Protein AF-0000000085162971 (afdb_homodimer)

Structure (mmCIF, N/CA/C/O backbone):
data_AF-0000000085162971-model_v1
#
loop_
_entity.id
_entity.type
_entity.pdbx_description
1 polymer 'HTH lysR-type domain-containing protein'
#
loop_
_atom_site.group_PDB
_atom_site.id
_atom_site.type_symbol
_atom_site.label_atom_id
_atom_site.label_alt_id
_atom_site.label_comp_id
_atom_site.label_asym_id
_atom_site.label_entity_id
_atom_site.label_seq_id
_atom_site.pdbx_PDB_ins_code
_atom_site.Cartn_x
_atom_site.Cartn_y
_atom_site.Cartn_z
_atom_site.occupancy
_atom_site.B_iso_or_equiv
_atom_site.auth_seq_id
_atom_site.auth_comp_id
_atom_site.auth_asym_id
_atom_site.auth_atom_id
_atom_site.pdbx_PDB_model_num
ATOM 1 N N . MET A 1 1 ? 3.633 -31 19.438 1 52.97 1 MET A N 1
ATOM 2 C CA . MET A 1 1 ? 2.896 -29.906 18.797 1 52.97 1 MET A CA 1
ATOM 3 C C . MET A 1 1 ? 2.756 -30.156 17.312 1 52.97 1 MET A C 1
ATOM 5 O O . MET A 1 1 ? 3.738 -30.453 16.625 1 52.97 1 MET A O 1
ATOM 9 N N . GLU A 1 2 ? 1.54 -30.391 16.922 1 66.12 2 GLU A N 1
ATOM 10 C CA . GLU A 1 2 ? 1.208 -30.734 15.539 1 66.12 2 GLU A CA 1
ATOM 11 C C . GLU A 1 2 ? 0.963 -29.484 14.703 1 66.12 2 GLU A C 1
ATOM 13 O O . GLU A 1 2 ? 0.45 -28.484 15.203 1 66.12 2 GLU A O 1
ATOM 18 N N . LEU A 1 3 ? 1.465 -29.531 13.469 1 70.12 3 LEU A N 1
ATOM 19 C CA . LEU A 1 3 ? 1.311 -28.422 12.539 1 70.12 3 LEU A CA 1
ATOM 20 C C . LEU A 1 3 ? -0.151 -28 12.438 1 70.12 3 LEU A C 1
ATOM 22 O O . LEU A 1 3 ? -0.446 -26.812 12.25 1 70.12 3 LEU A O 1
ATOM 26 N N . LEU A 1 4 ? -0.957 -29 12.648 1 72.81 4 LEU A N 1
ATOM 27 C CA . LEU A 1 4 ? -2.389 -28.734 12.57 1 72.81 4 LEU A CA 1
ATOM 28 C C . LEU A 1 4 ? -2.826 -27.781 13.68 1 72.81 4 LEU A C 1
ATOM 30 O O . LEU A 1 4 ? -3.633 -26.891 13.453 1 72.81 4 LEU A O 1
ATOM 34 N N . TYR A 1 5 ? -2.279 -28.016 14.875 1 78.44 5 TYR A N 1
ATOM 35 C CA . TYR A 1 5 ? -2.607 -27.156 16 1 78.44 5 TYR A CA 1
ATOM 36 C C . TYR A 1 5 ? -2.178 -25.719 15.742 1 78.44 5 TYR A C 1
ATOM 38 O O . TYR A 1 5 ? -2.91 -24.781 16.047 1 78.44 5 TYR A O 1
ATOM 46 N N . LEU A 1 6 ? -1.058 -25.625 15.148 1 80 6 LEU A N 1
ATOM 47 C CA . LEU A 1 6 ? -0.517 -24.312 14.867 1 80 6 LEU A CA 1
ATOM 48 C C . LEU A 1 6 ? -1.345 -23.609 13.797 1 80 6 LEU A C 1
ATOM 50 O O . LEU A 1 6 ? -1.551 -22.391 13.867 1 80 6 LEU A O 1
ATOM 54 N N . LYS A 1 7 ? -1.768 -24.375 12.867 1 80.5 7 LYS A N 1
ATOM 55 C CA . LYS A 1 7 ? -2.645 -23.844 11.828 1 80.5 7 LYS A CA 1
ATOM 56 C C . LYS A 1 7 ? -3.951 -23.328 12.43 1 80.5 7 LYS A C 1
ATOM 58 O O . LYS A 1 7 ? -4.402 -22.234 12.094 1 80.5 7 LYS A O 1
ATOM 63 N N . TYR A 1 8 ? -4.535 -24.141 13.281 1 81.25 8 TYR A N 1
ATOM 64 C CA . TYR A 1 8 ? -5.777 -23.75 13.938 1 81.25 8 TYR A CA 1
ATOM 65 C C . TYR A 1 8 ? -5.578 -22.5 14.789 1 81.25 8 TYR A C 1
ATOM 67 O O . TYR A 1 8 ? -6.395 -21.578 14.742 1 81.25 8 TYR A O 1
ATOM 75 N N . PHE A 1 9 ? -4.496 -22.5 15.531 1 86.75 9 PHE A N 1
ATOM 76 C CA . PHE A 1 9 ? -4.141 -21.344 16.359 1 86.75 9 PHE A CA 1
ATOM 77 C C . PHE A 1 9 ? -4.023 -20.078 15.516 1 86.75 9 PHE A C 1
ATOM 79 O O . PHE A 1 9 ? -4.578 -19.047 15.867 1 86.75 9 PHE A O 1
ATOM 86 N N . LYS A 1 10 ? -3.326 -20.219 14.477 1 84 10 LYS A N 1
ATOM 87 C CA . LYS A 1 10 ? -3.115 -19.062 13.594 1 84 10 LYS A CA 1
ATOM 88 C C . LYS A 1 10 ? -4.445 -18.5 13.117 1 84 10 LYS A C 1
ATOM 90 O O . LYS A 1 10 ? -4.648 -17.281 13.141 1 84 10 LYS A O 1
ATOM 95 N N . HIS A 1 11 ? -5.359 -19.297 12.719 1 80.94 11 HIS A N 1
ATOM 96 C CA . HIS A 1 11 ? -6.652 -18.859 12.195 1 80.94 11 HIS A CA 1
ATOM 97 C C . HIS A 1 11 ? -7.473 -18.172 13.281 1 80.94 11 HIS A C 1
ATOM 99 O O . HIS A 1 11 ? -8.125 -17.156 13.023 1 80.94 11 HIS A O 1
ATOM 105 N N . VAL A 1 12 ? -7.41 -18.766 14.453 1 84.81 12 VAL A N 1
ATOM 106 C CA . VAL A 1 12 ? -8.133 -18.156 15.562 1 84.81 12 VAL A CA 1
ATOM 107 C C . VAL A 1 12 ? -7.508 -16.812 15.914 1 84.81 12 VAL A C 1
ATOM 109 O O . VAL A 1 12 ? -8.219 -15.844 16.203 1 84.81 12 VAL A O 1
ATOM 112 N N . ALA A 1 13 ? -6.258 -16.844 15.898 1 82.94 13 ALA A N 1
ATOM 113 C CA . ALA A 1 13 ? -5.527 -15.625 16.25 1 82.94 13 ALA A CA 1
ATOM 114 C C . ALA A 1 13 ? -5.824 -14.5 15.25 1 82.94 13 ALA A C 1
ATOM 116 O O . ALA A 1 13 ? -5.871 -13.328 15.625 1 82.94 13 ALA A O 1
ATOM 117 N N . GLU A 1 14 ? -6.023 -14.867 14.094 1 76.62 14 GLU A N 1
ATOM 118 C CA . GLU A 1 14 ? -6.258 -13.898 13.023 1 76.62 14 GLU A CA 1
ATOM 119 C C . GLU A 1 14 ? -7.707 -13.422 13.016 1 76.62 14 GLU A C 1
ATOM 121 O O . GLU A 1 14 ? -7.988 -12.266 12.719 1 76.62 14 GLU A O 1
ATOM 126 N N . THR A 1 15 ? -8.633 -14.297 13.398 1 74.44 15 THR A N 1
ATOM 127 C CA . THR A 1 15 ? -10.062 -14 13.344 1 74.44 15 THR A CA 1
ATOM 128 C C . THR A 1 15 ? -10.562 -13.5 14.695 1 74.44 15 THR A C 1
ATOM 130 O O . THR A 1 15 ? -11.578 -12.812 14.766 1 74.44 15 THR A O 1
ATOM 133 N N . LEU A 1 16 ? -9.953 -13.891 15.703 1 78.38 16 LEU A N 1
ATOM 134 C CA . LEU A 1 16 ? -10.273 -13.617 17.094 1 78.38 16 LEU A CA 1
ATOM 135 C C . LEU A 1 16 ? -11.711 -14.031 17.406 1 78.38 16 LEU A C 1
ATOM 137 O O . LEU A 1 16 ? -12.398 -13.359 18.188 1 78.38 16 LEU A O 1
ATOM 141 N N . ASN A 1 17 ? -12.102 -15.016 16.719 1 79.94 17 ASN A N 1
ATOM 142 C CA . ASN A 1 17 ? -13.422 -15.617 16.859 1 79.94 17 ASN A CA 1
ATOM 143 C C . ASN A 1 17 ? -13.391 -17.109 16.562 1 79.94 17 ASN A C 1
ATOM 145 O O . ASN A 1 17 ? -13.133 -17.516 15.422 1 79.94 17 ASN A O 1
ATOM 149 N N . TYR A 1 18 ? -13.734 -17.875 17.578 1 84.44 18 TYR A N 1
ATOM 150 C CA . TYR A 1 18 ? -13.633 -19.328 17.438 1 84.44 18 TYR A CA 1
ATOM 151 C C . TYR A 1 18 ?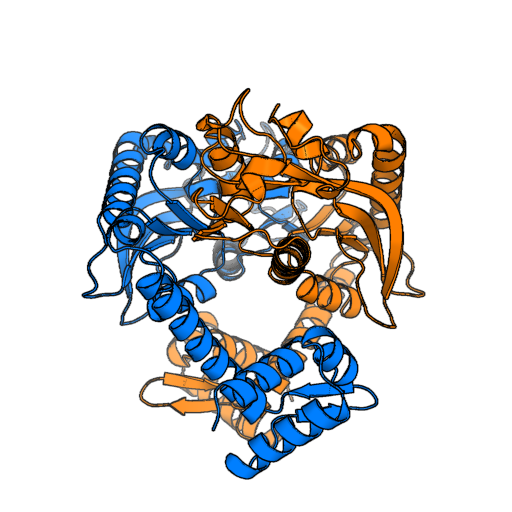 -14.617 -19.844 16.406 1 84.44 18 TYR A C 1
ATOM 153 O O . TYR A 1 18 ? -14.289 -20.719 15.594 1 84.44 18 TYR A O 1
ATOM 161 N N . THR A 1 19 ? -15.82 -19.203 16.469 1 80.56 19 THR A N 1
ATOM 162 C CA . THR A 1 19 ? -16.859 -19.688 15.555 1 80.56 19 THR A CA 1
ATOM 163 C C . THR A 1 19 ? -16.484 -19.391 14.109 1 80.56 19 THR A C 1
ATOM 165 O O . THR A 1 19 ? -16.547 -20.266 13.242 1 80.56 19 THR A O 1
ATOM 168 N N . GLN A 1 20 ? -16.078 -18.188 13.969 1 79.12 20 GLN A N 1
ATOM 169 C CA . GLN A 1 20 ? -15.711 -17.781 12.617 1 79.12 20 GLN A CA 1
ATOM 170 C C . GLN A 1 20 ? -14.484 -18.547 12.133 1 79.12 20 GLN A C 1
ATOM 172 O O . GLN A 1 20 ? -14.43 -18.953 10.969 1 79.12 20 GLN A O 1
ATOM 177 N N . ALA A 1 21 ? -13.562 -18.703 12.953 1 80.06 21 ALA A N 1
ATOM 178 C CA . ALA A 1 21 ? -12.352 -19.453 12.602 1 80.06 21 ALA A CA 1
ATOM 179 C C . ALA A 1 21 ? -12.695 -20.891 12.227 1 80.06 21 ALA A C 1
ATOM 181 O O . ALA A 1 21 ? -12.156 -21.422 11.25 1 80.06 21 ALA A O 1
ATOM 182 N N . ALA A 1 22 ? -13.539 -21.5 12.922 1 79.94 22 ALA A N 1
ATOM 183 C CA . ALA A 1 22 ? -13.961 -22.875 12.656 1 79.94 22 ALA A CA 1
ATOM 184 C C . ALA A 1 22 ? -14.641 -22.984 11.297 1 79.94 22 ALA A C 1
ATOM 186 O O . ALA A 1 22 ? -14.383 -23.922 10.539 1 79.94 22 ALA A O 1
ATOM 187 N N . GLU A 1 23 ? -15.461 -21.984 11.078 1 74.38 23 GLU A N 1
ATOM 188 C CA . GLU A 1 23 ? -16.141 -21.938 9.781 1 74.38 23 GLU A CA 1
ATOM 189 C C . GLU A 1 23 ? -15.141 -21.844 8.633 1 74.38 23 GLU A C 1
ATOM 191 O O . GLU A 1 23 ? -15.242 -22.562 7.645 1 74.38 23 GLU A O 1
ATOM 196 N N . ASN A 1 24 ? -14.203 -21.047 8.906 1 69.31 24 ASN A N 1
ATOM 197 C CA . ASN A 1 24 ? -13.172 -20.844 7.898 1 69.31 24 ASN A CA 1
ATOM 198 C C . ASN A 1 24 ? -12.359 -22.109 7.656 1 69.31 24 ASN A C 1
ATOM 200 O O . ASN A 1 24 ? -11.898 -22.359 6.539 1 69.31 24 ASN A O 1
ATOM 204 N N . LEU A 1 25 ? -12.203 -22.859 8.648 1 68.5 25 LEU A N 1
ATOM 205 C CA . LEU A 1 25 ? -11.375 -24.062 8.617 1 68.5 25 LEU A CA 1
ATOM 206 C C . LEU A 1 25 ? -12.219 -25.297 8.305 1 68.5 25 LEU A C 1
ATOM 208 O O . LEU A 1 25 ? -11.688 -26.391 8.18 1 68.5 25 LEU A O 1
ATOM 212 N N . TYR A 1 26 ? -13.578 -25.047 8.188 1 69.69 26 TYR A N 1
ATOM 213 C CA . TYR A 1 26 ? -14.523 -26.109 7.879 1 69.69 26 TYR A CA 1
ATOM 214 C C . TYR A 1 26 ? -14.469 -27.219 8.922 1 69.69 26 TYR A C 1
ATOM 216 O O . TYR A 1 26 ? -14.422 -28.406 8.586 1 69.69 26 TYR A O 1
ATOM 224 N N . ILE A 1 27 ? -14.359 -26.812 10.172 1 73.62 27 ILE A N 1
ATOM 225 C CA . ILE A 1 27 ? -14.438 -27.734 11.305 1 73.62 27 ILE A CA 1
ATOM 226 C C . ILE A 1 27 ? -15.422 -27.203 12.336 1 73.62 27 ILE A C 1
ATOM 228 O O . ILE A 1 27 ? -15.898 -26.078 12.219 1 73.62 27 ILE A O 1
ATOM 232 N N . SER A 1 28 ? -15.859 -28.062 13.242 1 79.75 28 SER A N 1
ATOM 233 C CA . SER A 1 28 ? -16.766 -27.625 14.289 1 79.75 28 SER A CA 1
ATOM 234 C C . SER A 1 28 ? -16.062 -26.75 15.312 1 79.75 28 SER A C 1
ATOM 236 O O . SER A 1 28 ? -14.867 -26.938 15.57 1 79.75 28 SER A O 1
ATOM 238 N N . GLN A 1 29 ? -16.797 -25.812 15.758 1 85.88 29 GLN A N 1
ATOM 239 C CA . GLN A 1 29 ? -16.25 -24.891 16.734 1 85.88 29 GLN A CA 1
ATOM 240 C C . GLN A 1 29 ? -15.758 -25.641 17.984 1 85.88 29 GLN A C 1
ATOM 242 O O . GLN A 1 29 ? -14.672 -25.359 18.484 1 85.88 29 GLN A O 1
ATOM 247 N N . PRO A 1 30 ? -16.484 -26.641 18.516 1 85.75 30 PRO A N 1
ATOM 248 C CA . PRO A 1 30 ? -15.961 -27.375 19.672 1 85.75 30 PRO A CA 1
ATOM 249 C C . PRO A 1 30 ? -14.641 -28.078 19.375 1 85.75 30 PRO A C 1
ATOM 251 O O . PRO A 1 30 ? -13.75 -28.125 20.219 1 85.75 30 PRO A O 1
ATOM 254 N N . ALA A 1 31 ? -14.555 -28.609 18.203 1 80.94 31 ALA A N 1
ATOM 255 C CA . ALA A 1 31 ? -13.312 -29.281 17.797 1 80.94 31 ALA A CA 1
ATOM 256 C C . ALA A 1 31 ? -12.148 -28.297 17.781 1 80.94 31 ALA A C 1
ATOM 258 O O . ALA A 1 31 ? -11.055 -28.625 18.25 1 80.94 31 ALA A O 1
ATOM 259 N N . LEU A 1 32 ? -12.391 -27.156 17.203 1 87.62 32 LEU A N 1
ATOM 260 C CA . LEU A 1 32 ? -11.367 -26.109 17.156 1 87.62 32 LEU A CA 1
ATOM 261 C C . LEU A 1 32 ? -10.969 -25.672 18.562 1 87.62 32 LEU A C 1
ATOM 263 O O . LEU A 1 32 ? -9.781 -25.562 18.875 1 87.62 32 LEU A O 1
ATOM 267 N N . SER A 1 33 ? -11.977 -25.438 19.438 1 90 33 SER A N 1
ATOM 268 C CA . SER A 1 33 ? -11.742 -24.984 20.797 1 90 33 SER A CA 1
ATOM 269 C C . SER A 1 33 ? -10.93 -26.016 21.594 1 90 33 SER A C 1
ATOM 271 O O . SER A 1 33 ? -10.008 -25.656 22.328 1 90 33 SER A O 1
ATOM 273 N N . MET A 1 34 ? -11.242 -27.25 21.391 1 85.62 34 MET A N 1
ATOM 274 C CA . MET A 1 34 ? -10.539 -28.344 22.062 1 85.62 34 MET A CA 1
ATOM 275 C C . MET A 1 34 ? -9.078 -28.406 21.625 1 85.62 34 MET A C 1
ATOM 277 O O . MET A 1 34 ? -8.195 -28.641 22.438 1 85.62 34 MET A O 1
ATOM 281 N N . THR A 1 35 ? -8.93 -28.266 20.312 1 84.5 35 THR A N 1
ATOM 282 C CA . THR A 1 35 ? -7.578 -28.297 19.781 1 84.5 35 THR A CA 1
ATOM 283 C C . THR A 1 35 ? -6.734 -27.172 20.359 1 84.5 35 THR A C 1
ATOM 285 O O . THR A 1 35 ? -5.566 -27.375 20.703 1 84.5 35 THR A O 1
ATOM 288 N N . ILE A 1 36 ? -7.289 -26 20.469 1 89.75 36 ILE A N 1
ATOM 289 C CA . ILE A 1 36 ? -6.582 -24.844 21.016 1 89.75 36 ILE A CA 1
ATOM 290 C C . ILE A 1 36 ? -6.254 -25.109 22.5 1 89.75 36 ILE A C 1
ATOM 292 O O . ILE A 1 36 ? -5.152 -24.797 22.953 1 89.75 36 ILE A O 1
ATOM 296 N N . LYS A 1 37 ? -7.199 -25.641 23.219 1 89.38 37 LYS A N 1
ATOM 297 C CA . LYS A 1 37 ? -6.973 -25.969 24.625 1 89.38 37 LYS A CA 1
ATOM 298 C C . LYS A 1 37 ? -5.852 -27 24.766 1 89.38 37 LYS A C 1
ATOM 300 O O . LYS A 1 37 ? -5.039 -26.906 25.688 1 89.38 37 LYS A O 1
ATOM 305 N N . LYS A 1 38 ? -5.891 -27.984 23.922 1 83 38 LYS A N 1
ATOM 306 C CA . LYS A 1 38 ? -4.82 -28.969 23.922 1 83 38 LYS A CA 1
ATOM 307 C C . LYS A 1 38 ? -3.465 -28.312 23.672 1 83 38 LYS A C 1
ATOM 309 O O . LYS A 1 38 ? -2.477 -28.656 24.328 1 83 38 LYS A O 1
ATOM 314 N N . LEU A 1 39 ? -3.412 -27.453 22.688 1 84.38 39 LEU A N 1
ATOM 315 C CA . LEU A 1 39 ? -2.189 -26.734 22.375 1 84.38 39 LEU A CA 1
ATOM 316 C C . LEU A 1 39 ? -1.713 -25.922 23.578 1 84.38 39 LEU A C 1
ATOM 318 O O . LEU A 1 39 ? -0.521 -25.906 23.891 1 84.38 39 LEU A O 1
ATOM 322 N N . GLU A 1 40 ? -2.631 -25.281 24.266 1 88.25 40 GLU A N 1
ATOM 323 C CA . GLU A 1 40 ? -2.314 -24.5 25.453 1 88.25 40 GLU A CA 1
ATOM 324 C C . GLU A 1 40 ? -1.782 -25.391 26.578 1 88.25 40 GLU A C 1
ATOM 326 O O . GLU A 1 40 ? -0.84 -25.016 27.281 1 88.25 40 GLU A O 1
ATOM 331 N N . LYS A 1 41 ? -2.352 -26.516 26.703 1 84.12 41 LYS A N 1
ATOM 332 C CA . LYS A 1 41 ? -1.901 -27.484 27.703 1 84.12 41 LYS A CA 1
ATOM 333 C C . LYS A 1 41 ? -0.495 -27.984 27.391 1 84.12 41 LYS A C 1
ATOM 335 O O . LYS A 1 41 ? 0.351 -28.078 28.281 1 84.12 41 LYS A O 1
ATOM 340 N N . GLU A 1 42 ? -0.309 -28.297 26.172 1 79.5 42 GLU A N 1
ATOM 341 C CA . GLU A 1 42 ? 1.006 -28.766 25.75 1 79.5 42 GLU A CA 1
ATOM 342 C C . GLU A 1 42 ? 2.08 -27.719 26 1 79.5 42 GLU A C 1
ATOM 344 O O . GLU A 1 42 ? 3.207 -28.047 26.375 1 79.5 42 GLU A O 1
ATOM 349 N N . LEU A 1 43 ? 1.683 -26.5 25.766 1 80.31 43 LEU A N 1
ATOM 350 C CA . LEU A 1 43 ? 2.623 -25.391 25.906 1 80.31 43 LEU A CA 1
ATOM 351 C C . LEU A 1 43 ? 2.602 -24.828 27.328 1 80.31 43 LEU A C 1
ATOM 353 O O . LEU A 1 43 ? 3.406 -23.953 27.672 1 80.31 43 LEU A O 1
ATOM 357 N N . ASN A 1 44 ? 1.726 -25.344 28.062 1 81.31 44 ASN A N 1
ATOM 358 C CA . ASN A 1 44 ? 1.544 -24.938 29.453 1 81.31 44 ASN A CA 1
ATOM 359 C C . ASN A 1 44 ? 1.351 -23.422 29.562 1 81.31 44 ASN A C 1
ATOM 361 O O . ASN A 1 44 ? 1.996 -22.781 30.391 1 81.31 44 ASN A O 1
ATOM 365 N N . THR A 1 45 ? 0.568 -22.953 28.688 1 82.75 45 THR A N 1
ATOM 366 C CA . THR A 1 45 ? 0.25 -21.531 28.703 1 82.75 45 THR A CA 1
ATOM 367 C C . THR A 1 45 ? -1.092 -21.266 28.031 1 82.75 45 THR A C 1
ATOM 369 O O . THR A 1 45 ? -1.593 -22.109 27.281 1 82.75 45 THR A O 1
ATOM 372 N N . GLU A 1 46 ? -1.663 -20.156 28.375 1 87.94 46 GLU A N 1
ATOM 373 C CA . GLU A 1 46 ? -2.854 -19.688 27.672 1 87.94 46 GLU A CA 1
ATOM 374 C C . GLU A 1 46 ? -2.482 -18.812 26.484 1 87.94 46 GLU A C 1
ATOM 376 O O . GLU A 1 46 ? -1.572 -17.984 26.578 1 87.94 46 GLU A O 1
ATOM 381 N N . LEU A 1 47 ? -3.156 -19.172 25.375 1 88.06 47 LEU A N 1
ATOM 382 C CA . LEU A 1 47 ? -2.857 -18.438 24.141 1 88.06 47 LEU A CA 1
ATOM 383 C C . LEU A 1 47 ? -3.908 -17.375 23.875 1 88.06 47 LEU A C 1
ATOM 385 O O . LEU A 1 47 ? -3.641 -16.391 23.172 1 88.06 47 LEU A O 1
ATOM 389 N N . PHE A 1 48 ? -5.129 -17.641 24.422 1 90.12 48 PHE A N 1
ATOM 390 C CA . PHE A 1 48 ? -6.246 -16.719 24.266 1 90.12 48 PHE A CA 1
ATOM 391 C C . PHE A 1 48 ? -6.883 -16.406 25.609 1 90.12 48 PHE A C 1
ATOM 393 O O . P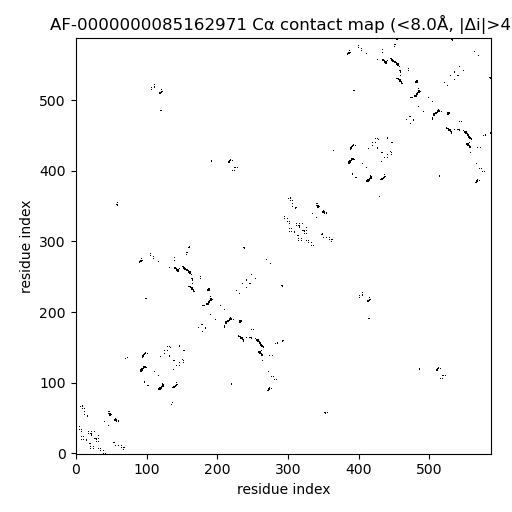HE A 1 48 ? -6.855 -17.234 26.531 1 90.12 48 PHE A O 1
ATOM 400 N N . ILE A 1 49 ? -7.34 -15.133 25.734 1 86.44 49 ILE A N 1
ATOM 401 C CA . ILE A 1 49 ? -8.133 -14.773 26.906 1 86.44 49 ILE A CA 1
ATOM 402 C C . ILE A 1 49 ? -9.43 -14.102 26.469 1 86.44 49 ILE A C 1
ATOM 404 O O . ILE A 1 49 ? -9.477 -13.453 25.422 1 86.44 49 ILE A O 1
ATOM 408 N N . LYS A 1 50 ? -10.477 -14.414 27.25 1 80.38 50 LYS A N 1
ATOM 409 C CA . LYS A 1 50 ? -11.773 -13.812 26.953 1 80.38 50 LYS A CA 1
ATOM 410 C C . LYS A 1 50 ? -11.812 -12.344 27.375 1 80.38 50 LYS A C 1
ATOM 412 O O . LYS A 1 50 ? -11.328 -11.984 28.453 1 80.38 50 LYS A O 1
ATOM 417 N N . LYS A 1 51 ? -12.109 -11.57 26.562 1 71.31 51 LYS A N 1
ATOM 418 C CA . LYS A 1 51 ? -12.391 -10.156 26.844 1 71.31 51 LYS A CA 1
ATOM 419 C C . LYS A 1 51 ? -13.828 -9.805 26.453 1 71.31 51 LYS A C 1
ATOM 421 O O . LYS A 1 51 ? -14.102 -9.453 25.312 1 71.31 51 LYS A O 1
ATOM 426 N N . GLY A 1 52 ? -14.789 -9.914 27.406 1 73.62 52 GLY A N 1
ATOM 427 C CA . GLY A 1 52 ? -16.203 -9.789 27.078 1 73.62 52 GLY A CA 1
ATOM 428 C C . GLY A 1 52 ? -16.719 -10.922 26.219 1 73.62 52 GLY A C 1
ATOM 429 O O . GLY A 1 52 ? -16.578 -12.094 26.578 1 73.62 52 GLY A O 1
ATOM 430 N N . ARG A 1 53 ? -17.281 -10.57 25.109 1 65.5 53 ARG A N 1
ATOM 431 C CA . ARG A 1 53 ? -17.797 -11.57 24.172 1 65.5 53 ARG A CA 1
ATOM 432 C C . ARG A 1 53 ? -16.75 -11.945 23.141 1 65.5 53 ARG A C 1
ATOM 434 O O . ARG A 1 53 ? -16.969 -12.867 22.344 1 65.5 53 ARG A O 1
ATOM 441 N N . ASN A 1 54 ? -15.641 -11.289 23.188 1 72.12 54 ASN A N 1
ATOM 442 C CA . ASN A 1 54 ? -14.602 -11.539 22.203 1 72.12 54 ASN A CA 1
ATOM 443 C C . ASN A 1 54 ? -13.375 -12.203 22.828 1 72.12 54 ASN A C 1
ATOM 445 O O . ASN A 1 54 ? -13.273 -12.297 24.047 1 72.12 54 ASN A O 1
ATOM 449 N N . ILE A 1 55 ? -12.578 -12.93 21.938 1 82.75 55 ILE A N 1
ATOM 450 C CA . ILE A 1 55 ? -11.312 -13.484 22.406 1 82.75 55 ILE A CA 1
ATOM 451 C C . ILE A 1 55 ? -10.148 -12.656 21.859 1 82.75 55 ILE A C 1
ATOM 453 O O . ILE A 1 55 ? -10.25 -12.062 20.781 1 82.75 55 ILE A O 1
ATOM 457 N N . VAL A 1 56 ? -9.195 -12.531 22.75 1 80.94 56 VAL A N 1
ATOM 458 C CA . VAL A 1 56 ? -7.988 -11.828 22.312 1 80.94 56 VAL A CA 1
ATOM 459 C C . VAL A 1 56 ? -6.758 -12.68 22.625 1 80.94 56 VAL A C 1
ATOM 461 O O . VAL A 1 56 ? -6.789 -13.531 23.516 1 80.94 56 VAL A O 1
ATOM 464 N N . LEU A 1 57 ? -5.672 -12.5 21.844 1 82.5 57 LEU A N 1
ATOM 465 C CA . LEU A 1 57 ? -4.426 -13.227 22.047 1 82.5 57 LEU A CA 1
ATOM 466 C C . LEU A 1 57 ? -3.744 -12.789 23.344 1 82.5 57 LEU A C 1
ATOM 468 O O . LEU A 1 57 ? -3.729 -11.602 23.672 1 82.5 57 LEU A O 1
ATOM 472 N N . THR A 1 58 ? -3.244 -13.852 24.109 1 79.62 58 THR A N 1
ATOM 473 C CA . THR A 1 58 ? -2.324 -13.562 25.203 1 79.62 58 THR A CA 1
ATOM 474 C C . THR A 1 58 ? -0.951 -13.164 24.656 1 79.62 58 THR A C 1
ATOM 476 O O . THR A 1 58 ? -0.717 -13.211 23.453 1 79.62 58 THR A O 1
ATOM 479 N N . GLU A 1 59 ? -0.074 -12.828 25.531 1 71.94 59 GLU A N 1
ATOM 480 C CA . GLU A 1 59 ? 1.3 -12.547 25.141 1 71.94 59 GLU A CA 1
ATOM 481 C C . GLU A 1 59 ? 1.959 -13.781 24.516 1 71.94 59 GLU A C 1
ATOM 483 O O . GLU A 1 59 ? 2.65 -13.68 23.5 1 71.94 59 GLU A O 1
ATOM 488 N N . ASN A 1 60 ? 1.72 -14.758 25.234 1 77.25 60 ASN A N 1
ATOM 489 C CA . ASN A 1 60 ? 2.229 -16.016 24.703 1 77.25 60 ASN A CA 1
ATOM 490 C C . ASN A 1 60 ? 1.571 -16.375 23.375 1 77.25 60 ASN A C 1
ATOM 492 O O . ASN A 1 60 ? 2.215 -16.953 22.5 1 77.25 60 ASN A O 1
ATOM 496 N N . GLY A 1 61 ? 0.349 -15.945 23.266 1 82.06 61 GLY A N 1
ATOM 497 C CA . GLY A 1 61 ? -0.337 -16.156 22 1 82.06 61 GLY A CA 1
ATOM 498 C C . GLY A 1 61 ? 0.261 -15.344 20.859 1 82.06 61 GLY A C 1
ATOM 499 O O . GLY A 1 61 ? 0.434 -15.867 19.766 1 82.06 61 GLY A O 1
ATOM 500 N N . LYS A 1 62 ? 0.604 -14.195 21.109 1 76.12 62 LYS A N 1
ATOM 501 C CA . LYS A 1 62 ? 1.224 -13.336 20.109 1 76.12 62 LYS A CA 1
ATOM 502 C C . LYS A 1 62 ? 2.59 -13.875 19.688 1 76.12 62 LYS A C 1
ATOM 504 O O . LYS A 1 62 ? 2.926 -13.891 18.5 1 76.12 62 LYS A O 1
ATOM 509 N N . LEU A 1 63 ? 3.342 -14.297 20.688 1 73.12 63 LEU A N 1
ATOM 510 C CA . LEU A 1 63 ? 4.652 -14.875 20.422 1 73.12 63 LEU A CA 1
ATOM 511 C C . LEU A 1 63 ? 4.527 -16.125 19.547 1 73.12 63 LEU A C 1
ATOM 513 O O . LEU A 1 63 ? 5.289 -16.297 18.594 1 73.12 63 LEU A O 1
ATOM 517 N N . LEU A 1 64 ? 3.615 -16.875 19.953 1 79.12 64 LEU A N 1
ATOM 518 C CA . LEU A 1 64 ? 3.414 -18.094 19.172 1 79.12 64 LEU A CA 1
ATOM 519 C C . LEU A 1 64 ? 2.967 -17.75 17.75 1 79.12 64 LEU A C 1
ATOM 521 O O . LEU A 1 64 ? 3.402 -18.391 16.797 1 79.12 64 LEU A O 1
ATOM 525 N N . LEU A 1 65 ? 2.172 -16.688 17.719 1 81 65 LEU A N 1
ATOM 526 C CA . LEU A 1 65 ? 1.672 -16.312 16.406 1 81 65 LEU A CA 1
ATOM 527 C C . LEU A 1 65 ? 2.814 -15.875 15.492 1 81 65 LEU A C 1
ATOM 529 O O . LEU A 1 65 ? 2.859 -16.25 14.32 1 81 65 LEU A O 1
ATOM 533 N N . LYS A 1 66 ? 3.699 -15.195 15.961 1 69.62 66 LYS A N 1
ATOM 534 C CA . LYS A 1 66 ? 4.879 -14.789 15.203 1 69.62 66 LYS A CA 1
ATOM 535 C C . LYS A 1 66 ? 5.66 -16.016 14.719 1 69.62 66 LYS A C 1
ATOM 537 O O . LYS A 1 66 ? 6.07 -16.078 13.555 1 69.62 66 LYS A O 1
ATOM 542 N N . SER A 1 67 ? 5.844 -16.922 15.648 1 68.81 67 SER A N 1
ATOM 543 C CA . SER A 1 67 ? 6.566 -18.141 15.32 1 68.81 67 SER A CA 1
ATOM 544 C C . SER A 1 67 ? 5.809 -18.969 14.289 1 68.81 67 SER A C 1
ATOM 546 O O . SER A 1 67 ? 6.402 -19.5 13.352 1 68.81 67 SER A O 1
ATOM 548 N N . VAL A 1 68 ? 4.547 -19.031 14.594 1 76.69 68 VAL A N 1
ATOM 549 C CA . VAL A 1 68 ? 3.705 -19.844 13.703 1 76.69 68 VAL A CA 1
ATOM 550 C C . VAL A 1 68 ? 3.725 -19.25 12.297 1 76.69 68 VAL A C 1
ATOM 552 O O . VAL A 1 68 ? 3.818 -19.984 11.312 1 76.69 68 VAL A O 1
ATOM 555 N N . ASN A 1 69 ? 3.678 -17.938 12.305 1 68.56 69 ASN A N 1
ATOM 556 C CA . ASN A 1 69 ? 3.766 -17.297 11.008 1 68.56 69 ASN A CA 1
ATOM 557 C C . ASN A 1 69 ? 5.078 -17.625 10.297 1 68.56 69 ASN A C 1
ATOM 559 O O . ASN A 1 69 ? 5.086 -17.906 9.102 1 68.56 69 ASN A O 1
ATOM 563 N N . ARG A 1 70 ? 6.125 -17.656 11 1 63 70 ARG A N 1
ATOM 564 C CA . ARG A 1 70 ? 7.43 -18.016 10.445 1 63 70 ARG A CA 1
ATOM 565 C C . ARG A 1 70 ? 7.441 -19.453 9.961 1 63 70 ARG A C 1
ATOM 567 O O . ARG A 1 70 ? 7.988 -19.75 8.898 1 63 70 ARG A O 1
ATOM 574 N N . ILE A 1 71 ? 6.852 -20.266 10.75 1 64.25 71 ILE A N 1
ATOM 575 C CA . ILE A 1 71 ? 6.812 -21.688 10.422 1 64.25 71 ILE A CA 1
ATOM 576 C C . ILE A 1 71 ? 6.023 -21.906 9.133 1 64.25 71 ILE A C 1
ATOM 578 O O . ILE A 1 71 ? 6.5 -22.562 8.211 1 64.25 71 ILE A O 1
ATOM 582 N N . PHE A 1 72 ? 4.906 -21.297 9.156 1 66.94 72 PHE A N 1
ATOM 583 C CA . PHE A 1 72 ? 4.066 -21.562 7.992 1 66.94 72 PHE A CA 1
ATOM 584 C C . PHE A 1 72 ? 4.629 -20.859 6.754 1 66.94 72 PHE A C 1
ATOM 586 O O . PHE A 1 72 ? 4.512 -21.375 5.641 1 66.94 72 PHE A O 1
ATOM 593 N N . ASN A 1 73 ? 5.273 -19.766 7.023 1 60.28 73 ASN A N 1
ATOM 594 C CA . ASN A 1 73 ? 6 -19.141 5.922 1 60.28 73 ASN A CA 1
ATOM 595 C C . ASN A 1 73 ? 7.094 -20.047 5.383 1 60.28 73 ASN A C 1
ATOM 597 O O . ASN A 1 73 ? 7.285 -20.156 4.168 1 60.28 73 ASN A O 1
ATOM 601 N N . GLU A 1 74 ? 7.73 -20.641 6.324 1 58.59 74 GLU A N 1
ATOM 602 C CA . GLU A 1 74 ? 8.781 -21.578 5.934 1 58.59 74 GLU A CA 1
ATOM 603 C C . GLU A 1 74 ? 8.195 -22.797 5.207 1 58.59 74 GLU A C 1
ATOM 605 O O . GLU A 1 74 ? 8.75 -23.25 4.211 1 58.59 74 GLU A O 1
ATOM 610 N N . ILE A 1 75 ? 7.172 -23.25 5.738 1 58.81 75 ILE A N 1
ATOM 611 C CA . ILE A 1 75 ? 6.516 -24.391 5.113 1 58.81 75 ILE A CA 1
ATOM 612 C C . ILE A 1 75 ? 6.062 -24.016 3.703 1 58.81 75 ILE A C 1
ATOM 614 O O . ILE A 1 75 ? 6.277 -24.781 2.754 1 58.81 75 ILE A O 1
ATOM 618 N N . ASP A 1 76 ? 5.422 -22.891 3.666 1 58.03 76 ASP A N 1
ATOM 619 C CA . ASP A 1 76 ? 4.973 -22.422 2.357 1 58.03 76 ASP A CA 1
ATOM 620 C C . ASP A 1 76 ? 6.148 -22.266 1.395 1 58.03 76 ASP A C 1
ATOM 622 O O . ASP A 1 76 ? 6.059 -22.672 0.231 1 58.03 76 ASP A O 1
ATOM 626 N N . ARG A 1 77 ? 7.156 -21.672 1.943 1 56.06 77 ARG A N 1
ATOM 627 C CA . ARG A 1 77 ? 8.367 -21.484 1.152 1 56.06 77 ARG A CA 1
ATOM 628 C C . ARG A 1 77 ? 8.93 -22.828 0.687 1 56.06 77 ARG A C 1
ATOM 630 O O . ARG A 1 77 ? 9.266 -22.984 -0.489 1 56.06 77 ARG A O 1
ATOM 637 N N . VAL A 1 78 ? 9.031 -23.703 1.644 1 54.09 78 VAL A N 1
ATOM 638 C CA . VAL A 1 78 ? 9.586 -25.016 1.315 1 54.09 78 VAL A CA 1
ATOM 639 C C . VAL A 1 78 ? 8.672 -25.734 0.323 1 54.09 78 VAL A C 1
ATOM 641 O O . VAL A 1 78 ? 9.148 -26.375 -0.619 1 54.09 78 VAL A O 1
ATOM 644 N N . SER A 1 79 ? 7.41 -25.688 0.686 1 54.25 79 SER A N 1
ATOM 645 C CA . SER A 1 79 ? 6.449 -26.297 -0.225 1 54.25 79 SER A CA 1
ATOM 646 C C . SER A 1 79 ? 6.574 -25.719 -1.631 1 54.25 79 SER A C 1
ATOM 648 O O . SER A 1 79 ? 6.531 -26.453 -2.617 1 54.25 79 SER A O 1
ATOM 650 N N . GLU A 1 80 ? 6.652 -24.422 -1.651 1 53.09 80 GLU A N 1
ATOM 651 C CA . GLU A 1 80 ? 6.855 -23.75 -2.938 1 53.09 80 GLU A CA 1
ATOM 652 C C . GLU A 1 80 ? 8.156 -24.219 -3.596 1 53.09 80 GLU A C 1
ATOM 654 O O . GLU A 1 80 ? 8.195 -24.438 -4.809 1 53.09 80 GLU A O 1
ATOM 659 N N . ILE A 1 81 ? 9.109 -24.281 -2.75 1 52.41 81 ILE A N 1
ATOM 660 C CA . ILE A 1 81 ? 10.414 -24.719 -3.229 1 52.41 81 ILE A CA 1
ATOM 661 C C . ILE A 1 81 ? 10.305 -26.156 -3.76 1 52.41 81 ILE A C 1
ATOM 663 O O . ILE A 1 81 ? 10.852 -26.469 -4.816 1 52.41 81 ILE A O 1
ATOM 667 N N . ILE A 1 82 ? 9.602 -26.891 -2.924 1 51.91 82 ILE A N 1
ATOM 668 C CA . ILE A 1 82 ? 9.484 -28.297 -3.311 1 51.91 82 ILE A CA 1
ATOM 669 C C . ILE A 1 82 ? 8.609 -28.406 -4.555 1 51.91 82 ILE A C 1
ATOM 671 O O . ILE A 1 82 ? 8.906 -29.188 -5.461 1 51.91 82 ILE A O 1
ATOM 675 N N . GLN A 1 83 ? 7.551 -27.672 -4.5 1 52.38 83 GLN A N 1
ATOM 676 C CA . GLN A 1 83 ? 6.613 -27.781 -5.613 1 52.38 83 GLN A CA 1
ATOM 677 C C . GLN A 1 83 ? 7.172 -27.109 -6.867 1 52.38 83 GLN A C 1
ATOM 679 O O . GLN A 1 83 ? 6.887 -27.547 -7.984 1 52.38 83 GLN A O 1
ATOM 684 N N . ASN A 1 84 ? 7.746 -25.891 -6.578 1 55.22 84 ASN A N 1
ATOM 685 C CA . ASN A 1 84 ? 8.297 -25.219 -7.758 1 55.22 84 ASN A CA 1
ATOM 686 C C . ASN A 1 84 ? 9.578 -25.891 -8.227 1 55.22 84 ASN A C 1
ATOM 688 O O . ASN A 1 84 ? 10.445 -26.234 -7.418 1 55.22 84 ASN A O 1
ATOM 692 N N . ASN A 1 85 ? 9.516 -26.375 -9.383 1 61.94 85 ASN A N 1
ATOM 693 C CA . ASN A 1 85 ? 10.734 -26.922 -9.992 1 61.94 85 ASN A CA 1
ATOM 694 C C . ASN A 1 85 ? 11.875 -25.906 -9.945 1 61.94 85 ASN A C 1
ATOM 696 O O . ASN A 1 85 ? 11.641 -24.703 -9.844 1 61.94 85 ASN A O 1
ATOM 700 N N . THR A 1 86 ? 13.016 -26.359 -9.695 1 67.81 86 THR A N 1
ATOM 701 C CA . THR A 1 86 ? 14.25 -25.578 -9.625 1 67.81 86 THR A CA 1
ATOM 702 C C . THR A 1 86 ? 14.25 -24.484 -10.68 1 67.81 86 THR A C 1
ATOM 704 O O . THR A 1 86 ? 14.688 -23.359 -10.422 1 67.81 86 THR A O 1
ATOM 707 N N . ALA A 1 87 ? 13.625 -24.719 -11.75 1 74.88 87 ALA A N 1
ATOM 708 C CA . ALA A 1 87 ? 13.625 -23.766 -12.852 1 74.88 87 ALA A CA 1
ATOM 709 C C . ALA A 1 87 ? 12.75 -22.562 -12.531 1 74.88 87 ALA A C 1
ATOM 711 O O . ALA A 1 87 ? 13.141 -21.422 -12.773 1 74.88 87 ALA A O 1
ATOM 712 N N . ILE A 1 88 ? 11.656 -22.781 -11.922 1 78.62 88 ILE A N 1
ATOM 713 C CA . ILE A 1 88 ? 10.727 -21.688 -11.609 1 78.62 88 ILE A CA 1
ATOM 714 C C . ILE A 1 88 ? 11.297 -20.828 -10.484 1 78.62 88 ILE A C 1
ATOM 716 O O . ILE A 1 88 ? 11.211 -19.594 -10.531 1 78.62 88 ILE A O 1
ATOM 720 N N . ARG A 1 89 ? 11.945 -21.438 -9.633 1 78.5 89 ARG A N 1
ATOM 721 C CA . ARG A 1 89 ? 12.539 -20.719 -8.516 1 78.5 89 ARG A CA 1
ATOM 722 C C . ARG A 1 89 ? 13.625 -19.766 -8.992 1 78.5 89 ARG A C 1
ATOM 724 O O . ARG A 1 89 ? 13.711 -18.625 -8.508 1 78.5 89 ARG A O 1
ATOM 731 N N . GLU A 1 90 ? 14.383 -20.234 -9.875 1 82.81 90 GLU A N 1
ATOM 732 C CA . GLU A 1 90 ? 15.477 -19.422 -10.398 1 82.81 90 GLU A CA 1
ATOM 733 C C . GLU A 1 90 ? 14.953 -18.266 -11.242 1 82.81 90 GLU A C 1
ATOM 735 O O . GLU A 1 90 ? 15.656 -17.266 -11.445 1 82.81 90 GLU A O 1
ATOM 740 N N . LYS A 1 91 ? 13.742 -18.359 -11.609 1 91.56 91 LYS A N 1
ATOM 741 C CA . LYS A 1 91 ? 13.172 -17.344 -12.492 1 91.56 91 LYS A CA 1
ATOM 742 C C . LYS A 1 91 ? 12.141 -16.5 -11.75 1 91.56 91 LYS A C 1
ATOM 744 O O . LYS A 1 91 ? 11.359 -15.781 -12.375 1 91.56 91 LYS A O 1
ATOM 749 N N . THR A 1 92 ? 12.156 -16.609 -10.43 1 94.19 92 THR A N 1
ATOM 750 C CA . THR A 1 92 ? 11.195 -15.836 -9.648 1 94.19 92 THR A CA 1
ATOM 751 C C . THR A 1 92 ? 11.891 -14.711 -8.898 1 94.19 92 THR A C 1
ATOM 753 O O . THR A 1 92 ? 12.883 -14.938 -8.203 1 94.19 92 THR A O 1
ATOM 756 N N . VAL A 1 93 ? 11.406 -13.531 -9.07 1 97.19 93 VAL A N 1
ATOM 757 C CA . VAL A 1 93 ? 11.914 -12.359 -8.375 1 97.19 93 VAL A CA 1
ATOM 758 C C . VAL A 1 93 ? 11.211 -12.203 -7.031 1 97.19 93 VAL A C 1
ATOM 760 O O . VAL A 1 93 ? 9.992 -12.336 -6.945 1 97.19 93 VAL A O 1
ATOM 763 N N . HIS A 1 94 ? 11.977 -12 -6 1 96.94 94 HIS A N 1
ATOM 764 C CA . HIS A 1 94 ? 11.477 -11.703 -4.664 1 96.94 94 HIS A CA 1
ATOM 765 C C . HIS A 1 94 ? 11.961 -10.336 -4.188 1 96.94 94 HIS A C 1
ATOM 767 O O . HIS A 1 94 ? 13.094 -10.203 -3.725 1 96.94 94 HIS A O 1
ATOM 773 N N . PHE A 1 95 ? 11.016 -9.336 -4.215 1 98 95 PHE A N 1
ATOM 774 C CA . PHE A 1 95 ? 11.461 -7.949 -4.105 1 98 95 PHE A CA 1
ATOM 775 C C . PHE A 1 95 ? 10.445 -7.113 -3.334 1 98 95 PHE A C 1
ATOM 777 O O . PHE A 1 95 ? 9.242 -7.379 -3.391 1 98 95 PHE A O 1
ATOM 784 N N . ALA A 1 96 ? 10.953 -6.152 -2.586 1 97.75 96 ALA A N 1
ATOM 785 C CA . ALA A 1 96 ? 10.086 -5.133 -2.004 1 97.75 96 ALA A CA 1
ATOM 786 C C . ALA A 1 96 ? 10.68 -3.74 -2.182 1 97.75 96 ALA A C 1
ATOM 788 O O . ALA A 1 96 ? 11.898 -3.588 -2.309 1 97.75 96 ALA A O 1
ATOM 789 N N . SER A 1 97 ? 9.828 -2.793 -2.25 1 96.19 97 SER A N 1
ATOM 790 C CA . SER A 1 97 ? 10.219 -1.386 -2.262 1 96.19 97 SER A CA 1
ATOM 791 C C . SER A 1 97 ? 9.531 -0.613 -1.138 1 96.19 97 SER A C 1
ATOM 793 O O . SER A 1 97 ? 8.383 -0.895 -0.794 1 96.19 97 SER A O 1
ATOM 795 N N . SER A 1 98 ? 10.195 0.384 -0.651 1 91.88 98 SER A N 1
ATOM 796 C CA . SER A 1 98 ? 9.617 1.22 0.394 1 91.88 98 SER A CA 1
ATOM 797 C C . SER A 1 98 ? 8.586 2.188 -0.181 1 91.88 98 SER A C 1
ATOM 799 O O . SER A 1 98 ? 7.723 2.682 0.542 1 91.88 98 SER A O 1
ATOM 801 N N . HIS A 1 99 ? 8.75 2.486 -1.508 1 89.56 99 HIS A N 1
ATOM 802 C CA . HIS A 1 99 ? 7.852 3.418 -2.184 1 89.56 99 HIS A CA 1
ATOM 803 C C . HIS A 1 99 ? 7.613 2.998 -3.631 1 89.56 99 HIS A C 1
ATOM 805 O O . HIS A 1 99 ? 8.516 2.482 -4.289 1 89.56 99 HIS A O 1
ATOM 811 N N . THR A 1 100 ? 6.395 3.316 -4.082 1 88 100 THR A N 1
ATOM 812 C CA . THR A 1 100 ? 6.082 3.006 -5.473 1 88 100 THR A CA 1
ATOM 813 C C . THR A 1 100 ? 6.953 3.824 -6.422 1 88 100 THR A C 1
ATOM 815 O O . THR A 1 100 ? 7.352 3.34 -7.484 1 88 100 THR A O 1
ATOM 818 N N . ARG A 1 101 ? 7.266 5.043 -6.016 1 86.94 101 ARG A N 1
ATOM 819 C CA . ARG A 1 101 ? 7.988 5.953 -6.902 1 86.94 101 ARG A CA 1
ATOM 820 C C . ARG A 1 101 ? 9.367 5.398 -7.254 1 86.94 101 ARG A C 1
ATOM 822 O O . ARG A 1 101 ? 9.922 5.738 -8.297 1 86.94 101 ARG A O 1
ATOM 829 N N . LEU A 1 102 ? 9.914 4.625 -6.461 1 93.12 102 LEU A N 1
ATOM 830 C CA . LEU A 1 102 ? 11.266 4.105 -6.668 1 93.12 102 LEU A CA 1
ATOM 831 C C . LEU A 1 102 ? 11.297 3.131 -7.836 1 93.12 102 LEU A C 1
ATOM 833 O O . LEU A 1 102 ? 12.352 2.902 -8.43 1 93.12 102 LEU A O 1
ATOM 837 N N . MET A 1 103 ? 10.148 2.6 -8.164 1 94.12 103 MET A N 1
ATOM 838 C CA . MET A 1 103 ? 10.109 1.603 -9.234 1 94.12 103 MET A CA 1
ATOM 839 C C . MET A 1 103 ? 9.398 2.156 -10.461 1 94.12 103 MET A C 1
ATOM 841 O O . MET A 1 103 ? 9.211 1.442 -11.453 1 94.12 103 MET A O 1
ATOM 845 N N . SER A 1 104 ? 9.055 3.432 -10.297 1 86.69 104 SER A N 1
ATOM 846 C CA . SER A 1 104 ? 8.352 4.07 -11.406 1 86.69 104 SER A CA 1
ATOM 847 C C . SER A 1 104 ? 9.203 4.094 -12.672 1 86.69 104 SER A C 1
ATOM 849 O O . SER A 1 104 ? 10.352 4.535 -12.641 1 86.69 104 SER A O 1
ATOM 851 N N . GLY A 1 105 ? 8.719 3.68 -13.789 1 86.31 105 GLY A N 1
ATOM 852 C CA . GLY A 1 105 ? 9.43 3.646 -15.055 1 86.31 105 GLY A CA 1
ATOM 853 C C . GLY A 1 105 ? 10.375 2.465 -15.172 1 86.31 105 GLY A C 1
ATOM 854 O O . GLY A 1 105 ? 10.68 2.021 -16.281 1 86.31 105 GLY A O 1
ATOM 855 N N . ILE A 1 106 ? 10.828 2.008 -14.086 1 94.56 106 ILE A N 1
ATOM 856 C CA . ILE A 1 106 ? 11.82 0.944 -14.086 1 94.56 106 ILE A CA 1
ATOM 857 C C . ILE A 1 106 ? 11.141 -0.401 -14.328 1 94.56 106 ILE A C 1
ATOM 859 O O . ILE A 1 106 ? 11.516 -1.137 -15.242 1 94.56 106 ILE A O 1
ATOM 863 N N . PHE A 1 107 ? 10.086 -0.677 -13.625 1 96 107 PHE A N 1
ATOM 864 C CA . PHE A 1 107 ? 9.516 -2.02 -13.625 1 96 107 PHE A CA 1
ATOM 865 C C . PHE A 1 107 ? 8.844 -2.316 -14.961 1 96 107 PHE A C 1
ATOM 867 O O . PHE A 1 107 ? 9.008 -3.406 -15.516 1 96 107 PHE A O 1
ATOM 874 N N . PRO A 1 108 ? 8.078 -1.379 -15.477 1 93.75 108 PRO A N 1
ATOM 875 C CA . PRO A 1 108 ? 7.492 -1.674 -16.781 1 93.75 108 PRO A CA 1
ATOM 876 C C . PRO A 1 108 ? 8.539 -2.012 -17.844 1 93.75 108 PRO A C 1
ATOM 878 O O . PRO A 1 108 ? 8.352 -2.936 -18.641 1 93.75 108 PRO A O 1
ATOM 881 N N . GLU A 1 109 ? 9.625 -1.297 -17.812 1 93.88 109 GLU A N 1
ATOM 882 C CA . GLU A 1 109 ? 10.703 -1.562 -18.766 1 93.88 109 GLU A CA 1
ATOM 883 C C . GLU A 1 109 ? 11.32 -2.938 -18.516 1 93.88 109 GLU A C 1
ATOM 885 O O . GLU A 1 109 ? 11.586 -3.676 -19.469 1 93.88 109 GLU A O 1
ATOM 890 N N . TYR A 1 110 ? 11.5 -3.24 -17.344 1 96.75 110 TYR A N 1
ATOM 891 C CA . TYR A 1 110 ? 12.109 -4.523 -17.016 1 96.75 110 TYR A CA 1
ATOM 892 C C . TYR A 1 110 ? 11.18 -5.676 -17.375 1 96.75 110 TYR A C 1
ATOM 894 O O . TYR A 1 110 ? 11.609 -6.66 -17.969 1 96.75 110 TYR A O 1
ATOM 902 N N . ALA A 1 111 ? 9.945 -5.566 -16.891 1 94.5 111 ALA A N 1
ATOM 903 C CA . ALA A 1 111 ? 8.969 -6.641 -17.078 1 94.5 111 ALA A CA 1
ATOM 904 C C . ALA A 1 111 ? 8.82 -6.988 -18.562 1 94.5 111 ALA A C 1
ATOM 906 O O . ALA A 1 111 ? 8.641 -8.156 -18.906 1 94.5 111 ALA A O 1
ATOM 907 N N . LYS A 1 112 ? 8.883 -6.035 -19.406 1 91.81 112 LYS A N 1
ATOM 908 C CA . LYS A 1 112 ? 8.766 -6.242 -20.844 1 91.81 112 LYS A CA 1
ATOM 909 C C . LYS A 1 112 ? 9.922 -7.086 -21.375 1 91.81 112 LYS A C 1
ATOM 911 O O . LYS A 1 112 ? 9.742 -7.887 -22.297 1 91.81 112 LYS A O 1
ATOM 916 N N . ASN A 1 113 ? 11.055 -6.902 -20.797 1 93 113 ASN A N 1
ATOM 917 C CA . ASN A 1 113 ? 12.266 -7.57 -21.266 1 93 113 ASN A CA 1
ATOM 918 C C . ASN A 1 113 ? 12.375 -8.984 -20.703 1 93 113 ASN A C 1
ATOM 920 O O . ASN A 1 113 ? 13.125 -9.812 -21.234 1 93 113 ASN A O 1
ATOM 924 N N . TYR A 1 114 ? 11.664 -9.266 -19.656 1 93.25 114 TYR A N 1
ATOM 925 C CA . TYR A 1 114 ? 11.766 -10.57 -19.016 1 93.25 114 TYR A CA 1
ATOM 926 C C . TYR A 1 114 ? 10.383 -11.156 -18.75 1 93.25 114 TYR A C 1
ATOM 928 O O . TYR A 1 114 ? 10.047 -11.461 -17.594 1 93.25 114 TYR A O 1
ATOM 936 N N . PRO A 1 115 ? 9.688 -11.438 -19.75 1 88.06 115 PRO A N 1
ATOM 937 C CA . PRO A 1 115 ? 8.305 -11.914 -19.609 1 88.06 115 PRO A CA 1
ATOM 938 C C . PRO A 1 115 ? 8.219 -13.305 -19 1 88.06 115 PRO A C 1
ATOM 940 O O . PRO A 1 115 ? 7.16 -13.711 -18.516 1 88.06 115 PRO A O 1
ATOM 943 N N . GLU A 1 116 ? 9.297 -14.023 -18.953 1 87.81 116 GLU A N 1
ATOM 944 C CA . GLU A 1 116 ? 9.297 -15.391 -18.453 1 87.81 116 GLU A CA 1
ATOM 945 C C . GLU A 1 116 ? 9.453 -15.414 -16.938 1 87.81 116 GLU A C 1
ATOM 947 O O . GLU A 1 116 ? 9.203 -16.438 -16.297 1 87.81 116 GLU A O 1
ATOM 952 N N . ASN A 1 117 ? 9.883 -14.312 -16.406 1 93.75 117 ASN A N 1
ATOM 953 C CA . ASN A 1 117 ? 10.078 -14.258 -14.961 1 93.75 117 ASN A CA 1
ATOM 954 C C . ASN A 1 117 ? 8.742 -14.289 -14.211 1 93.75 117 ASN A C 1
ATOM 956 O O . ASN A 1 117 ? 7.715 -13.883 -14.758 1 93.75 117 ASN A O 1
ATOM 960 N N . LYS A 1 118 ? 8.797 -14.867 -13.07 1 94.44 118 LYS A N 1
ATOM 961 C CA . LYS A 1 118 ? 7.715 -14.75 -12.094 1 94.44 118 LYS A CA 1
ATOM 962 C C . LYS A 1 118 ? 8.07 -13.734 -11.008 1 94.44 118 LYS A C 1
ATOM 964 O O . LYS A 1 118 ? 9.242 -13.43 -10.797 1 94.44 118 LYS A O 1
ATOM 969 N N . TYR A 1 119 ? 7.059 -13.188 -10.406 1 96.38 119 TYR A N 1
ATOM 970 C CA . TYR A 1 119 ? 7.34 -12.062 -9.516 1 96.38 119 TYR A CA 1
ATOM 971 C C . TYR A 1 119 ? 6.566 -12.195 -8.211 1 96.38 119 TYR A C 1
ATOM 973 O O . TYR A 1 119 ? 5.352 -12.398 -8.219 1 96.38 119 TYR A O 1
ATOM 981 N N . ASN A 1 120 ? 7.258 -12.141 -7.148 1 95.94 120 ASN A N 1
ATOM 982 C CA . ASN A 1 120 ? 6.738 -11.812 -5.824 1 95.94 120 ASN A CA 1
ATOM 983 C C . ASN A 1 120 ? 7.246 -10.453 -5.344 1 95.94 120 ASN A C 1
ATOM 985 O O . ASN A 1 120 ? 8.367 -10.352 -4.844 1 95.94 120 ASN A O 1
ATOM 989 N N . MET A 1 121 ? 6.348 -9.453 -5.492 1 96.94 121 MET A N 1
ATOM 990 C CA . MET A 1 121 ? 6.809 -8.086 -5.27 1 96.94 121 MET A CA 1
ATOM 991 C C . MET A 1 121 ? 5.789 -7.297 -4.461 1 96.94 121 MET A C 1
ATOM 993 O O . MET A 1 121 ? 4.582 -7.422 -4.68 1 96.94 121 MET A O 1
ATOM 997 N N . GLU A 1 122 ? 6.332 -6.457 -3.555 1 94.12 122 GLU A N 1
ATOM 998 C CA . GLU A 1 122 ? 5.395 -5.695 -2.732 1 94.12 122 GLU A CA 1
ATOM 999 C C . GLU A 1 122 ? 5.957 -4.316 -2.395 1 94.12 122 GLU A C 1
ATOM 1001 O O . GLU A 1 122 ? 7.152 -4.07 -2.551 1 94.12 122 GLU A O 1
ATOM 1006 N N . ILE A 1 123 ? 5.074 -3.428 -2.129 1 92.06 123 ILE A N 1
ATOM 1007 C CA . ILE A 1 123 ? 5.359 -2.127 -1.534 1 92.06 123 ILE A CA 1
ATOM 1008 C C . ILE A 1 123 ? 5 -2.146 -0.051 1 92.06 123 ILE A C 1
ATOM 1010 O O . ILE A 1 123 ? 3.857 -2.441 0.313 1 92.06 123 ILE A O 1
ATOM 1014 N N . THR A 1 124 ? 5.992 -1.857 0.79 1 89 124 THR A N 1
ATOM 1015 C CA . THR A 1 124 ? 5.699 -1.947 2.217 1 89 124 THR A CA 1
ATOM 1016 C C . THR A 1 124 ? 6.66 -1.077 3.021 1 89 124 THR A C 1
ATOM 1018 O O . THR A 1 124 ? 7.512 -0.394 2.451 1 89 124 THR A O 1
ATOM 1021 N N . VAL A 1 125 ? 6.492 -1.021 4.301 1 84.12 125 VAL A N 1
ATOM 1022 C CA . VAL A 1 125 ? 7.258 -0.141 5.176 1 84.12 125 VAL A CA 1
ATOM 1023 C C . VAL A 1 125 ? 8.594 -0.794 5.531 1 84.12 125 VAL A C 1
ATOM 1025 O O . VAL A 1 125 ? 8.734 -2.016 5.43 1 84.12 125 VAL A O 1
ATOM 1028 N N . ASN A 1 126 ? 9.477 -0.001 5.988 1 87.12 126 ASN A N 1
ATOM 1029 C CA . ASN A 1 126 ? 10.844 -0.454 6.238 1 87.12 126 ASN A CA 1
ATOM 1030 C C . ASN A 1 126 ? 10.875 -1.58 7.266 1 87.12 126 ASN A C 1
ATOM 1032 O O . ASN A 1 126 ? 11.648 -2.533 7.121 1 87.12 126 ASN A O 1
ATOM 1036 N N . ARG A 1 127 ? 10.102 -1.431 8.25 1 82.56 127 ARG A N 1
ATOM 1037 C CA . ARG A 1 127 ? 10.078 -2.457 9.289 1 82.56 127 ARG A CA 1
ATOM 1038 C C . ARG A 1 127 ? 9.711 -3.816 8.703 1 82.56 127 ARG A C 1
ATOM 1040 O O . ARG A 1 127 ? 10.312 -4.832 9.055 1 82.56 127 ARG A O 1
ATOM 1047 N N . GLU A 1 128 ? 8.75 -3.814 7.883 1 85.88 128 GLU A N 1
ATOM 1048 C CA . GLU A 1 128 ? 8.32 -5.055 7.242 1 85.88 128 GLU A CA 1
ATOM 1049 C C . GLU A 1 128 ? 9.375 -5.562 6.266 1 85.88 128 GLU A C 1
ATOM 1051 O O . GLU A 1 128 ? 9.562 -6.773 6.129 1 85.88 128 GLU A O 1
ATOM 1056 N N . ILE A 1 129 ? 10.016 -4.695 5.625 1 93.12 129 ILE A N 1
ATOM 1057 C CA . ILE A 1 129 ? 11.07 -5.07 4.684 1 93.12 129 ILE A CA 1
ATOM 1058 C C . ILE A 1 129 ? 12.195 -5.785 5.43 1 93.12 129 ILE A C 1
ATOM 1060 O O . ILE A 1 129 ? 12.68 -6.828 4.984 1 93.12 129 ILE A O 1
ATOM 1064 N N . ILE A 1 130 ? 12.547 -5.238 6.547 1 89.88 130 ILE A N 1
ATOM 1065 C CA . ILE A 1 130 ? 13.586 -5.855 7.355 1 89.88 130 ILE A CA 1
ATOM 1066 C C . ILE A 1 130 ? 13.18 -7.277 7.73 1 89.88 130 ILE A C 1
ATOM 1068 O O . ILE A 1 130 ? 13.938 -8.227 7.527 1 89.88 130 ILE A O 1
ATOM 1072 N N . GLN A 1 131 ? 11.953 -7.434 8.164 1 83.56 131 GLN A N 1
ATOM 1073 C CA . GLN A 1 131 ? 11.453 -8.742 8.578 1 83.56 131 GLN A CA 1
ATOM 1074 C C . GLN A 1 131 ? 11.422 -9.719 7.41 1 83.56 131 GLN A C 1
ATOM 1076 O O . GLN A 1 131 ? 11.789 -10.883 7.562 1 83.56 131 GLN A O 1
ATOM 1081 N N . LYS A 1 132 ? 11.055 -9.258 6.309 1 89.06 132 LYS A N 1
ATOM 1082 C CA . LYS A 1 132 ? 10.906 -10.117 5.141 1 89.06 132 LYS A CA 1
ATOM 1083 C C . LYS A 1 132 ? 12.266 -10.516 4.57 1 89.06 132 LYS A C 1
ATOM 1085 O O . LYS A 1 132 ? 12.422 -11.617 4.039 1 89.06 132 LYS A O 1
ATOM 1090 N N . LEU A 1 133 ? 13.219 -9.625 4.645 1 91.94 133 LEU A N 1
ATOM 1091 C CA . LEU A 1 133 ? 14.586 -9.992 4.281 1 91.94 133 LEU A CA 1
ATOM 1092 C C . LEU A 1 133 ? 15.117 -11.078 5.211 1 91.94 133 LEU A C 1
ATOM 1094 O O . LEU A 1 133 ? 15.656 -12.086 4.746 1 91.94 133 LEU A O 1
ATOM 1098 N N . LEU A 1 134 ? 14.875 -10.898 6.484 1 82.25 134 LEU A N 1
ATOM 1099 C CA . LEU A 1 134 ? 15.383 -11.82 7.492 1 82.25 134 LEU A CA 1
ATOM 1100 C C . LEU A 1 134 ? 14.734 -13.195 7.355 1 82.25 134 LEU A C 1
ATOM 1102 O O . LEU A 1 134 ? 15.375 -14.219 7.609 1 82.25 134 LEU A O 1
ATOM 1106 N N . SER A 1 135 ? 13.484 -13.156 6.973 1 79.25 135 SER A N 1
ATOM 1107 C CA . SER A 1 135 ? 12.75 -14.406 6.84 1 79.25 135 SER A CA 1
ATOM 1108 C C . SER A 1 135 ? 12.883 -14.977 5.434 1 79.25 135 SER A C 1
ATOM 1110 O O . SER A 1 135 ? 12.273 -16 5.109 1 79.25 135 SER A O 1
ATOM 1112 N N . HIS A 1 136 ? 13.539 -14.305 4.531 1 84.62 136 HIS A N 1
ATOM 1113 C CA . HIS A 1 136 ? 13.852 -14.742 3.176 1 84.62 136 HIS A CA 1
ATOM 1114 C C . HIS A 1 136 ? 12.602 -14.766 2.303 1 84.62 136 HIS A C 1
ATOM 1116 O O . HIS A 1 136 ? 12.562 -15.461 1.281 1 84.62 136 HIS A O 1
ATOM 1122 N N . HIS A 1 137 ? 11.625 -14.008 2.752 1 88 137 HIS A N 1
ATOM 1123 C CA . HIS A 1 137 ? 10.445 -13.859 1.913 1 88 137 HIS A CA 1
ATOM 1124 C C . HIS A 1 137 ? 10.727 -12.969 0.711 1 88 137 HIS A C 1
ATOM 1126 O O . HIS A 1 137 ? 10.055 -13.078 -0.32 1 88 137 HIS A O 1
ATOM 1132 N N . ILE A 1 138 ? 11.625 -12.094 0.961 1 95.62 138 ILE A N 1
ATOM 1133 C CA . ILE A 1 138 ? 12.188 -11.328 -0.144 1 95.62 138 ILE A CA 1
ATOM 1134 C C . ILE A 1 138 ? 13.703 -11.461 -0.143 1 95.62 138 ILE A C 1
ATOM 1136 O O . ILE A 1 138 ? 14.305 -11.781 0.886 1 95.62 138 ILE A O 1
ATOM 1140 N N . SER A 1 139 ? 14.242 -11.25 -1.333 1 96.94 139 SER A N 1
ATOM 1141 C CA . SER A 1 139 ? 15.688 -11.406 -1.491 1 96.94 139 SER A CA 1
ATOM 1142 C C . SER A 1 139 ? 16.406 -10.062 -1.4 1 96.94 139 SER A C 1
ATOM 1144 O O . SER A 1 139 ? 17.547 -9.992 -0.964 1 96.94 139 SER A O 1
ATOM 1146 N N . PHE A 1 140 ? 15.781 -9.016 -1.847 1 98.38 140 PHE A N 1
ATOM 1147 C CA . PHE A 1 140 ? 16.375 -7.684 -1.784 1 98.38 140 PHE A CA 1
ATOM 1148 C C . PHE A 1 140 ? 15.289 -6.609 -1.83 1 98.38 140 PHE A C 1
ATOM 1150 O O . PHE A 1 140 ? 14.109 -6.918 -2.035 1 98.38 140 PHE A O 1
ATOM 1157 N N . ALA A 1 141 ? 15.711 -5.391 -1.544 1 98.5 141 ALA A N 1
ATOM 1158 C CA . ALA A 1 141 ? 14.734 -4.305 -1.455 1 98.5 141 ALA A CA 1
ATOM 1159 C C . ALA A 1 141 ? 15.344 -2.982 -1.907 1 98.5 141 ALA A C 1
ATOM 1161 O O . ALA A 1 141 ? 16.562 -2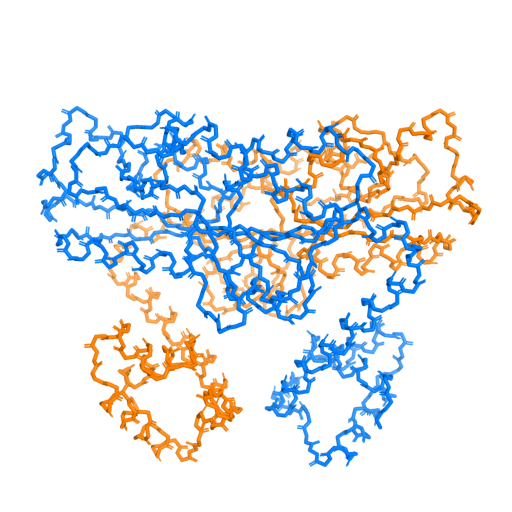.844 -1.968 1 98.5 141 ALA A O 1
ATOM 1162 N N . LEU A 1 142 ? 14.5 -2.156 -2.326 1 97.81 142 LEU A N 1
ATOM 1163 C CA . LEU A 1 142 ? 14.836 -0.777 -2.66 1 97.81 142 LEU A CA 1
ATOM 1164 C C . LEU A 1 142 ? 14.258 0.188 -1.633 1 97.81 142 LEU A C 1
ATOM 1166 O O . LEU A 1 142 ? 13.047 0.18 -1.38 1 97.81 142 LEU A O 1
ATOM 1170 N N . ASN A 1 143 ? 15.148 1.045 -1.06 1 94.5 143 ASN A N 1
ATOM 1171 C CA . ASN A 1 143 ? 14.742 1.894 0.056 1 94.5 143 ASN A CA 1
ATOM 1172 C C . ASN A 1 143 ? 15.219 3.332 -0.133 1 94.5 143 ASN A C 1
ATOM 1174 O O . ASN A 1 143 ? 16.281 3.568 -0.709 1 94.5 143 ASN A O 1
ATOM 1178 N N . SER A 1 144 ? 14.43 4.211 0.491 1 91 144 SER A N 1
ATOM 1179 C CA . SER A 1 144 ? 14.82 5.617 0.478 1 91 144 SER A CA 1
ATOM 1180 C C . SER A 1 144 ? 15.562 6 1.752 1 91 144 SER A C 1
ATOM 1182 O O . SER A 1 144 ? 16.047 7.125 1.884 1 91 144 SER A O 1
ATOM 1184 N N . ILE A 1 145 ? 15.547 5.176 2.674 1 87.5 145 ILE A N 1
ATOM 1185 C CA . ILE A 1 145 ? 16.312 5.332 3.91 1 87.5 145 ILE A CA 1
ATOM 1186 C C . ILE A 1 145 ? 17.109 4.066 4.184 1 87.5 145 ILE A C 1
ATOM 1188 O O . ILE A 1 145 ? 16.656 2.957 3.893 1 87.5 145 ILE A O 1
ATOM 1192 N N . GLU A 1 146 ? 18.25 4.273 4.742 1 91.31 146 GLU A N 1
ATOM 1193 C CA . GLU A 1 146 ? 19.078 3.127 5.07 1 91.31 146 GLU A CA 1
ATOM 1194 C C . GLU A 1 146 ? 18.438 2.264 6.152 1 91.31 146 GLU A C 1
ATOM 1196 O O . GLU A 1 146 ? 17.984 2.777 7.176 1 91.31 146 GLU A O 1
ATOM 1201 N N . LEU A 1 147 ? 18.453 0.963 5.852 1 90.44 147 LEU A N 1
ATOM 1202 C CA . LEU A 1 147 ? 17.938 0.041 6.855 1 90.44 147 LEU A CA 1
ATOM 1203 C C . LEU A 1 147 ? 19 -0.259 7.914 1 90.44 147 LEU A C 1
ATOM 1205 O O . LEU A 1 147 ? 20.156 -0.529 7.582 1 90.44 147 LEU A O 1
ATOM 1209 N N . THR A 1 148 ? 18.562 -0.215 9.102 1 86.75 148 THR A N 1
ATOM 1210 C CA . THR A 1 148 ? 19.5 -0.465 10.188 1 86.75 148 THR A CA 1
ATOM 1211 C C . THR A 1 148 ? 19.266 -1.846 10.797 1 86.75 148 THR A C 1
ATOM 1213 O O . THR A 1 148 ? 18.375 -2.023 11.625 1 86.75 148 THR A O 1
ATOM 1216 N N . HIS A 1 149 ? 20.062 -2.756 10.422 1 87.94 149 HIS A N 1
ATOM 1217 C CA . HIS A 1 149 ? 20.078 -4.109 10.969 1 87.94 149 HIS A CA 1
ATOM 1218 C C . HIS A 1 149 ? 21.422 -4.793 10.711 1 87.94 149 HIS A C 1
ATOM 1220 O O . HIS A 1 149 ? 21.984 -4.68 9.617 1 87.94 149 HIS A O 1
ATOM 1226 N N . PRO A 1 150 ? 21.922 -5.531 11.695 1 85.75 150 PRO A N 1
ATOM 1227 C CA . PRO A 1 150 ? 23.266 -6.105 11.578 1 85.75 150 PRO A CA 1
ATOM 1228 C C . PRO A 1 150 ? 23.375 -7.109 10.43 1 85.75 150 PRO A C 1
ATOM 1230 O O . PRO A 1 150 ? 24.469 -7.297 9.875 1 85.75 150 PRO A O 1
ATOM 1233 N N . LYS A 1 151 ? 22.344 -7.73 10.086 1 90.25 151 LYS A N 1
ATOM 1234 C CA . LYS A 1 151 ? 22.391 -8.789 9.078 1 90.25 151 LYS A CA 1
ATOM 1235 C C . LYS A 1 151 ? 22.031 -8.242 7.695 1 90.25 151 LYS A C 1
ATOM 1237 O O . LYS A 1 151 ? 22.031 -8.984 6.711 1 90.25 151 LYS A O 1
ATOM 1242 N N . ILE A 1 152 ? 21.703 -7.039 7.633 1 95.56 152 ILE A N 1
ATOM 1243 C CA . ILE A 1 152 ? 21.266 -6.441 6.375 1 95.56 152 ILE A CA 1
ATOM 1244 C C . ILE A 1 152 ? 22.344 -5.484 5.859 1 95.56 152 ILE A C 1
ATOM 1246 O O . ILE A 1 152 ? 22.922 -4.711 6.629 1 95.56 152 ILE A O 1
ATOM 1250 N N . GLU A 1 153 ? 22.656 -5.625 4.648 1 96.75 153 GLU A N 1
ATOM 1251 C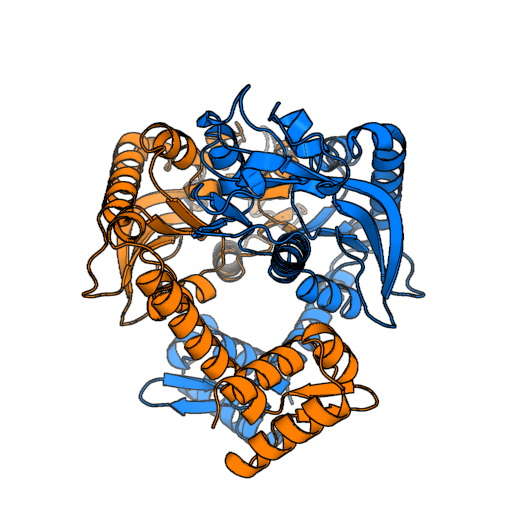 CA . GLU A 1 153 ? 23.578 -4.715 3.965 1 96.75 153 GLU A CA 1
ATOM 1252 C C . GLU A 1 153 ? 22.828 -3.76 3.045 1 96.75 153 GLU A C 1
ATOM 1254 O O . GLU A 1 153 ? 21.984 -4.188 2.254 1 96.75 153 GLU A O 1
ATOM 1259 N N . CYS A 1 154 ? 23.109 -2.531 3.176 1 97.12 154 CYS A N 1
ATOM 1260 C CA . CYS A 1 154 ? 22.516 -1.501 2.328 1 97.12 154 CYS A CA 1
ATOM 1261 C C . CYS A 1 154 ? 23.578 -0.866 1.43 1 97.12 154 CYS A C 1
ATOM 1263 O O . CYS A 1 154 ? 24.547 -0.277 1.919 1 97.12 154 CYS A O 1
ATOM 1265 N N . LYS A 1 155 ? 23.406 -0.979 0.178 1 97.56 155 LYS A N 1
ATOM 1266 C CA . LYS A 1 155 ? 24.281 -0.337 -0.796 1 97.56 155 LYS A CA 1
ATOM 1267 C C . LYS A 1 155 ? 23.656 0.94 -1.345 1 97.56 155 LYS A C 1
ATOM 1269 O O . LYS A 1 155 ? 22.594 0.898 -1.964 1 97.56 155 LYS A O 1
ATOM 1274 N N . LYS A 1 156 ? 24.328 2.004 -1.129 1 97.38 156 LYS A N 1
ATOM 1275 C CA . LYS A 1 156 ? 23.875 3.26 -1.731 1 97.38 156 LYS A CA 1
ATOM 1276 C C . LYS A 1 156 ? 24.047 3.229 -3.248 1 97.38 156 LYS A C 1
ATOM 1278 O O . LYS A 1 156 ? 25.141 2.941 -3.752 1 97.38 156 LYS A O 1
ATOM 1283 N N . ILE A 1 157 ? 23.031 3.629 -3.967 1 96.69 157 ILE A N 1
ATOM 1284 C CA . ILE A 1 157 ? 23.125 3.551 -5.422 1 96.69 157 ILE A CA 1
ATOM 1285 C C . ILE A 1 157 ? 23.219 4.957 -6.008 1 96.69 157 ILE A C 1
ATOM 1287 O O . ILE A 1 157 ? 24 5.207 -6.926 1 96.69 157 ILE A O 1
ATOM 1291 N N . ILE A 1 158 ? 22.406 5.891 -5.512 1 96.69 158 ILE A N 1
ATOM 1292 C CA . ILE A 1 158 ? 22.484 7.266 -5.984 1 96.69 158 ILE A CA 1
ATOM 1293 C C . ILE A 1 158 ? 22.078 8.219 -4.863 1 96.69 158 ILE A C 1
ATOM 1295 O O . ILE A 1 158 ? 21.5 7.805 -3.863 1 96.69 158 ILE A O 1
ATOM 1299 N N . ASP A 1 159 ? 22.438 9.469 -5.102 1 96.19 159 ASP A N 1
ATOM 1300 C CA . ASP A 1 159 ? 21.906 10.562 -4.285 1 96.19 159 ASP A CA 1
ATOM 1301 C C . ASP A 1 159 ? 20.531 11.008 -4.793 1 96.19 159 ASP A C 1
ATOM 1303 O O . ASP A 1 159 ? 20.25 10.93 -5.988 1 96.19 159 ASP A O 1
ATOM 1307 N N . GLU A 1 160 ? 19.75 11.406 -3.912 1 95.12 160 GLU A N 1
ATOM 1308 C CA . GLU A 1 160 ? 18.453 11.984 -4.234 1 95.12 160 GLU A CA 1
ATOM 1309 C C . GLU A 1 160 ? 18.188 13.25 -3.42 1 95.12 160 GLU A C 1
ATOM 1311 O O . GLU A 1 160 ? 18.422 13.273 -2.211 1 95.12 160 GLU A O 1
ATOM 1316 N N . ASP A 1 161 ? 17.734 14.242 -4.094 1 96.44 161 ASP A N 1
ATOM 1317 C CA . ASP A 1 161 ? 17.359 15.469 -3.398 1 96.44 161 ASP A CA 1
ATOM 1318 C C . ASP A 1 161 ? 15.852 15.492 -3.119 1 96.44 161 ASP A C 1
ATOM 1320 O O . ASP A 1 161 ? 15.047 15.156 -3.992 1 96.44 161 ASP A O 1
ATOM 1324 N N . ILE A 1 162 ? 15.562 15.781 -1.904 1 96 162 ILE A N 1
ATOM 1325 C CA . ILE A 1 162 ? 14.18 16.031 -1.512 1 96 162 ILE A CA 1
ATOM 1326 C C . ILE A 1 162 ? 13.938 17.547 -1.442 1 96 162 ILE A C 1
ATOM 1328 O O . ILE A 1 162 ? 14.633 18.266 -0.725 1 96 162 ILE A O 1
ATOM 1332 N N . VAL A 1 163 ? 12.938 17.969 -2.176 1 96 163 VAL A N 1
ATOM 1333 C CA . VAL A 1 163 ? 12.688 19.406 -2.301 1 96 163 VAL A CA 1
ATOM 1334 C C . VAL A 1 163 ? 11.289 19.734 -1.782 1 96 163 VAL A C 1
ATOM 1336 O O . VAL A 1 163 ? 10.461 18.828 -1.599 1 96 163 VAL A O 1
ATOM 1339 N N . LEU A 1 164 ? 11.078 20.984 -1.528 1 95.62 164 LEU A N 1
ATOM 1340 C CA . LEU A 1 164 ? 9.805 21.453 -0.991 1 95.62 164 LEU A CA 1
ATOM 1341 C C . LEU A 1 164 ? 8.984 22.156 -2.068 1 95.62 164 LEU A C 1
ATOM 1343 O O . LEU A 1 164 ? 9.383 23.203 -2.58 1 95.62 164 LEU A O 1
ATOM 1347 N N . THR A 1 165 ? 7.855 21.531 -2.436 1 95.69 165 THR A N 1
ATOM 1348 C CA . THR A 1 165 ? 6.91 22.203 -3.326 1 95.69 165 THR A CA 1
ATOM 1349 C C . THR A 1 165 ? 5.902 23.031 -2.527 1 95.69 165 THR A C 1
ATOM 1351 O O . THR A 1 165 ? 5.793 22.875 -1.309 1 95.69 165 THR A O 1
ATOM 1354 N N . TYR A 1 166 ? 5.285 23.969 -3.197 1 93.62 166 TYR A N 1
ATOM 1355 C CA . TYR A 1 166 ? 4.441 24.922 -2.49 1 93.62 166 TYR A CA 1
ATOM 1356 C C . TYR A 1 166 ? 3.152 25.188 -3.26 1 93.62 166 TYR A C 1
ATOM 1358 O O . TYR A 1 166 ? 3.076 24.922 -4.465 1 93.62 166 TYR A O 1
ATOM 1366 N N . PRO A 1 167 ? 2.104 25.703 -2.592 1 93.5 167 PRO A N 1
ATOM 1367 C CA . PRO A 1 167 ? 0.813 26 -3.223 1 93.5 167 PRO A CA 1
ATOM 1368 C C . PRO A 1 167 ? 0.919 27.062 -4.32 1 93.5 167 PRO A C 1
ATOM 1370 O O . PRO A 1 167 ? 1.798 27.922 -4.273 1 93.5 167 PRO A O 1
ATOM 1373 N N . HIS A 1 168 ? -0.032 27.016 -5.227 1 91.94 168 HIS A N 1
ATOM 1374 C CA . HIS A 1 168 ? -0.048 27.906 -6.383 1 91.94 168 HIS A CA 1
ATOM 1375 C C . HIS A 1 168 ? -0.216 29.359 -5.957 1 91.94 168 HIS A C 1
ATOM 1377 O O . HIS A 1 168 ? 0.242 30.281 -6.652 1 91.94 168 HIS A O 1
ATOM 1383 N N . LYS A 1 169 ? -0.818 29.641 -4.832 1 87.31 169 LYS A N 1
ATOM 1384 C CA . LYS A 1 169 ? -1.039 31 -4.363 1 87.31 169 LYS A CA 1
ATOM 1385 C C . LYS A 1 169 ? 0.285 31.719 -4.117 1 87.31 169 LYS A C 1
ATOM 1387 O O . LYS A 1 169 ? 0.329 32.938 -4.055 1 87.31 169 LYS A O 1
ATOM 1392 N N . PHE A 1 170 ? 1.341 30.938 -4.012 1 88.75 170 PHE A N 1
ATOM 1393 C CA . PHE A 1 170 ? 2.641 31.531 -3.725 1 88.75 170 PHE A CA 1
ATOM 1394 C C . PHE A 1 170 ? 3.463 31.672 -5 1 88.75 170 PHE A C 1
ATOM 1396 O O . PHE A 1 170 ? 4.637 32.062 -4.949 1 88.75 170 PHE A O 1
ATOM 1403 N N . ASP A 1 171 ? 2.918 31.328 -6.066 1 87.81 171 ASP A N 1
ATOM 1404 C CA . ASP A 1 171 ? 3.645 31.469 -7.324 1 87.81 171 ASP A CA 1
ATOM 1405 C C . ASP A 1 171 ? 4.176 32.906 -7.496 1 87.81 171 ASP A C 1
ATOM 1407 O O . ASP A 1 171 ? 3.422 33.875 -7.379 1 87.81 171 ASP A O 1
ATOM 1411 N N . GLY A 1 172 ? 5.441 33 -7.891 1 79 172 GLY A N 1
ATOM 1412 C CA . GLY A 1 172 ? 6.051 34.281 -8.141 1 79 172 GLY A CA 1
ATOM 1413 C C . GLY A 1 172 ? 6.301 35.094 -6.871 1 79 172 GLY A C 1
ATOM 1414 O O . GLY A 1 172 ? 6.852 36.188 -6.918 1 79 172 GLY A O 1
ATOM 1415 N N . LEU A 1 173 ? 5.805 34.688 -5.805 1 67.44 173 LEU A N 1
ATOM 1416 C CA . LEU A 1 173 ? 5.82 35.469 -4.57 1 67.44 173 LEU A CA 1
ATOM 1417 C C . LEU A 1 173 ? 6.719 34.812 -3.525 1 67.44 173 LEU A C 1
ATOM 1419 O O . LEU A 1 173 ? 7.234 35.469 -2.631 1 67.44 173 LEU A O 1
ATOM 1423 N N . LEU A 1 174 ? 6.699 33.531 -3.662 1 63.44 174 LEU A N 1
ATOM 1424 C CA . LEU A 1 174 ? 7.293 32.844 -2.52 1 63.44 174 LEU A CA 1
ATOM 1425 C C . LEU A 1 174 ? 8.805 33.031 -2.502 1 63.44 174 LEU A C 1
ATOM 1427 O O . LEU A 1 174 ? 9.484 32.719 -3.477 1 63.44 174 LEU A O 1
ATOM 1431 N N . THR A 1 175 ? 9.133 33.844 -1.529 1 68.94 175 THR A N 1
ATOM 1432 C CA . THR A 1 175 ? 10.547 33.844 -1.152 1 68.94 175 THR A CA 1
ATOM 1433 C C . THR A 1 175 ? 10.797 32.938 0.05 1 68.94 175 THR A C 1
ATOM 1435 O O . THR A 1 175 ? 9.852 32.531 0.721 1 68.94 175 THR A O 1
ATOM 1438 N N . SER A 1 176 ? 12.008 32.438 0.147 1 68.62 176 SER A N 1
ATOM 1439 C CA . SER A 1 176 ? 12.367 31.641 1.315 1 68.62 176 SER A CA 1
ATOM 1440 C C . SER A 1 176 ? 11.922 32.312 2.605 1 68.62 176 SER A C 1
ATOM 1442 O O . SER A 1 176 ? 11.547 31.641 3.568 1 68.62 176 SER A O 1
ATOM 1444 N N . ASP A 1 177 ? 11.766 33.562 2.498 1 73.56 177 ASP A N 1
ATOM 1445 C CA . ASP A 1 177 ? 11.398 34.312 3.686 1 73.56 177 ASP A CA 1
ATOM 1446 C C . ASP A 1 177 ? 9.938 34.062 4.066 1 73.56 177 ASP A C 1
ATOM 1448 O O . ASP A 1 177 ? 9.594 34.094 5.25 1 73.56 177 ASP A O 1
ATOM 1452 N N . ASP A 1 178 ? 9.227 33.781 3.092 1 78.75 178 ASP A N 1
ATOM 1453 C CA . ASP A 1 178 ? 7.816 33.531 3.35 1 78.75 178 ASP A CA 1
ATOM 1454 C C . ASP A 1 178 ? 7.629 32.25 4.148 1 78.75 178 ASP A C 1
ATOM 1456 O O . ASP A 1 178 ? 6.727 32.156 4.988 1 78.75 178 ASP A O 1
ATOM 1460 N N . LEU A 1 179 ? 8.461 31.391 3.967 1 83.06 179 LEU A N 1
ATOM 1461 C CA . LEU A 1 179 ? 8.375 30.109 4.664 1 83.06 179 LEU A CA 1
ATOM 1462 C C . LEU A 1 179 ? 8.672 30.281 6.152 1 83.06 179 LEU A C 1
ATOM 1464 O O . LEU A 1 179 ? 8.164 29.531 6.984 1 83.06 179 LEU A O 1
ATOM 1468 N N . TYR A 1 180 ? 9.398 31.328 6.422 1 82.44 180 TYR A N 1
ATOM 1469 C CA . TYR A 1 180 ? 9.789 31.562 7.809 1 82.44 180 TYR A CA 1
ATOM 1470 C C . TYR A 1 180 ? 8.789 32.469 8.516 1 82.44 180 TYR A C 1
ATOM 1472 O O . TYR A 1 180 ? 8.844 32.594 9.742 1 82.44 180 TYR A O 1
ATOM 1480 N N . ASN A 1 181 ? 7.988 32.969 7.707 1 84 181 ASN A N 1
ATOM 1481 C CA . ASN A 1 181 ? 6.965 33.844 8.266 1 84 181 ASN A CA 1
ATOM 1482 C C . ASN A 1 181 ? 5.855 33.062 8.945 1 84 181 ASN A C 1
ATOM 1484 O O . ASN A 1 181 ? 5.074 32.375 8.281 1 84 181 ASN A O 1
ATOM 1488 N N . ASN A 1 182 ? 5.695 33.219 10.195 1 84.81 182 ASN A N 1
ATOM 1489 C CA . ASN A 1 182 ? 4.738 32.469 10.984 1 84.81 182 ASN A CA 1
ATOM 1490 C C . ASN A 1 182 ? 3.309 32.938 10.758 1 84.81 182 ASN A C 1
ATOM 1492 O O . ASN A 1 182 ? 2.352 32.281 11.156 1 84.81 182 ASN A O 1
ATOM 1496 N N . SER A 1 183 ? 3.176 34 10.117 1 82.81 183 SER A N 1
ATOM 1497 C CA . SER A 1 183 ? 1.841 34.531 9.852 1 82.81 183 SER A CA 1
ATOM 1498 C C . SER A 1 183 ? 1.184 33.844 8.68 1 82.81 183 SER A C 1
ATOM 1500 O O . SER A 1 183 ? -0.033 33.906 8.5 1 82.81 183 SER A O 1
ATOM 1502 N N . ILE A 1 184 ? 2.008 33.219 7.941 1 85.94 184 ILE A N 1
ATOM 1503 C CA . ILE A 1 184 ? 1.487 32.469 6.793 1 85.94 184 ILE A CA 1
ATOM 1504 C C . ILE A 1 184 ? 1.059 31.078 7.227 1 85.94 184 ILE A C 1
ATOM 1506 O O . ILE A 1 184 ? 1.827 30.359 7.867 1 85.94 184 ILE A O 1
ATOM 1510 N N . TYR A 1 185 ? -0.188 30.812 6.949 1 88 185 TYR A N 1
ATOM 1511 C CA . TYR A 1 185 ? -0.715 29.484 7.27 1 88 185 TYR A CA 1
ATOM 1512 C C . TYR A 1 185 ? -0.127 28.422 6.344 1 88 185 TYR A C 1
ATOM 1514 O O . TYR A 1 185 ? -0.249 28.531 5.121 1 88 185 TYR A O 1
ATOM 1522 N N . LYS A 1 186 ? 0.496 27.438 6.941 1 91.44 186 LYS A N 1
ATOM 1523 C CA . LYS A 1 186 ? 1.18 26.406 6.156 1 91.44 186 LYS A CA 1
ATOM 1524 C C . LYS A 1 186 ? 0.582 25.031 6.41 1 91.44 186 LYS A C 1
ATOM 1526 O O . LYS A 1 186 ? 0.779 24.453 7.477 1 91.44 186 LYS A O 1
ATOM 1531 N N . SER A 1 187 ? -0.139 24.516 5.387 1 93.25 187 SER A N 1
ATOM 1532 C CA . SER A 1 187 ? -0.642 23.141 5.406 1 93.25 187 SER A CA 1
ATOM 1533 C C . SER A 1 187 ? 0.286 22.203 4.645 1 93.25 187 SER A C 1
ATOM 1535 O O . SER A 1 187 ? 0.594 22.438 3.475 1 93.25 187 SER A O 1
ATOM 1537 N N . PHE A 1 188 ? 0.729 21.141 5.34 1 95.25 188 PHE A N 1
ATOM 1538 C CA . PHE A 1 188 ? 1.659 20.188 4.738 1 95.25 188 PHE A CA 1
ATOM 1539 C C . PHE A 1 188 ? 0.965 18.875 4.441 1 95.25 188 PHE A C 1
ATOM 1541 O O . PHE A 1 188 ? 0.13 18.406 5.227 1 95.25 188 PHE A O 1
ATOM 1548 N N . LEU A 1 189 ? 1.302 18.344 3.336 1 95.75 189 LEU A N 1
ATOM 1549 C CA . LEU A 1 189 ? 0.881 17 2.961 1 95.75 189 LEU A CA 1
ATOM 1550 C C . LEU A 1 189 ? 2.02 16 3.15 1 95.75 189 LEU A C 1
ATOM 1552 O O . LEU A 1 189 ? 3.139 16.234 2.686 1 95.75 189 LEU A O 1
ATOM 1556 N N . PHE A 1 190 ? 1.711 14.891 3.887 1 94.06 190 PHE A N 1
ATOM 1557 C CA . PHE A 1 190 ? 2.674 13.828 4.16 1 94.06 190 PHE A CA 1
ATOM 1558 C C . PHE A 1 190 ? 2.15 12.484 3.666 1 94.06 190 PHE A C 1
ATOM 1560 O O . PHE A 1 190 ? 0.964 12.344 3.365 1 94.06 190 PHE A O 1
ATOM 1567 N N . SER A 1 191 ? 3.1 11.531 3.58 1 89.94 191 SER A N 1
ATOM 1568 C CA . SER A 1 191 ? 2.715 10.172 3.232 1 89.94 191 SER A CA 1
ATOM 1569 C C . SER A 1 191 ? 2.115 9.4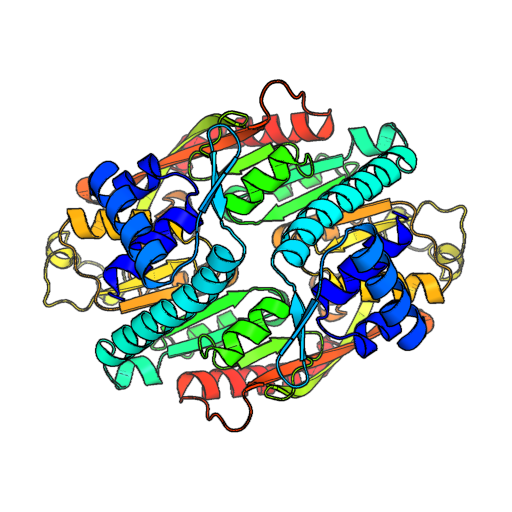38 4.43 1 89.94 191 SER A C 1
ATOM 1571 O O . SER A 1 191 ? 2.594 9.586 5.559 1 89.94 191 SER A O 1
ATOM 1573 N N . SER A 1 192 ? 1.103 8.648 4.133 1 88.44 192 SER A N 1
ATOM 1574 C CA . SER A 1 192 ? 0.419 7.988 5.238 1 88.44 192 SER A CA 1
ATOM 1575 C C . SER A 1 192 ? 1.165 6.73 5.676 1 88.44 192 SER A C 1
ATOM 1577 O O . SER A 1 192 ? 0.964 6.238 6.785 1 88.44 192 SER A O 1
ATOM 1579 N N . HIS A 1 193 ? 1.991 6.156 4.891 1 78.19 193 HIS A N 1
ATOM 1580 C CA . HIS A 1 193 ? 2.521 4.832 5.191 1 78.19 193 HIS A CA 1
ATOM 1581 C C . HIS A 1 193 ? 3.973 4.91 5.648 1 78.19 193 HIS A C 1
ATOM 1583 O O . HIS A 1 193 ? 4.586 3.889 5.969 1 78.19 193 HIS A O 1
ATOM 1589 N N . ASN A 1 194 ? 4.531 6.031 5.68 1 77.81 194 ASN A N 1
ATOM 1590 C CA . ASN A 1 194 ? 5.941 6.117 6.043 1 77.81 194 ASN A CA 1
ATOM 1591 C C . ASN A 1 194 ? 6.16 7.059 7.223 1 77.81 194 ASN A C 1
ATOM 1593 O O . ASN A 1 194 ? 6.613 8.195 7.043 1 77.81 194 ASN A O 1
ATOM 1597 N N . LYS A 1 195 ? 5.977 6.512 8.336 1 76.25 195 LYS A N 1
ATOM 1598 C CA . LYS A 1 195 ? 6.059 7.309 9.555 1 76.25 195 LYS A CA 1
ATOM 1599 C C . LYS A 1 195 ? 7.48 7.809 9.789 1 76.25 195 LYS A C 1
ATOM 1601 O O . LYS A 1 195 ? 7.688 8.969 10.148 1 76.25 195 LYS A O 1
ATOM 1606 N N . GLU A 1 196 ? 8.375 6.93 9.602 1 74.12 196 GLU A N 1
ATOM 1607 C CA . GLU A 1 196 ? 9.773 7.297 9.805 1 74.12 196 GLU A CA 1
ATOM 1608 C C . GLU A 1 196 ? 10.195 8.414 8.852 1 74.12 196 GLU A C 1
ATOM 1610 O O . GLU A 1 196 ? 10.875 9.359 9.258 1 74.12 196 GLU A O 1
ATOM 1615 N N . TYR A 1 197 ? 9.836 8.289 7.688 1 80.31 197 TYR A N 1
ATOM 1616 C CA . TYR A 1 197 ? 10.141 9.312 6.691 1 80.31 197 TYR A CA 1
ATOM 1617 C C . TYR A 1 197 ? 9.5 10.641 7.062 1 80.31 197 TYR A C 1
ATOM 1619 O O . TYR A 1 197 ? 10.141 11.695 6.973 1 80.31 197 TYR A O 1
ATOM 1627 N N . ASN A 1 198 ? 8.328 10.625 7.523 1 86.69 198 ASN A N 1
ATOM 1628 C CA . ASN A 1 198 ? 7.609 11.828 7.938 1 86.69 198 ASN A CA 1
ATOM 1629 C C . ASN A 1 198 ? 8.281 12.5 9.133 1 86.69 198 ASN A C 1
ATOM 1631 O O . ASN A 1 198 ? 8.344 13.727 9.211 1 86.69 198 ASN A O 1
ATOM 1635 N N . GLU A 1 199 ? 8.703 11.641 10.016 1 81.88 199 GLU A N 1
ATOM 1636 C CA . GLU A 1 199 ? 9.383 12.172 11.188 1 81.88 199 GLU A CA 1
ATOM 1637 C C . GLU A 1 199 ? 10.672 12.898 10.797 1 81.88 199 GLU A C 1
ATOM 1639 O O . GLU A 1 199 ? 10.992 13.953 11.352 1 81.88 199 GLU A O 1
ATOM 1644 N N . MET A 1 200 ? 11.32 12.312 9.891 1 78.94 200 MET A N 1
ATOM 1645 C CA . MET A 1 200 ? 12.523 12.953 9.383 1 78.94 200 MET A CA 1
ATOM 1646 C C . MET A 1 200 ? 12.203 14.312 8.766 1 78.94 200 MET A C 1
ATOM 1648 O O . MET A 1 200 ? 12.891 15.297 9.039 1 78.94 200 MET A O 1
ATOM 1652 N N . LEU A 1 201 ? 11.211 14.43 7.992 1 89.31 201 LEU A N 1
ATOM 1653 C CA . LEU A 1 201 ? 10.812 15.672 7.332 1 89.31 201 LEU A CA 1
ATOM 1654 C C . LEU A 1 201 ? 10.398 16.719 8.359 1 89.31 201 LEU A C 1
ATOM 1656 O O . LEU A 1 201 ? 10.781 17.891 8.242 1 89.31 201 LEU A O 1
ATOM 1660 N N . LYS A 1 202 ? 9.656 16.312 9.312 1 88.88 202 LYS A N 1
ATOM 1661 C CA . LYS A 1 202 ? 9.18 17.234 10.344 1 88.88 202 LYS A CA 1
ATOM 1662 C C . LYS A 1 202 ? 10.328 17.75 11.203 1 88.88 202 LYS A C 1
ATOM 1664 O O . LYS A 1 202 ? 10.352 18.922 11.594 1 88.88 202 LYS A O 1
ATOM 1669 N N . ALA A 1 203 ? 11.227 16.828 11.523 1 83.12 203 ALA A N 1
ATOM 1670 C CA . ALA A 1 203 ? 12.414 17.25 12.258 1 83.12 203 ALA A CA 1
ATOM 1671 C C . ALA A 1 203 ? 13.211 18.297 11.484 1 83.12 203 ALA A C 1
ATOM 1673 O O . ALA A 1 203 ? 13.703 19.266 12.055 1 83.12 203 ALA A O 1
ATOM 1674 N N . PHE A 1 204 ? 13.336 18.125 10.242 1 88.44 204 PHE A N 1
ATOM 1675 C CA . PHE A 1 204 ? 14.016 19.062 9.367 1 88.44 204 PHE A CA 1
ATOM 1676 C C . PHE A 1 204 ? 13.344 20.438 9.414 1 88.44 204 PHE A C 1
ATOM 1678 O O . PHE A 1 204 ? 14.008 21.453 9.562 1 88.44 204 PHE A O 1
ATOM 1685 N N . LEU A 1 205 ? 12.078 20.469 9.312 1 90.12 205 LEU A N 1
ATOM 1686 C CA . LEU A 1 205 ? 11.312 21.719 9.375 1 90.12 205 LEU A CA 1
ATOM 1687 C C . LEU A 1 205 ? 11.5 22.406 10.727 1 90.12 205 LEU A C 1
ATOM 1689 O O . LEU A 1 205 ? 11.625 23.625 10.797 1 90.12 205 LEU A O 1
ATOM 1693 N N . GLU A 1 206 ? 11.508 21.594 11.695 1 87.88 206 GLU A N 1
ATOM 1694 C CA . GLU A 1 206 ? 11.711 22.109 13.039 1 87.88 206 GLU A CA 1
ATOM 1695 C C . GLU A 1 206 ? 13.086 22.766 13.172 1 87.88 206 GLU A C 1
ATOM 1697 O O . GLU A 1 206 ? 13.211 23.844 13.75 1 87.88 206 GLU A O 1
ATOM 1702 N N . THR A 1 207 ? 14.078 22.141 12.703 1 86.31 207 THR A N 1
ATOM 1703 C CA . THR A 1 207 ? 15.43 22.672 12.758 1 86.31 207 THR A CA 1
ATOM 1704 C C . THR A 1 207 ? 15.516 24 12.008 1 86.31 207 THR A C 1
ATOM 1706 O O . THR A 1 207 ? 16.328 24.859 12.352 1 86.31 207 THR A O 1
ATOM 1709 N N . LYS A 1 208 ? 14.695 24.156 11 1 86.5 208 LYS A N 1
ATOM 1710 C CA . LYS A 1 208 ? 14.68 25.375 10.203 1 86.5 208 LYS A CA 1
ATOM 1711 C C . LYS A 1 208 ? 13.703 26.391 10.773 1 86.5 208 LYS A C 1
ATOM 1713 O O . LYS A 1 208 ? 13.539 27.484 10.219 1 86.5 208 LYS A O 1
ATOM 1718 N N . ASN A 1 209 ? 13.039 26.031 11.836 1 87.75 209 ASN A N 1
ATOM 1719 C CA . ASN A 1 209 ? 12.055 26.875 12.516 1 87.75 209 ASN A CA 1
ATOM 1720 C C . ASN A 1 209 ? 10.883 27.219 11.602 1 87.75 209 ASN A C 1
ATOM 1722 O O . ASN A 1 209 ? 10.438 28.359 11.562 1 87.75 209 ASN A O 1
ATOM 1726 N N . ILE A 1 210 ? 10.555 26.344 10.773 1 90.38 210 ILE A N 1
ATOM 1727 C CA . ILE A 1 210 ? 9.375 26.5 9.93 1 90.38 210 ILE A CA 1
ATOM 1728 C C . ILE A 1 210 ? 8.164 25.859 10.602 1 90.38 210 ILE A C 1
ATOM 1730 O O . ILE A 1 210 ? 8.18 24.656 10.898 1 90.38 210 ILE A O 1
ATOM 1734 N N . LYS A 1 211 ? 7.176 26.625 10.742 1 89.19 211 LYS A N 1
ATOM 1735 C CA . LYS A 1 211 ? 5.988 26.188 11.461 1 89.19 211 LYS A CA 1
ATOM 1736 C C . LYS A 1 211 ? 5.055 25.391 10.555 1 89.19 211 LYS A C 1
ATOM 1738 O O . LYS A 1 211 ? 4.82 25.781 9.406 1 89.19 211 LYS A O 1
ATOM 1743 N N . ILE A 1 212 ? 4.539 24.312 11.078 1 91.38 212 ILE A N 1
ATOM 1744 C CA . ILE A 1 212 ? 3.482 23.547 10.43 1 91.38 212 ILE A CA 1
ATOM 1745 C C . ILE A 1 212 ? 2.139 23.875 11.078 1 91.38 212 ILE A C 1
ATOM 1747 O O . ILE A 1 212 ? 1.926 23.578 12.258 1 91.38 212 ILE A O 1
ATOM 1751 N N . ASN A 1 213 ? 1.266 24.438 10.359 1 89.44 213 ASN A N 1
ATOM 1752 C CA . ASN A 1 213 ? -0.043 24.781 10.906 1 89.44 213 ASN A CA 1
ATOM 1753 C C . ASN A 1 213 ? -1.021 23.609 10.797 1 89.44 213 ASN A C 1
ATOM 1755 O O . ASN A 1 213 ? -1.933 23.484 11.617 1 89.44 213 ASN A O 1
ATOM 1759 N N . ASN A 1 214 ? -0.886 22.812 9.766 1 91.06 214 ASN A N 1
ATOM 1760 C CA . ASN A 1 214 ? -1.735 21.656 9.508 1 91.06 214 ASN A CA 1
ATOM 1761 C C . ASN A 1 214 ? -0.973 20.547 8.781 1 91.06 214 ASN A C 1
ATOM 1763 O O . ASN A 1 214 ? -0.129 20.828 7.926 1 91.06 214 ASN A O 1
ATOM 1767 N N . SER A 1 215 ? -1.272 19.312 9.219 1 92.81 215 SER A N 1
ATOM 1768 C CA . SER A 1 215 ? -0.682 18.141 8.562 1 92.81 215 SER A CA 1
ATOM 1769 C C . SER A 1 215 ? -1.755 17.156 8.109 1 92.81 215 SER A C 1
ATOM 1771 O O . SER A 1 215 ? -2.65 16.812 8.883 1 92.81 215 SER A O 1
ATOM 1773 N N . ASN A 1 216 ? -1.706 16.812 6.898 1 93.94 216 ASN A N 1
ATOM 1774 C CA . ASN A 1 216 ? -2.531 15.742 6.363 1 93.94 216 ASN A CA 1
ATOM 1775 C C . ASN A 1 216 ? -1.678 14.594 5.824 1 93.94 216 ASN A C 1
ATOM 1777 O O . ASN A 1 216 ? -0.539 14.812 5.406 1 93.94 216 ASN A O 1
ATOM 1781 N N . TYR A 1 217 ? -2.266 13.414 5.875 1 94.38 217 TYR A N 1
ATOM 1782 C CA . TYR A 1 217 ? -1.538 12.203 5.508 1 94.38 217 TYR A CA 1
ATOM 1783 C C . TYR A 1 217 ? -2.295 11.406 4.453 1 94.38 217 TYR A C 1
ATOM 1785 O O . TYR A 1 217 ? -3.457 11.047 4.652 1 94.38 217 TYR A O 1
ATOM 1793 N N . VAL A 1 218 ? -1.569 11.133 3.355 1 94.75 218 VAL A N 1
ATOM 1794 C CA . VAL A 1 218 ? -2.258 10.43 2.281 1 94.75 218 VAL A CA 1
ATOM 1795 C C . VAL A 1 218 ? -1.348 9.344 1.713 1 94.75 218 VAL A C 1
ATOM 1797 O O . VAL A 1 218 ? -0.124 9.492 1.698 1 94.75 218 VAL A O 1
ATOM 1800 N N . ASP A 1 219 ? -1.988 8.273 1.274 1 91.25 219 ASP A N 1
ATOM 1801 C CA . ASP A 1 219 ? -1.289 7.207 0.563 1 91.25 219 ASP A CA 1
ATOM 1802 C C . ASP A 1 219 ? -0.711 7.715 -0.756 1 91.25 219 ASP A C 1
ATOM 1804 O O . ASP A 1 219 ? -1.238 8.656 -1.349 1 91.25 219 ASP A O 1
ATOM 1808 N N . ASP A 1 220 ? 0.396 7.016 -1.217 1 85.25 220 ASP A N 1
ATOM 1809 C CA . ASP A 1 220 ? 1.066 7.395 -2.455 1 85.25 220 ASP A CA 1
ATOM 1810 C C . ASP A 1 220 ? 0.079 7.457 -3.619 1 85.25 220 ASP A C 1
ATOM 1812 O O . ASP A 1 220 ? 0.225 8.281 -4.52 1 85.25 220 ASP A O 1
ATOM 1816 N N . TYR A 1 221 ? -0.875 6.648 -3.568 1 86.75 221 TYR A N 1
ATOM 1817 C CA . TYR A 1 221 ? -1.86 6.586 -4.641 1 86.75 221 TYR A CA 1
ATOM 1818 C C . TYR A 1 221 ? -2.607 7.906 -4.777 1 86.75 221 TYR A C 1
ATOM 1820 O O . TYR A 1 221 ? -2.881 8.359 -5.887 1 86.75 221 TYR A O 1
ATOM 1828 N N . PHE A 1 222 ? -2.934 8.5 -3.68 1 92.94 222 PHE A N 1
ATOM 1829 C CA . PHE A 1 222 ? -3.725 9.727 -3.697 1 92.94 222 PHE A CA 1
ATOM 1830 C C . PHE A 1 222 ? -2.826 10.945 -3.859 1 92.94 222 PHE A C 1
ATOM 1832 O O . PHE A 1 222 ? -3.281 12 -4.297 1 92.94 222 PHE A O 1
ATOM 1839 N N . LEU A 1 223 ? -1.652 10.789 -3.5 1 91.81 223 LEU A N 1
ATOM 1840 C CA . LEU A 1 223 ? -0.714 11.898 -3.379 1 91.81 223 LEU A CA 1
ATOM 1841 C C . LEU A 1 223 ? -0.539 12.609 -4.719 1 91.81 223 LEU A C 1
ATOM 1843 O O . LEU A 1 223 ? -0.564 13.836 -4.777 1 91.81 223 LEU A O 1
ATOM 1847 N N . ARG A 1 224 ? -0.395 11.898 -5.754 1 88.12 224 ARG A N 1
ATOM 1848 C CA . ARG A 1 224 ? -0.147 12.484 -7.07 1 88.12 224 ARG A CA 1
ATOM 1849 C C . ARG A 1 224 ? -1.296 13.391 -7.488 1 88.12 224 ARG A C 1
ATOM 1851 O O . ARG A 1 224 ? -1.07 14.469 -8.039 1 88.12 224 ARG A O 1
ATOM 1858 N N . THR A 1 225 ? -2.49 12.883 -7.309 1 93.06 225 THR A N 1
ATOM 1859 C CA . THR A 1 225 ? -3.666 13.68 -7.648 1 93.06 225 THR A CA 1
ATOM 1860 C C . THR A 1 225 ? -3.693 14.977 -6.844 1 93.06 225 THR A C 1
ATOM 1862 O O . THR A 1 225 ? -3.953 16.047 -7.395 1 93.06 225 THR A O 1
ATOM 1865 N N . LEU A 1 226 ? -3.357 14.852 -5.613 1 95.06 226 LEU A N 1
ATOM 1866 C CA . LEU A 1 226 ? -3.441 16.016 -4.734 1 95.06 226 LEU A CA 1
ATOM 1867 C C . LEU A 1 226 ? -2.322 17 -5.035 1 95.06 226 LEU A C 1
ATOM 1869 O O . LEU A 1 226 ? -2.506 18.219 -4.895 1 95.06 226 LEU A O 1
ATOM 1873 N N . LEU A 1 227 ? -1.184 16.5 -5.43 1 94.25 227 LEU A N 1
ATOM 1874 C CA . LEU A 1 227 ? -0.055 17.359 -5.766 1 94.25 227 LEU A CA 1
ATOM 1875 C C . LEU A 1 227 ? -0.381 18.234 -6.973 1 94.25 227 LEU A C 1
ATOM 1877 O O . LEU A 1 227 ? 0.063 19.375 -7.047 1 94.25 227 LEU A O 1
ATOM 1881 N N . ARG A 1 228 ? -1.124 17.719 -7.879 1 91.69 228 ARG A N 1
ATOM 1882 C CA . ARG A 1 228 ? -1.48 18.469 -9.078 1 91.69 228 ARG A CA 1
ATOM 1883 C C . ARG A 1 228 ? -2.361 19.672 -8.734 1 91.69 228 ARG A C 1
ATOM 1885 O O . ARG A 1 228 ? -2.346 20.688 -9.438 1 91.69 228 ARG A O 1
ATOM 1892 N N . GLU A 1 229 ? -3.096 19.547 -7.691 1 92.12 229 GLU A N 1
ATOM 1893 C CA . GLU A 1 229 ? -3.961 20.641 -7.266 1 92.12 229 GLU A CA 1
ATOM 1894 C C . GLU A 1 229 ? -3.152 21.766 -6.621 1 92.12 229 GLU A C 1
ATOM 1896 O O . GLU A 1 229 ? -3.611 22.906 -6.547 1 92.12 229 GLU A O 1
ATOM 1901 N N . ARG A 1 230 ? -1.99 21.516 -6.117 1 93.38 230 ARG A N 1
ATOM 1902 C CA . ARG A 1 230 ? -1.038 22.469 -5.555 1 93.38 230 ARG A CA 1
ATOM 1903 C C . ARG A 1 230 ? -1.692 23.328 -4.473 1 93.38 230 ARG A C 1
ATOM 1905 O O . ARG A 1 230 ? -1.61 24.547 -4.516 1 93.38 230 ARG A O 1
ATOM 1912 N N . THR A 1 231 ? -2.258 22.672 -3.486 1 92.69 231 THR A N 1
ATOM 1913 C CA . THR A 1 231 ? -2.916 23.406 -2.406 1 92.69 231 THR A CA 1
ATOM 1914 C C . THR A 1 231 ? -2.145 23.25 -1.1 1 92.69 231 THR A C 1
ATOM 1916 O O . THR A 1 231 ? -2.471 23.891 -0.097 1 92.69 231 THR A O 1
ATOM 1919 N N . ASN A 1 232 ? -1.127 22.391 -1.087 1 95 232 ASN A N 1
ATOM 1920 C CA . ASN A 1 232 ? -0.351 22.109 0.115 1 95 232 ASN A CA 1
ATOM 1921 C C . ASN A 1 232 ? 1.147 22.234 -0.14 1 95 232 ASN A C 1
ATOM 1923 O O . ASN A 1 232 ? 1.599 22.141 -1.282 1 95 232 ASN A O 1
ATOM 1927 N N . PHE A 1 233 ? 1.823 22.547 0.938 1 94.88 233 PHE A N 1
ATOM 1928 C CA . PHE A 1 233 ? 3.26 22.297 0.923 1 94.88 233 PHE A CA 1
ATOM 1929 C C . PHE A 1 233 ? 3.543 20.797 1.005 1 94.88 233 PHE A C 1
ATOM 1931 O O . PHE A 1 233 ? 2.803 20.062 1.652 1 94.88 233 PHE A O 1
ATOM 1938 N N . CYS A 1 234 ? 4.578 20.359 0.331 1 96.44 234 CYS A N 1
ATOM 1939 C CA . CYS A 1 234 ? 4.93 18.953 0.374 1 96.44 234 CYS A CA 1
ATOM 1940 C C . CYS A 1 234 ? 6.398 18.734 0.019 1 96.44 234 CYS A C 1
ATOM 1942 O O . CYS A 1 234 ? 6.902 19.344 -0.927 1 96.44 234 CYS A O 1
ATOM 1944 N N . PHE A 1 235 ? 7.066 17.984 0.865 1 95.5 235 PHE A N 1
ATOM 1945 C CA . PHE A 1 235 ? 8.398 17.531 0.489 1 95.5 235 PHE A CA 1
ATOM 1946 C C . PHE A 1 235 ? 8.32 16.359 -0.48 1 95.5 235 PHE A C 1
ATOM 1948 O O . PHE A 1 235 ? 7.633 15.375 -0.211 1 95.5 235 PHE A O 1
ATOM 1955 N N . LEU A 1 236 ? 9.062 16.469 -1.555 1 94.31 236 LEU A N 1
ATOM 1956 C CA . LEU A 1 236 ? 9.055 15.445 -2.588 1 94.31 236 LEU A CA 1
ATOM 1957 C C . LEU A 1 236 ? 10.453 15.227 -3.146 1 94.31 236 LEU A C 1
ATOM 1959 O O . LEU A 1 236 ? 11.273 16.141 -3.164 1 94.31 236 LEU A O 1
ATOM 1963 N N . PRO A 1 237 ? 10.672 14 -3.629 1 93.88 237 PRO A N 1
ATOM 1964 C CA . PRO A 1 237 ? 11.875 13.836 -4.445 1 93.88 237 PRO A CA 1
ATOM 1965 C C . PRO A 1 237 ? 11.898 14.773 -5.652 1 93.88 237 PRO A C 1
ATOM 1967 O O . PRO A 1 237 ? 10.867 15 -6.277 1 93.88 237 PRO A O 1
ATOM 1970 N N . ALA A 1 238 ? 13.102 15.25 -5.984 1 94.94 238 ALA A N 1
ATOM 1971 C CA . ALA A 1 238 ? 13.273 16.125 -7.133 1 94.94 238 ALA A CA 1
ATOM 1972 C C . ALA A 1 238 ? 12.727 15.492 -8.406 1 94.94 238 ALA A C 1
ATOM 1974 O O . ALA A 1 238 ? 12.125 16.172 -9.242 1 94.94 238 ALA A O 1
ATOM 1975 N N . SER A 1 239 ? 12.898 14.25 -8.531 1 92.56 239 SER A N 1
ATOM 1976 C CA . SER A 1 239 ? 12.438 13.523 -9.711 1 92.56 239 SER A CA 1
ATOM 1977 C C . SER A 1 239 ? 10.922 13.609 -9.859 1 92.56 239 SER A C 1
ATOM 1979 O O . SER A 1 239 ? 10.406 13.766 -10.969 1 92.56 239 SER A O 1
ATOM 1981 N N . MET A 1 240 ? 10.242 13.508 -8.773 1 91.81 240 MET A N 1
ATOM 1982 C CA . MET A 1 240 ? 8.781 13.586 -8.805 1 91.81 240 MET A CA 1
ATOM 1983 C C . MET A 1 240 ? 8.328 14.992 -9.18 1 91.81 240 MET A C 1
ATOM 1985 O O . MET A 1 240 ? 7.344 15.156 -9.898 1 91.81 240 MET A O 1
ATOM 1989 N N . CYS A 1 241 ? 8.977 15.961 -8.633 1 94 241 CYS A N 1
ATOM 1990 C CA . CYS A 1 241 ? 8.656 17.344 -8.984 1 94 241 CYS A CA 1
ATOM 1991 C C . CYS A 1 241 ? 8.82 17.578 -10.477 1 94 241 CYS A C 1
ATOM 1993 O O . CYS A 1 241 ? 7.98 18.219 -11.109 1 94 241 CYS A O 1
ATOM 1995 N N . LYS A 1 242 ? 9.914 17.078 -11.016 1 93.38 242 LYS A N 1
ATOM 1996 C CA . LYS A 1 242 ? 10.18 17.219 -12.445 1 93.38 242 LYS A CA 1
ATOM 1997 C C . LYS A 1 242 ? 9.117 16.5 -13.266 1 93.38 242 LYS A C 1
ATOM 1999 O O . LYS A 1 242 ? 8.602 17.047 -14.242 1 93.38 242 LYS A O 1
ATOM 2004 N N . GLU A 1 243 ? 8.805 15.344 -12.836 1 90.75 243 GLU A N 1
ATOM 2005 C CA . GLU A 1 243 ? 7.809 14.547 -13.539 1 90.75 243 GLU A CA 1
ATOM 2006 C C . GLU A 1 243 ? 6.457 15.25 -13.578 1 90.75 243 GLU A C 1
ATOM 2008 O O . GLU A 1 243 ? 5.781 15.258 -14.609 1 90.75 243 GLU A O 1
ATOM 2013 N N . LEU A 1 244 ? 6.129 15.844 -12.508 1 92.81 244 LEU A N 1
ATOM 2014 C CA . LEU A 1 244 ? 4.812 16.469 -12.383 1 92.81 244 LEU A CA 1
ATOM 2015 C C . LEU A 1 244 ? 4.871 17.938 -12.742 1 92.81 244 LEU A C 1
ATOM 2017 O O . LEU A 1 244 ? 3.861 18.641 -12.672 1 92.81 244 LEU A O 1
ATOM 2021 N N . GLU A 1 245 ? 6.035 18.422 -13.062 1 94.5 245 GLU A N 1
ATOM 2022 C CA . GLU A 1 245 ? 6.258 19.812 -13.422 1 94.5 245 GLU A CA 1
ATOM 2023 C C . GLU A 1 245 ? 5.781 20.75 -12.312 1 94.5 245 GLU A C 1
ATOM 2025 O O . GLU A 1 245 ? 5.055 21.719 -12.57 1 94.5 245 GLU A O 1
ATOM 2030 N N . LEU A 1 246 ? 6.129 20.375 -11.148 1 95.75 246 LEU A N 1
ATOM 2031 C CA . LEU A 1 246 ? 5.793 21.188 -9.992 1 95.75 246 LEU A CA 1
ATOM 2032 C C . LEU A 1 246 ? 6.926 22.156 -9.656 1 95.75 246 LEU A C 1
ATOM 2034 O O . LEU A 1 246 ? 8.102 21.797 -9.781 1 95.75 246 LEU A O 1
ATOM 2038 N N . PRO A 1 247 ? 6.527 23.328 -9.242 1 93.94 247 PRO A N 1
ATOM 2039 C CA . PRO A 1 247 ? 7.574 24.219 -8.742 1 93.94 247 PRO A CA 1
ATOM 2040 C C . PRO A 1 247 ? 8.094 23.797 -7.367 1 93.94 247 PRO A C 1
ATOM 2042 O O . PRO A 1 247 ? 7.387 23.125 -6.613 1 93.94 247 PRO A O 1
ATOM 2045 N N . TYR A 1 248 ? 9.344 24.094 -7.047 1 93.5 248 TYR A N 1
ATOM 2046 C CA . TYR A 1 248 ? 9.891 23.828 -5.723 1 93.5 248 TYR A CA 1
ATOM 2047 C C . TYR A 1 248 ? 10.812 24.953 -5.27 1 93.5 248 TYR A C 1
ATOM 2049 O O . TYR A 1 248 ? 11.25 25.766 -6.086 1 93.5 248 TYR A O 1
ATOM 2057 N N . MET A 1 249 ? 11.031 25.016 -4.047 1 91.62 249 MET A N 1
ATOM 2058 C CA . MET A 1 249 ? 11.898 26.031 -3.471 1 91.62 249 MET A CA 1
ATOM 2059 C C . MET A 1 249 ? 13.352 25.812 -3.895 1 91.62 249 MET A C 1
ATOM 2061 O O . MET A 1 249 ? 13.898 24.719 -3.709 1 91.62 249 MET A O 1
ATOM 2065 N N . GLN A 1 250 ? 13.961 26.859 -4.328 1 88.06 250 GLN A N 1
ATOM 2066 C CA . GLN A 1 250 ? 15.312 26.75 -4.871 1 88.06 250 GLN A CA 1
ATOM 2067 C C . GLN A 1 250 ? 16.359 26.984 -3.785 1 88.06 250 GLN A C 1
ATOM 2069 O O . GLN A 1 250 ? 17.547 26.703 -3.986 1 88.06 250 GLN A O 1
ATOM 2074 N N . ASP A 1 251 ? 15.922 27.422 -2.693 1 88.69 251 ASP A N 1
ATOM 2075 C CA . ASP A 1 251 ? 16.844 27.656 -1.585 1 88.69 251 ASP A CA 1
ATOM 2076 C C . ASP A 1 251 ? 17.562 26.359 -1.187 1 88.69 251 ASP A C 1
ATOM 2078 O O . ASP A 1 251 ? 16.922 25.422 -0.721 1 88.69 251 ASP A O 1
ATOM 2082 N N . LYS A 1 252 ? 18.875 26.328 -1.241 1 89 252 LYS A N 1
ATOM 2083 C CA . LYS A 1 252 ? 19.688 25.156 -0.95 1 89 252 LYS A CA 1
ATOM 2084 C C . LYS A 1 252 ? 19.5 24.703 0.495 1 89 252 LYS A C 1
ATOM 2086 O O . LYS A 1 252 ? 19.625 23.516 0.8 1 89 252 LYS A O 1
ATOM 2091 N N . ASN A 1 253 ? 19.125 25.641 1.322 1 88.75 253 ASN A N 1
ATOM 2092 C CA . ASN A 1 253 ? 18.953 25.328 2.738 1 88.75 253 ASN A CA 1
ATOM 2093 C C . ASN A 1 253 ? 17.672 24.531 2.979 1 88.75 253 ASN A C 1
ATOM 2095 O O . ASN A 1 253 ? 17.484 23.953 4.059 1 88.75 253 ASN A O 1
ATOM 2099 N N . LEU A 1 254 ? 16.906 24.453 1.941 1 91.38 254 LEU A N 1
ATOM 2100 C CA . LEU A 1 254 ? 15.633 23.734 2.104 1 91.38 254 LEU A CA 1
ATOM 2101 C C . LEU A 1 254 ? 15.648 22.406 1.355 1 91.38 254 LEU A C 1
ATOM 2103 O O . LEU A 1 254 ? 14.641 21.703 1.303 1 91.38 254 LEU A O 1
ATOM 2107 N N . ILE A 1 255 ? 16.766 22.141 0.807 1 93.69 255 ILE A N 1
ATOM 2108 C CA . ILE A 1 255 ? 16.938 20.875 0.107 1 93.69 255 ILE A CA 1
ATOM 2109 C C . ILE A 1 255 ? 17.484 19.828 1.068 1 93.69 255 ILE A C 1
ATOM 2111 O O . ILE A 1 255 ? 18.484 20.078 1.764 1 93.69 255 ILE A O 1
ATOM 2115 N N . ILE A 1 256 ? 16.781 18.719 1.163 1 93.12 256 ILE A N 1
ATOM 2116 C CA . ILE A 1 256 ? 17.25 17.594 1.98 1 93.12 256 ILE A CA 1
ATOM 2117 C C . ILE A 1 256 ? 18.016 16.594 1.107 1 93.12 256 ILE A C 1
ATOM 2119 O O . ILE A 1 256 ? 17.469 16.078 0.134 1 93.12 256 ILE A O 1
ATOM 2123 N N . SER A 1 257 ? 19.234 16.359 1.465 1 91.38 257 SER A N 1
ATOM 2124 C CA . SER A 1 257 ? 20.031 15.352 0.758 1 91.38 257 SER A CA 1
ATOM 2125 C C . SER A 1 257 ? 19.719 13.953 1.276 1 91.38 257 SER A C 1
ATOM 2127 O O . SER A 1 257 ? 19.875 13.68 2.469 1 91.38 257 SER A O 1
ATOM 2129 N N . SER A 1 258 ? 19.266 13.148 0.387 1 91.81 258 SER A N 1
ATOM 2130 C CA . SER A 1 258 ? 18.953 11.766 0.712 1 91.81 258 SER A CA 1
ATOM 2131 C C . SER A 1 258 ? 19.625 10.797 -0.265 1 91.81 258 SER A C 1
ATOM 2133 O O . SER A 1 258 ? 20.438 11.211 -1.091 1 91.81 258 SER A O 1
ATOM 2135 N N . ASN A 1 259 ? 19.422 9.492 -0.011 1 94.38 259 ASN A N 1
ATOM 2136 C CA . ASN A 1 259 ? 20 8.445 -0.845 1 94.38 259 ASN A CA 1
ATOM 2137 C C . ASN A 1 259 ? 19 7.332 -1.132 1 94.38 259 ASN A C 1
ATOM 2139 O O . ASN A 1 259 ? 18.016 7.18 -0.41 1 94.38 259 ASN A O 1
ATOM 2143 N N . ILE A 1 260 ? 19.234 6.715 -2.227 1 96.56 260 ILE A N 1
ATOM 2144 C CA . ILE A 1 260 ? 18.5 5.492 -2.539 1 96.56 260 ILE A CA 1
ATOM 2145 C C . ILE A 1 260 ? 19.406 4.281 -2.316 1 96.56 260 ILE A C 1
ATOM 2147 O O . ILE A 1 260 ? 20.562 4.281 -2.727 1 96.56 260 ILE A O 1
ATOM 2151 N N . TYR A 1 261 ? 18.828 3.285 -1.681 1 97.44 261 TYR A N 1
ATOM 2152 C CA . TYR A 1 261 ? 19.625 2.133 -1.286 1 97.44 261 TYR A CA 1
ATOM 2153 C C . TYR A 1 261 ? 19.047 0.844 -1.856 1 97.44 261 TYR A C 1
ATOM 2155 O O . TYR A 1 261 ? 17.828 0.674 -1.913 1 97.44 261 TYR A O 1
ATOM 2163 N N . LEU A 1 262 ? 19.906 -0.016 -2.279 1 98.5 262 LEU A N 1
ATOM 2164 C CA . LEU A 1 262 ? 19.594 -1.428 -2.447 1 98.5 262 LEU A CA 1
ATOM 2165 C C . LEU A 1 262 ? 20 -2.23 -1.219 1 98.5 262 LEU A C 1
ATOM 2167 O O . LEU A 1 262 ? 21.156 -2.162 -0.789 1 98.5 262 LEU A O 1
ATOM 2171 N N . SER A 1 263 ? 19.031 -2.973 -0.68 1 98.38 263 SER A N 1
ATOM 2172 C CA . SER A 1 263 ? 19.281 -3.689 0.565 1 98.38 263 SER A CA 1
ATOM 2173 C C . SER A 1 263 ? 19.156 -5.199 0.37 1 98.38 263 SER A C 1
ATOM 2175 O O . SER A 1 263 ? 18.234 -5.668 -0.293 1 98.38 263 SER A O 1
ATOM 2177 N N . THR A 1 264 ? 20.047 -5.957 0.944 1 97.81 264 THR A N 1
ATOM 2178 C CA . THR A 1 264 ? 20.078 -7.414 0.899 1 97.81 264 THR A CA 1
ATOM 2179 C C . THR A 1 264 ? 20.469 -7.992 2.254 1 97.81 264 THR A C 1
ATOM 2181 O O . THR A 1 264 ? 20.969 -7.27 3.119 1 97.81 264 THR A O 1
ATOM 2184 N N . LEU A 1 265 ? 20.156 -9.266 2.42 1 93.94 265 LEU A N 1
ATOM 2185 C CA . LEU A 1 265 ? 20.719 -9.984 3.555 1 93.94 265 LEU A CA 1
ATOM 2186 C C . LEU A 1 265 ? 22.203 -10.289 3.328 1 93.94 265 LEU A C 1
ATOM 2188 O O . LEU A 1 265 ? 22.594 -10.734 2.244 1 93.94 265 LEU A O 1
ATOM 2192 N N . LYS A 1 266 ? 22.953 -10.055 4.434 1 92.81 266 LYS A N 1
ATOM 2193 C CA . LYS A 1 266 ? 24.375 -10.336 4.328 1 92.81 266 LYS A CA 1
ATOM 2194 C C . LYS A 1 266 ? 24.641 -11.805 4.027 1 92.81 266 LYS A C 1
ATOM 2196 O O . LYS A 1 266 ? 23.922 -12.68 4.52 1 92.81 266 LYS A O 1
ATOM 2201 N N . ASP A 1 267 ? 25.609 -12.078 3.15 1 89.5 267 ASP A N 1
ATOM 2202 C CA . ASP A 1 267 ? 26.141 -13.406 2.855 1 89.5 267 ASP A CA 1
ATOM 2203 C C . ASP A 1 267 ? 25.062 -14.312 2.271 1 89.5 267 ASP A C 1
ATOM 2205 O O . ASP A 1 267 ? 25.031 -15.516 2.551 1 89.5 267 ASP A O 1
ATOM 2209 N N . THR A 1 268 ? 24.125 -13.812 1.667 1 90.31 268 THR A N 1
ATOM 2210 C CA . THR A 1 268 ? 23.078 -14.562 0.989 1 90.31 268 THR A CA 1
ATOM 2211 C C . THR A 1 268 ? 23.031 -14.219 -0.498 1 90.31 268 THR A C 1
ATOM 2213 O O . THR A 1 268 ? 22.641 -13.117 -0.878 1 90.31 268 THR A O 1
ATOM 2216 N N . PRO A 1 269 ? 23.406 -15.148 -1.223 1 90.25 269 PRO A N 1
ATOM 2217 C CA . PRO A 1 269 ? 23.422 -14.867 -2.66 1 90.25 269 PRO A CA 1
ATOM 2218 C C . PRO A 1 269 ? 22.016 -14.727 -3.252 1 90.25 269 PRO A C 1
ATOM 2220 O O . PRO A 1 269 ? 21.078 -15.391 -2.803 1 90.25 269 PRO A O 1
ATOM 2223 N N . LEU A 1 270 ? 21.891 -13.922 -4.285 1 94.56 270 LEU A N 1
ATOM 2224 C CA . LEU A 1 270 ? 20.656 -13.75 -5.035 1 94.56 270 LEU A CA 1
ATOM 2225 C C . LEU A 1 270 ? 20.531 -14.805 -6.129 1 94.56 270 LEU A C 1
ATOM 2227 O O . LEU A 1 270 ? 21.531 -15.188 -6.746 1 94.56 270 LEU A O 1
ATOM 2231 N N . ASN A 1 271 ? 19.312 -15.289 -6.348 1 91.06 271 ASN A N 1
ATOM 2232 C CA . ASN A 1 271 ? 19.109 -16.156 -7.5 1 91.06 271 ASN A CA 1
ATOM 2233 C C . ASN A 1 271 ? 19.234 -15.391 -8.812 1 91.06 271 ASN A C 1
ATOM 2235 O O . ASN A 1 271 ? 19.469 -14.18 -8.805 1 91.06 271 ASN A O 1
ATOM 2239 N N . GLU A 1 272 ? 19.094 -16.031 -9.891 1 92.38 272 GLU A N 1
ATOM 2240 C CA . GLU A 1 272 ? 19.328 -15.438 -11.195 1 92.38 272 GLU A CA 1
ATOM 2241 C C . GLU A 1 272 ? 18.375 -14.281 -11.469 1 92.38 272 GLU A C 1
ATOM 2243 O O . GLU A 1 272 ? 18.797 -13.195 -11.852 1 92.38 272 GLU A O 1
ATOM 2248 N N . ALA A 1 273 ? 17.109 -14.5 -11.297 1 95.5 273 ALA A N 1
ATOM 2249 C CA . ALA A 1 273 ? 16.109 -13.477 -11.57 1 95.5 273 ALA A CA 1
ATOM 2250 C C . ALA A 1 273 ? 16.266 -12.281 -10.641 1 95.5 273 ALA A C 1
ATOM 2252 O O . ALA A 1 273 ? 16.156 -11.125 -11.07 1 95.5 273 ALA A O 1
ATOM 2253 N N . ASP A 1 274 ? 16.547 -12.539 -9.367 1 97.19 274 ASP A N 1
ATOM 2254 C CA . ASP A 1 274 ? 16.766 -11.469 -8.391 1 97.19 274 ASP A CA 1
ATOM 2255 C C . ASP A 1 274 ? 17.969 -10.617 -8.773 1 97.19 274 ASP A C 1
ATOM 2257 O O . ASP A 1 274 ? 17.891 -9.383 -8.742 1 97.19 274 ASP A O 1
ATOM 2261 N N . LEU A 1 275 ? 19.031 -11.328 -9.086 1 97 275 LEU A N 1
ATOM 2262 C CA . LEU A 1 275 ? 20.266 -10.641 -9.445 1 97 275 LEU A CA 1
ATOM 2263 C C . LEU A 1 275 ? 20.062 -9.797 -10.695 1 97 275 LEU A C 1
ATOM 2265 O O . LEU A 1 275 ? 20.578 -8.68 -10.789 1 97 275 LEU A O 1
ATOM 2269 N N . ASN A 1 276 ? 19.39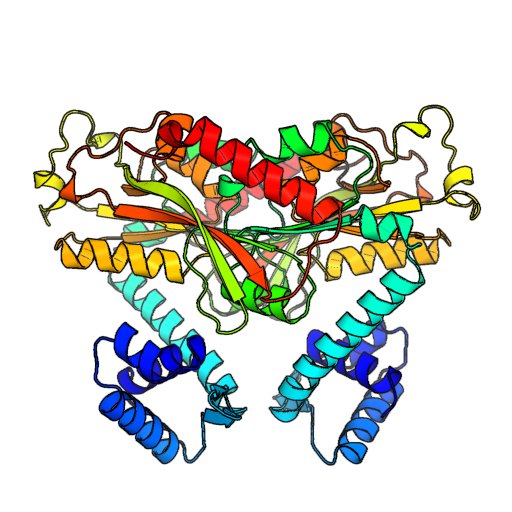1 -10.32 -11.609 1 97.31 276 ASN A N 1
ATOM 2270 C CA . ASN A 1 276 ? 19.125 -9.594 -12.844 1 97.31 276 ASN A CA 1
ATOM 2271 C C . ASN A 1 276 ? 18.359 -8.305 -12.578 1 97.31 276 ASN A C 1
ATOM 2273 O O . ASN A 1 276 ? 18.703 -7.246 -13.102 1 97.31 276 ASN A O 1
ATOM 2277 N N . LEU A 1 277 ? 17.281 -8.359 -11.836 1 98.12 277 LEU A N 1
ATOM 2278 C CA . LEU A 1 277 ? 16.516 -7.16 -11.516 1 98.12 277 LEU A CA 1
ATOM 2279 C C . LEU A 1 277 ? 17.359 -6.191 -10.688 1 98.12 277 LEU A C 1
ATOM 2281 O O . LEU A 1 277 ? 17.297 -4.98 -10.898 1 98.12 277 LEU A O 1
ATOM 2285 N N . TYR A 1 278 ? 18.094 -6.734 -9.75 1 98.19 278 TYR A N 1
ATOM 2286 C CA . TYR A 1 278 ? 19 -5.934 -8.93 1 98.19 278 TYR A CA 1
ATOM 2287 C C . TYR A 1 278 ? 19.922 -5.094 -9.797 1 98.19 278 TYR A C 1
ATOM 2289 O O . TYR A 1 278 ? 20.016 -3.879 -9.609 1 98.19 278 TYR A O 1
ATOM 2297 N N . GLN A 1 279 ? 20.562 -5.711 -10.703 1 98 279 GLN A N 1
ATOM 2298 C CA . GLN A 1 279 ? 21.516 -5.047 -11.594 1 98 279 GLN A CA 1
ATOM 2299 C C . GLN A 1 279 ? 20.797 -4.066 -12.523 1 98 279 GLN A C 1
ATOM 2301 O O . GLN A 1 279 ? 21.328 -3 -12.836 1 98 279 GLN A O 1
ATOM 2306 N N . PHE A 1 280 ? 19.672 -4.465 -12.953 1 98.06 280 PHE A N 1
ATOM 2307 C CA . PHE A 1 280 ? 18.891 -3.584 -13.812 1 98.06 280 PHE A CA 1
ATOM 2308 C C . PHE A 1 280 ? 18.547 -2.287 -13.094 1 98.06 280 PHE A C 1
ATOM 2310 O O . PHE A 1 280 ? 18.703 -1.2 -13.656 1 98.06 280 PHE A O 1
ATOM 2317 N N . ILE A 1 281 ? 18.078 -2.398 -11.852 1 98.06 281 ILE A N 1
ATOM 2318 C CA . ILE A 1 281 ? 17.719 -1.245 -11.031 1 98.06 281 ILE A CA 1
ATOM 2319 C C . ILE A 1 281 ? 18.938 -0.351 -10.836 1 98.06 281 ILE A C 1
ATOM 2321 O O . ILE A 1 281 ? 18.875 0.861 -11.055 1 98.06 281 ILE A O 1
ATOM 2325 N N . GLU A 1 282 ? 20 -0.993 -10.469 1 97.56 282 GLU A N 1
ATOM 2326 C CA . GLU A 1 282 ? 21.234 -0.246 -10.242 1 97.56 282 GLU A CA 1
ATOM 2327 C C . GLU A 1 282 ? 21.672 0.505 -11.5 1 97.56 282 GLU A C 1
ATOM 2329 O O . GLU A 1 282 ? 22 1.688 -11.438 1 97.56 282 GLU A O 1
ATOM 2334 N N . GLY A 1 283 ? 21.688 -0.172 -12.594 1 97.25 283 GLY A N 1
ATOM 2335 C CA . GLY A 1 283 ? 22.062 0.44 -13.859 1 97.25 283 GLY A CA 1
ATOM 2336 C C . GLY A 1 283 ? 21.156 1.584 -14.266 1 97.25 283 GLY A C 1
ATOM 2337 O O . GLY A 1 283 ? 21.625 2.623 -14.734 1 97.25 283 GLY A O 1
ATOM 2338 N N . TYR A 1 284 ? 19.891 1.416 -14.094 1 96.62 284 TYR A N 1
ATOM 2339 C CA . TYR A 1 284 ? 18.922 2.439 -14.461 1 96.62 284 TYR A CA 1
ATOM 2340 C C . TYR A 1 284 ? 19.156 3.723 -13.672 1 96.62 284 TYR A C 1
ATOM 2342 O O . TYR A 1 284 ? 19.188 4.812 -14.25 1 96.62 284 TYR A O 1
ATOM 2350 N N . TYR A 1 285 ? 19.266 3.578 -12.359 1 96.75 285 TYR A N 1
ATOM 2351 C CA . TYR A 1 285 ? 19.438 4.742 -11.5 1 96.75 285 TYR A CA 1
ATOM 2352 C C . TYR A 1 285 ? 20.734 5.457 -11.805 1 96.75 285 TYR A C 1
ATOM 2354 O O . TYR A 1 285 ? 20.781 6.691 -11.852 1 96.75 285 TYR A O 1
ATOM 2362 N N . LYS A 1 286 ? 21.781 4.719 -12.062 1 96.5 286 LYS A N 1
ATOM 2363 C CA . LYS A 1 286 ? 23.062 5.324 -12.375 1 96.5 286 LYS A CA 1
ATOM 2364 C C . LYS A 1 286 ? 23.016 6.094 -13.688 1 96.5 286 LYS A C 1
ATOM 2366 O O . LYS A 1 286 ? 23.562 7.188 -13.805 1 96.5 286 LYS A O 1
ATOM 2371 N N . GLU A 1 287 ? 22.359 5.539 -14.633 1 95.69 287 GLU A N 1
ATOM 2372 C CA . GLU A 1 287 ? 22.219 6.172 -15.938 1 95.69 287 GLU A CA 1
ATOM 2373 C C . GLU A 1 287 ? 21.375 7.441 -15.852 1 95.69 287 GLU A C 1
ATOM 2375 O O . GLU A 1 287 ? 21.578 8.375 -16.625 1 95.69 287 GLU A O 1
ATOM 2380 N N . HIS A 1 288 ? 20.453 7.477 -14.875 1 94.62 288 HIS A N 1
ATOM 2381 C CA . HIS A 1 288 ? 19.531 8.602 -14.805 1 94.62 288 HIS A CA 1
ATOM 2382 C C . HIS A 1 288 ? 19.766 9.438 -13.555 1 94.62 288 HIS A C 1
ATOM 2384 O O . HIS A 1 288 ? 18.875 10.172 -13.109 1 94.62 288 HIS A O 1
ATOM 2390 N N . GLN A 1 289 ? 20.859 9.359 -12.938 1 94.56 289 GLN A N 1
ATOM 2391 C CA . GLN A 1 289 ? 21.156 9.938 -11.625 1 94.56 289 GLN A CA 1
ATOM 2392 C C . GLN A 1 289 ? 20.891 11.438 -11.617 1 94.56 289 GLN A C 1
ATOM 2394 O O . GLN A 1 289 ? 20.469 11.992 -10.602 1 94.56 289 GLN A O 1
ATOM 2399 N N . ALA A 1 290 ? 21.078 12.141 -12.758 1 93.5 290 ALA A N 1
ATOM 2400 C CA . ALA A 1 290 ? 20.891 13.586 -12.828 1 93.5 290 ALA A CA 1
ATOM 2401 C C . ALA A 1 290 ? 19.422 13.953 -12.617 1 93.5 290 ALA A C 1
ATOM 2403 O O . ALA A 1 290 ? 19.109 15.062 -12.172 1 93.5 290 ALA A O 1
ATOM 2404 N N . TYR A 1 291 ? 18.578 13.031 -12.859 1 93.81 291 TYR A N 1
ATOM 2405 C CA . TYR A 1 291 ? 17.141 13.25 -12.758 1 93.81 291 TYR A CA 1
ATOM 2406 C C . TYR A 1 291 ? 16.688 13.297 -11.305 1 93.81 291 TYR A C 1
ATOM 2408 O O . TYR A 1 291 ? 15.609 13.805 -10.992 1 93.81 291 TYR A O 1
ATOM 2416 N N . TYR A 1 292 ? 17.531 12.844 -10.375 1 94.69 292 TYR A N 1
ATOM 2417 C CA . TYR A 1 292 ? 17.109 12.664 -8.992 1 94.69 292 TYR A CA 1
ATOM 2418 C C . TYR A 1 292 ? 17.688 13.75 -8.094 1 94.69 292 TYR A C 1
ATOM 2420 O O . TYR A 1 292 ? 17.406 13.781 -6.891 1 94.69 292 TYR A O 1
ATOM 2428 N N . THR A 1 293 ? 18.453 14.633 -8.672 1 94.56 293 THR A N 1
ATOM 2429 C CA . THR A 1 293 ? 19.031 15.742 -7.922 1 94.56 293 THR A CA 1
ATOM 2430 C C . THR A 1 293 ? 18.719 17.078 -8.602 1 94.56 293 THR A C 1
ATOM 2432 O O . THR A 1 293 ? 18.344 17.109 -9.773 1 94.56 293 THR A O 1
ATOM 2435 N N . VAL A 1 294 ? 18.75 18.141 -7.816 1 93 294 VAL A N 1
ATOM 2436 C CA . VAL A 1 294 ? 18.516 19.484 -8.359 1 93 294 VAL A CA 1
ATOM 2437 C C . VAL A 1 294 ? 19.844 20.125 -8.742 1 93 294 VAL A C 1
ATOM 2439 O O . VAL A 1 294 ? 20.875 19.828 -8.141 1 93 294 VAL A O 1
ATOM 2442 N N . MET B 1 1 ? 1.059 7.934 35.969 1 53.06 1 MET B N 1
ATOM 2443 C CA . MET B 1 1 ? 1.648 7.645 34.656 1 53.06 1 MET B CA 1
ATOM 2444 C C . MET B 1 1 ? 1.611 8.875 33.75 1 53.06 1 MET B C 1
ATOM 2446 O O . MET B 1 1 ? 0.57 9.523 33.625 1 53.06 1 MET B O 1
ATOM 2450 N N . GLU B 1 2 ? 2.785 9.383 33.5 1 65.94 2 GLU B N 1
ATOM 2451 C CA . GLU B 1 2 ? 2.955 10.617 32.75 1 65.94 2 GLU B CA 1
ATOM 2452 C C . GLU B 1 2 ? 3.016 10.336 31.234 1 65.94 2 GLU B C 1
ATOM 2454 O O . GLU B 1 2 ? 3.537 9.305 30.812 1 65.94 2 GLU B O 1
ATOM 2459 N N . LEU B 1 3 ? 2.354 11.203 30.484 1 69.06 3 LEU B N 1
ATOM 2460 C CA . LEU B 1 3 ? 2.318 11.078 29.031 1 69.06 3 LEU B CA 1
ATOM 2461 C C . LEU B 1 3 ? 3.725 10.93 28.469 1 69.06 3 LEU B C 1
ATOM 2463 O O . LEU B 1 3 ? 3.926 10.242 27.453 1 69.06 3 LEU B O 1
ATOM 2467 N N . LEU B 1 4 ? 4.609 11.531 29.219 1 72.56 4 LEU B N 1
ATOM 2468 C CA . LEU B 1 4 ? 6 11.477 28.781 1 72.56 4 LEU B CA 1
ATOM 2469 C C . LEU B 1 4 ? 6.527 10.047 28.828 1 72.56 4 LEU B C 1
ATOM 2471 O O . LEU B 1 4 ? 7.242 9.609 27.922 1 72.56 4 LEU B O 1
ATOM 2475 N N . TYR B 1 5 ? 6.152 9.336 29.891 1 78.38 5 TYR B N 1
ATOM 2476 C CA . TYR B 1 5 ? 6.582 7.949 30.031 1 78.38 5 TYR B CA 1
ATOM 2477 C C . TYR B 1 5 ? 6.039 7.094 28.891 1 78.38 5 TYR B C 1
ATOM 2479 O O . TYR B 1 5 ? 6.754 6.246 28.344 1 78.38 5 TYR B O 1
ATOM 2487 N N . LEU B 1 6 ? 4.844 7.387 28.562 1 79.81 6 LEU B N 1
ATOM 2488 C CA . LEU B 1 6 ? 4.199 6.621 27.5 1 79.81 6 LEU B CA 1
ATOM 2489 C C . LEU B 1 6 ? 4.832 6.918 26.156 1 79.81 6 LEU B C 1
ATOM 2491 O O . LEU B 1 6 ? 4.977 6.023 25.312 1 79.81 6 LEU B O 1
ATOM 2495 N N . LYS B 1 7 ? 5.172 8.148 26 1 80.25 7 LYS B N 1
ATOM 2496 C CA . LYS B 1 7 ? 5.871 8.547 24.781 1 80.25 7 LYS B CA 1
ATOM 2497 C C . LYS B 1 7 ? 7.211 7.828 24.656 1 80.25 7 LYS B C 1
ATOM 2499 O O . LYS B 1 7 ? 7.551 7.316 23.578 1 80.25 7 LYS B O 1
ATOM 2504 N N . TYR B 1 8 ? 7.949 7.832 25.734 1 81.19 8 TYR B N 1
ATOM 2505 C CA . TYR B 1 8 ? 9.242 7.164 25.75 1 81.19 8 TYR B CA 1
ATOM 2506 C C . TYR B 1 8 ? 9.086 5.668 25.5 1 81.19 8 TYR B C 1
ATOM 2508 O O . TYR B 1 8 ? 9.836 5.09 24.703 1 81.19 8 TYR B O 1
ATOM 2516 N N . PHE B 1 9 ? 8.125 5.086 26.156 1 86.81 9 PHE B N 1
ATOM 2517 C CA . PHE B 1 9 ? 7.82 3.67 25.969 1 86.81 9 PHE B CA 1
ATOM 2518 C C . PHE B 1 9 ? 7.52 3.365 24.5 1 86.81 9 PHE B C 1
ATOM 2520 O O . PHE B 1 9 ? 8.055 2.406 23.938 1 86.81 9 PHE B O 1
ATOM 2527 N N . LYS B 1 10 ? 6.691 4.152 23.969 1 83.81 10 LYS B N 1
ATOM 2528 C CA . LYS B 1 10 ? 6.305 3.953 22.562 1 83.81 10 LYS B CA 1
ATOM 2529 C C . LYS B 1 10 ? 7.523 3.957 21.656 1 83.81 10 LYS B C 1
ATOM 2531 O O . LYS B 1 10 ? 7.652 3.098 20.781 1 83.81 10 LYS B O 1
ATOM 2536 N N . HIS B 1 11 ? 8.422 4.855 21.828 1 80.75 11 HIS B N 1
ATOM 2537 C CA . HIS B 1 11 ? 9.609 4.98 20.984 1 80.75 11 HIS B CA 1
ATOM 2538 C C . HIS B 1 11 ? 10.531 3.775 21.156 1 80.75 11 HIS B C 1
ATOM 2540 O O . HIS B 1 11 ? 11.078 3.273 20.172 1 80.75 11 HIS B O 1
ATOM 2546 N N . VAL B 1 12 ? 10.656 3.371 22.391 1 84.62 12 VAL B N 1
ATOM 2547 C CA . VAL B 1 12 ? 11.484 2.197 22.641 1 84.62 12 VAL B CA 1
ATOM 2548 C C . VAL B 1 12 ? 10.836 0.963 22.016 1 84.62 12 VAL B C 1
ATOM 2550 O O . VAL B 1 12 ? 11.523 0.117 21.453 1 84.62 12 VAL B O 1
ATOM 2553 N N . ALA B 1 13 ? 9.609 0.915 22.188 1 82.81 13 ALA B N 1
ATOM 2554 C CA . ALA B 1 13 ? 8.867 -0.23 21.672 1 82.81 13 ALA B CA 1
ATOM 2555 C C . ALA B 1 13 ? 8.969 -0.309 20.156 1 82.81 13 ALA B C 1
ATOM 2557 O O . ALA B 1 13 ? 9.008 -1.402 19.578 1 82.81 13 ALA B O 1
ATOM 2558 N N . GLU B 1 14 ? 9.016 0.773 19.562 1 76.12 14 GLU B N 1
ATOM 2559 C CA . GLU B 1 14 ? 9.055 0.85 18.109 1 76.12 14 GLU B CA 1
ATOM 2560 C C . GLU B 1 14 ? 10.469 0.603 17.578 1 76.12 14 GLU B C 1
ATOM 2562 O O . GLU B 1 14 ? 10.641 0 16.516 1 76.12 14 GLU B O 1
ATOM 2567 N N . THR B 1 15 ? 11.477 1.018 18.328 1 74.25 15 THR B N 1
ATOM 2568 C CA . THR B 1 15 ? 12.867 0.929 17.906 1 74.25 15 THR B CA 1
ATOM 2569 C C . THR B 1 15 ? 13.516 -0.349 18.422 1 74.25 15 THR B C 1
ATOM 2571 O O . THR B 1 15 ? 14.5 -0.833 17.859 1 74.25 15 THR B O 1
ATOM 2574 N N . LEU B 1 16 ? 13.062 -0.82 19.484 1 78.5 16 LEU B N 1
ATOM 2575 C CA . LEU B 1 16 ? 13.562 -1.975 20.219 1 78.5 16 LEU B CA 1
ATOM 2576 C C . LEU B 1 16 ? 15.047 -1.82 20.531 1 78.5 16 LEU B C 1
ATOM 2578 O O . LEU B 1 16 ? 15.789 -2.801 20.516 1 78.5 16 LEU B O 1
ATOM 2582 N N . ASN B 1 17 ? 15.391 -0.619 20.688 1 79.88 17 ASN B N 1
ATOM 2583 C CA . ASN B 1 17 ? 16.75 -0.214 21.031 1 79.88 17 ASN B CA 1
ATOM 2584 C C . ASN B 1 17 ? 16.766 1.057 21.875 1 79.88 17 ASN B C 1
ATOM 2586 O O . ASN B 1 17 ? 16.375 2.127 21.406 1 79.88 17 ASN B O 1
ATOM 2590 N N . TYR B 1 18 ? 17.281 0.89 23.109 1 84.38 18 TYR B N 1
ATOM 2591 C CA . TYR B 1 18 ? 17.25 2.012 24.031 1 84.38 18 TYR B CA 1
ATOM 2592 C C . TYR B 1 18 ? 18.109 3.162 23.547 1 84.38 18 TYR B C 1
ATOM 2594 O O . TYR B 1 18 ? 17.719 4.328 23.625 1 84.38 18 TYR B O 1
ATOM 2602 N N . THR B 1 19 ? 19.281 2.729 22.984 1 80.56 19 THR B N 1
ATOM 2603 C CA . THR B 1 19 ? 20.203 3.762 22.547 1 80.56 19 THR B CA 1
ATOM 2604 C C . THR B 1 19 ? 19.625 4.547 21.359 1 80.56 19 THR B C 1
ATOM 2606 O O . THR B 1 19 ? 19.641 5.781 21.375 1 80.56 19 THR B O 1
ATOM 2609 N N . GLN B 1 20 ? 19.156 3.785 20.484 1 78.88 20 GLN B N 1
ATOM 2610 C CA . GLN B 1 20 ? 18.578 4.422 19.312 1 78.88 20 GLN B CA 1
ATOM 2611 C C . GLN B 1 20 ? 17.344 5.242 19.672 1 78.88 20 GLN B C 1
ATOM 2613 O O . GLN B 1 20 ? 17.156 6.348 19.156 1 78.88 20 GLN B O 1
ATOM 2618 N N . ALA B 1 21 ? 16.547 4.73 20.484 1 79.94 21 ALA B N 1
ATOM 2619 C CA . ALA B 1 21 ? 15.344 5.438 20.922 1 79.94 21 ALA B CA 1
ATOM 2620 C C . ALA B 1 21 ? 15.711 6.742 21.625 1 79.94 21 ALA B C 1
ATOM 2622 O O . ALA B 1 21 ? 15.07 7.773 21.406 1 79.94 21 ALA B O 1
ATOM 2623 N N . ALA B 1 22 ? 16.688 6.719 22.422 1 79.94 22 ALA B N 1
ATOM 2624 C CA . ALA B 1 22 ? 17.141 7.902 23.141 1 79.94 22 ALA B CA 1
ATOM 2625 C C . ALA B 1 22 ? 17.641 8.977 22.188 1 79.94 22 ALA B C 1
ATOM 2627 O O . ALA B 1 22 ? 17.344 10.156 22.359 1 79.94 22 ALA B O 1
ATOM 2628 N N . GLU B 1 23 ? 18.344 8.469 21.219 1 74.12 23 GLU B N 1
ATOM 2629 C CA . GLU B 1 23 ? 18.844 9.383 20.188 1 74.12 23 GLU B CA 1
ATOM 2630 C C . GLU B 1 23 ? 17.688 10.055 19.453 1 74.12 23 GLU B C 1
ATOM 2632 O O . GLU B 1 23 ? 17.703 11.273 19.25 1 74.12 23 GLU B O 1
ATOM 2637 N N . ASN B 1 24 ? 16.766 9.273 19.219 1 69.38 24 ASN B N 1
ATOM 2638 C CA . ASN B 1 24 ? 15.594 9.781 18.516 1 69.38 24 ASN B CA 1
ATOM 2639 C C . ASN B 1 24 ? 14.828 10.805 19.344 1 69.38 24 ASN B C 1
ATOM 2641 O O . ASN B 1 24 ? 14.242 11.742 18.812 1 69.38 24 ASN B O 1
ATOM 2645 N N . LEU B 1 25 ? 14.852 10.617 20.594 1 68.44 25 LEU B N 1
ATOM 2646 C CA . LEU B 1 25 ? 14.094 11.438 21.531 1 68.44 25 LEU B CA 1
ATOM 2647 C C . LEU B 1 25 ? 14.953 12.586 22.062 1 68.44 25 LEU B C 1
ATOM 2649 O O . LEU B 1 25 ? 14.469 13.422 22.828 1 68.44 25 LEU B O 1
ATOM 2653 N N . TYR B 1 26 ? 16.266 12.562 21.625 1 69.75 26 TYR B N 1
ATOM 2654 C CA . TYR B 1 26 ? 17.234 13.586 22.031 1 69.75 26 TYR B CA 1
ATOM 2655 C C . TYR B 1 26 ? 17.375 13.625 23.547 1 69.75 26 TYR B C 1
ATOM 2657 O O . TYR B 1 26 ? 17.328 14.703 24.156 1 69.75 26 TYR B O 1
ATOM 2665 N N . ILE B 1 27 ? 17.406 12.469 24.156 1 73.75 27 ILE B N 1
ATOM 2666 C CA . ILE B 1 27 ? 17.688 12.32 25.578 1 73.75 27 ILE B CA 1
ATOM 2667 C C . ILE B 1 27 ? 18.766 11.273 25.797 1 73.75 27 ILE B C 1
ATOM 2669 O O . ILE B 1 27 ? 19.172 10.586 24.859 1 73.75 27 ILE B O 1
ATOM 2673 N N . SER B 1 28 ? 19.375 11.289 26.969 1 79.75 28 SER B N 1
ATOM 2674 C CA . SER B 1 28 ? 20.406 10.289 27.281 1 79.75 28 SER B CA 1
ATOM 2675 C C . SER B 1 28 ? 19.781 8.906 27.469 1 79.75 28 SER B C 1
ATOM 2677 O O . SER B 1 28 ? 18.656 8.789 27.938 1 79.75 28 SER B O 1
ATOM 2679 N N . GLN B 1 29 ? 20.531 7.969 27.016 1 85.94 29 GLN B N 1
ATOM 2680 C CA . GLN B 1 29 ? 20.062 6.59 27.125 1 85.94 29 GLN B CA 1
ATOM 2681 C C . GLN B 1 29 ? 19.781 6.219 28.578 1 85.94 29 GLN B C 1
ATOM 2683 O O . GLN B 1 29 ? 18.75 5.59 28.875 1 85.94 29 GLN B O 1
ATOM 2688 N N . PRO B 1 30 ? 20.625 6.598 29.562 1 85.88 30 PRO B N 1
ATOM 2689 C CA . PRO B 1 30 ? 20.297 6.27 30.953 1 85.88 30 PRO B CA 1
ATOM 2690 C C . PRO B 1 30 ? 18.984 6.91 31.422 1 85.88 30 PRO B C 1
ATOM 2692 O O . PRO B 1 30 ? 18.219 6.289 32.156 1 85.88 30 PRO B O 1
ATOM 2695 N N . ALA B 1 31 ? 18.766 8.102 30.984 1 80.94 31 ALA B N 1
ATOM 2696 C CA . ALA B 1 31 ? 17.531 8.789 31.344 1 80.94 31 ALA B CA 1
ATOM 2697 C C . ALA B 1 31 ? 16.312 8.047 30.781 1 80.94 31 ALA B C 1
ATOM 2699 O O . ALA B 1 31 ? 15.312 7.867 31.484 1 80.94 31 ALA B O 1
ATOM 2700 N N . LEU B 1 32 ? 16.406 7.656 29.562 1 87.75 32 LEU B N 1
ATOM 2701 C CA . LEU B 1 32 ? 15.336 6.898 28.922 1 87.75 32 LEU B CA 1
ATOM 2702 C C . LEU B 1 32 ? 15.109 5.57 29.641 1 87.75 32 LEU B C 1
ATOM 2704 O O . LEU B 1 32 ? 13.977 5.203 29.938 1 87.75 32 LEU B O 1
ATOM 2708 N N . SER B 1 33 ? 16.219 4.852 29.953 1 90.06 33 SER B N 1
ATOM 2709 C CA . SER B 1 33 ? 16.141 3.559 30.625 1 90.06 33 SER B CA 1
ATOM 2710 C C . SER B 1 33 ? 15.492 3.689 32 1 90.06 33 SER B C 1
ATOM 2712 O O . SER B 1 33 ? 14.664 2.863 32.406 1 90.06 33 SER B O 1
ATOM 2714 N N . MET B 1 34 ? 15.844 4.711 32.688 1 85.69 34 MET B N 1
ATOM 2715 C CA . MET B 1 34 ? 15.297 4.969 34.031 1 85.69 34 MET B CA 1
ATOM 2716 C C . MET B 1 34 ? 13.797 5.238 33.969 1 85.69 34 MET B C 1
ATOM 2718 O O . MET B 1 34 ? 13.039 4.789 34.812 1 85.69 34 MET B O 1
ATOM 2722 N N . THR B 1 35 ? 13.469 6.051 32.969 1 84.62 35 THR B N 1
ATOM 2723 C CA . THR B 1 35 ? 12.062 6.379 32.781 1 84.62 35 THR B CA 1
ATOM 2724 C C . THR B 1 35 ? 11.242 5.121 32.531 1 84.62 35 THR B C 1
ATOM 2726 O O . THR B 1 35 ? 10.141 4.965 33.062 1 84.62 35 THR B O 1
ATOM 2729 N N . ILE B 1 36 ? 11.742 4.242 31.703 1 89.81 36 ILE B N 1
ATOM 2730 C CA . ILE B 1 36 ? 11.055 2.998 31.375 1 89.81 36 ILE B CA 1
ATOM 2731 C C . ILE B 1 36 ? 10.945 2.125 32.625 1 89.81 36 ILE B C 1
ATOM 2733 O O . ILE B 1 36 ? 9.898 1.516 32.875 1 89.81 36 ILE B O 1
ATOM 2737 N N . LYS B 1 37 ? 11.992 2.062 33.375 1 89.31 37 LYS B N 1
ATOM 2738 C CA . LYS B 1 37 ? 11.977 1.298 34.625 1 89.31 37 LYS B CA 1
ATOM 2739 C C . LYS B 1 37 ? 10.945 1.855 35.594 1 89.31 37 LYS B C 1
ATOM 2741 O O . LYS B 1 37 ? 10.258 1.097 36.281 1 89.31 37 LYS B O 1
ATOM 2746 N N . LYS B 1 38 ? 10.922 3.137 35.688 1 82.94 38 LYS B N 1
ATOM 2747 C CA . LYS B 1 38 ? 9.922 3.783 36.531 1 82.94 38 LYS B CA 1
ATOM 2748 C C . LYS B 1 38 ? 8.508 3.422 36.062 1 82.94 38 LYS B C 1
ATOM 2750 O O . LYS B 1 38 ? 7.637 3.15 36.906 1 82.94 38 LYS B O 1
ATOM 2755 N N . LEU B 1 39 ? 8.281 3.492 34.781 1 84.5 39 LEU B N 1
ATOM 2756 C CA . LEU B 1 39 ? 6.988 3.131 34.219 1 84.5 39 LEU B CA 1
ATOM 2757 C C . LEU B 1 39 ? 6.633 1.685 34.562 1 84.5 39 LEU B C 1
ATOM 2759 O O . LEU B 1 39 ? 5.492 1.389 34.906 1 84.5 39 LEU B O 1
ATOM 2763 N N . GLU B 1 40 ? 7.602 0.818 34.438 1 88.38 40 GLU B N 1
ATOM 2764 C CA . GLU B 1 40 ? 7.406 -0.592 34.781 1 88.38 40 GLU B CA 1
ATOM 2765 C C . GLU B 1 40 ? 7.074 -0.777 36.25 1 88.38 40 GLU B C 1
ATOM 2767 O O . GLU B 1 40 ? 6.219 -1.589 36.594 1 88.38 40 GLU B O 1
ATOM 2772 N N . LYS B 1 41 ? 7.723 -0.063 37.062 1 84.19 41 LYS B N 1
ATOM 2773 C CA . LYS B 1 41 ? 7.461 -0.104 38.5 1 84.19 41 LYS B CA 1
ATOM 2774 C C . LYS B 1 41 ? 6.055 0.395 38.812 1 84.19 41 LYS B C 1
ATOM 2776 O O . LYS B 1 41 ? 5.348 -0.208 39.625 1 84.19 41 LYS B O 1
ATOM 2781 N N . GLU B 1 42 ? 5.719 1.462 38.219 1 79.5 42 GLU B N 1
ATOM 2782 C CA . GLU B 1 42 ? 4.387 2.021 38.438 1 79.5 42 GLU B CA 1
ATOM 2783 C C . GLU B 1 42 ? 3.301 1.038 38.031 1 79.5 42 GLU B C 1
ATOM 2785 O O . GLU B 1 42 ? 2.254 0.951 38.656 1 79.5 42 GLU B O 1
ATOM 2790 N N . LEU B 1 43 ? 3.604 0.356 36.938 1 80.31 43 LEU B N 1
ATOM 2791 C CA . LEU B 1 43 ? 2.631 -0.576 36.375 1 80.31 43 LEU B CA 1
ATOM 2792 C C . LEU B 1 43 ? 2.809 -1.969 36.969 1 80.31 43 LEU B C 1
ATOM 2794 O O . LEU B 1 43 ? 2.008 -2.869 36.719 1 80.31 43 LEU B O 1
ATOM 2798 N N . ASN B 1 44 ? 3.787 -2.062 37.75 1 81.19 44 ASN B N 1
ATOM 2799 C CA . ASN B 1 44 ? 4.129 -3.32 38.406 1 81.19 44 ASN B CA 1
ATOM 2800 C C . ASN B 1 44 ? 4.258 -4.461 37.406 1 81.19 44 ASN B C 1
ATOM 2802 O O . ASN B 1 44 ? 3.684 -5.535 37.594 1 81.19 44 ASN B O 1
ATOM 2806 N N . THR B 1 45 ? 4.895 -4.137 36.344 1 82.62 45 THR B N 1
ATOM 2807 C CA . THR B 1 45 ? 5.133 -5.141 35.312 1 82.62 45 THR B CA 1
ATOM 2808 C C . THR B 1 45 ? 6.352 -4.773 34.469 1 82.62 45 THR B C 1
ATOM 2810 O O . THR B 1 45 ? 6.789 -3.621 34.469 1 82.62 45 THR B O 1
ATOM 2813 N N . GLU B 1 46 ? 6.906 -5.781 33.875 1 87.81 46 GLU B N 1
ATOM 2814 C CA . GLU B 1 46 ? 7.961 -5.551 32.875 1 87.81 46 GLU B CA 1
ATOM 2815 C C . GLU B 1 46 ? 7.387 -5.352 31.484 1 87.81 46 GLU B C 1
ATOM 2817 O O . GLU B 1 46 ? 6.449 -6.047 31.094 1 87.81 46 GLU B O 1
ATOM 2822 N N . LEU B 1 47 ? 7.926 -4.27 30.859 1 87.94 47 LEU B N 1
ATOM 2823 C CA . LEU B 1 47 ? 7.422 -3.939 29.531 1 87.94 47 LEU B CA 1
ATOM 2824 C C . LEU B 1 47 ? 8.367 -4.453 28.453 1 87.94 47 LEU B C 1
ATOM 2826 O O . LEU B 1 47 ? 7.953 -4.664 27.312 1 87.94 47 LEU B O 1
ATOM 2830 N N . PHE B 1 48 ? 9.664 -4.566 28.859 1 90.06 48 PHE B N 1
ATOM 2831 C CA . PHE B 1 48 ? 10.703 -5.047 27.953 1 90.06 48 PHE B CA 1
ATOM 2832 C C . PHE B 1 48 ? 11.492 -6.18 28.594 1 90.06 48 PHE B C 1
ATOM 2834 O O . PHE B 1 48 ? 11.633 -6.238 29.812 1 90.06 48 PHE B O 1
ATOM 2841 N N . ILE B 1 49 ? 11.906 -7.164 27.703 1 86.38 49 ILE B N 1
ATOM 2842 C CA . ILE B 1 49 ? 12.828 -8.195 28.172 1 86.38 49 ILE B CA 1
ATOM 2843 C C . ILE B 1 49 ? 14.016 -8.289 27.219 1 86.38 49 ILE B C 1
ATOM 2845 O O . ILE B 1 49 ? 13.891 -8 26.016 1 86.38 49 ILE B O 1
ATOM 2849 N N . LYS B 1 50 ? 15.188 -8.562 27.844 1 80.19 50 LYS B N 1
ATOM 2850 C CA . LYS B 1 50 ? 16.406 -8.703 27.047 1 80.19 50 LYS B CA 1
ATOM 2851 C C . LYS B 1 50 ? 16.422 -10.031 26.297 1 80.19 50 LYS B C 1
ATOM 2853 O O . LYS B 1 50 ? 16.078 -11.07 26.859 1 80.19 50 LYS B O 1
ATOM 2858 N N . LYS B 1 51 ? 16.578 -10.055 25.125 1 71.5 51 LYS B N 1
ATOM 2859 C CA . LYS B 1 51 ? 16.828 -11.234 24.297 1 71.5 51 LYS B CA 1
ATOM 2860 C C . LYS B 1 51 ? 18.188 -11.141 23.594 1 71.5 51 LYS B C 1
ATOM 2862 O O . LYS B 1 51 ? 18.281 -10.578 22.5 1 71.5 51 LYS B O 1
ATOM 2867 N N . GLY B 1 52 ? 19.172 -11.594 24.203 1 71.88 52 GLY B N 1
ATOM 2868 C CA . GLY B 1 52 ? 20.531 -11.383 23.719 1 71.88 52 GLY B CA 1
ATOM 2869 C C . GLY B 1 52 ? 20.984 -9.938 23.828 1 71.88 52 GLY B C 1
ATOM 2870 O O . GLY B 1 52 ? 20.953 -9.359 24.922 1 71.88 52 GLY B O 1
ATOM 2871 N N . ARG B 1 53 ? 21.422 -9.367 22.766 1 65.25 53 ARG B N 1
ATOM 2872 C CA . ARG B 1 53 ? 21.859 -7.973 22.734 1 65.25 53 ARG B CA 1
ATOM 2873 C C . ARG B 1 53 ? 20.703 -7.035 22.422 1 65.25 53 ARG B C 1
ATOM 2875 O O . ARG B 1 53 ? 20.844 -5.812 22.5 1 65.25 53 ARG B O 1
ATOM 2882 N N . ASN B 1 54 ? 19.578 -7.59 22.141 1 72.12 54 ASN B N 1
ATOM 2883 C CA . ASN B 1 54 ? 18.422 -6.781 21.75 1 72.12 54 ASN B CA 1
ATOM 2884 C C . ASN B 1 54 ? 17.328 -6.828 22.828 1 72.12 54 ASN B C 1
ATOM 2886 O O . ASN B 1 54 ? 17.406 -7.633 23.75 1 72.12 54 ASN B O 1
ATOM 2890 N N . ILE B 1 55 ? 16.469 -5.73 22.828 1 82.5 55 ILE B N 1
ATOM 2891 C CA . ILE B 1 55 ? 15.305 -5.738 23.719 1 82.5 55 ILE B CA 1
ATOM 2892 C C . ILE B 1 55 ? 14.039 -6.016 22.906 1 82.5 55 ILE B C 1
ATOM 2894 O O . ILE B 1 55 ? 13.969 -5.672 21.719 1 82.5 55 ILE B O 1
ATOM 2898 N N . VAL B 1 56 ? 13.188 -6.773 23.547 1 80.94 56 VAL B N 1
ATOM 2899 C CA . VAL B 1 56 ? 11.898 -7.039 22.922 1 80.94 56 VAL B CA 1
ATOM 2900 C C . VAL B 1 56 ? 10.766 -6.723 23.891 1 80.94 56 VAL B C 1
ATOM 2902 O O . VAL B 1 56 ? 10.969 -6.746 25.109 1 80.94 56 VAL B O 1
ATOM 2905 N N . LEU B 1 57 ? 9.578 -6.371 23.391 1 82 57 LEU B N 1
ATOM 2906 C CA . LEU B 1 57 ? 8.414 -6.066 24.203 1 82 57 LEU B CA 1
ATOM 2907 C C . LEU B 1 57 ? 7.883 -7.324 24.891 1 82 57 LEU B C 1
ATOM 2909 O O . LEU B 1 57 ? 7.848 -8.398 24.281 1 82 57 LEU B O 1
ATOM 2913 N N . THR B 1 58 ? 7.539 -7.133 26.219 1 79.31 58 THR B N 1
ATOM 2914 C CA . THR B 1 58 ? 6.754 -8.156 26.906 1 79.31 58 THR B CA 1
ATOM 2915 C C . THR B 1 58 ? 5.305 -8.141 26.422 1 79.31 58 THR B C 1
ATOM 2917 O O . THR B 1 58 ? 4.918 -7.273 25.641 1 79.31 58 THR B O 1
ATOM 2920 N N . GLU B 1 59 ? 4.535 -9.062 26.938 1 71.88 59 GLU B N 1
ATOM 2921 C CA . GLU B 1 59 ? 3.107 -9.055 26.641 1 71.88 59 GLU B CA 1
ATOM 2922 C C . GLU B 1 59 ? 2.443 -7.785 27.172 1 71.88 59 GLU B C 1
ATOM 2924 O O . GLU B 1 59 ? 1.615 -7.18 26.484 1 71.88 59 GLU B O 1
ATOM 2929 N N . ASN B 1 60 ? 2.822 -7.574 28.328 1 77.38 60 ASN B N 1
ATOM 2930 C CA . ASN B 1 60 ? 2.318 -6.34 28.906 1 77.38 60 ASN B CA 1
ATOM 2931 C C . ASN B 1 60 ? 2.812 -5.113 28.141 1 77.38 60 ASN B C 1
ATOM 2933 O O . ASN B 1 60 ? 2.092 -4.121 28.016 1 77.38 60 ASN B O 1
ATOM 2937 N N . GLY B 1 61 ? 3.988 -5.281 27.594 1 81.5 61 GLY B N 1
ATOM 2938 C CA . GLY B 1 61 ? 4.512 -4.207 26.766 1 81.5 61 GLY B CA 1
ATOM 2939 C C . GLY B 1 61 ? 3.725 -4.004 25.484 1 81.5 61 GLY B C 1
ATOM 2940 O O . GLY B 1 61 ? 3.436 -2.869 25.109 1 81.5 61 GLY B O 1
ATOM 2941 N N . LYS B 1 62 ? 3.357 -5.012 24.891 1 76.25 62 LYS B N 1
ATOM 2942 C CA . LYS B 1 62 ? 2.564 -4.945 23.672 1 76.25 62 LYS B CA 1
ATOM 2943 C C . LYS B 1 62 ? 1.185 -4.352 23.938 1 76.25 62 LYS B C 1
ATOM 2945 O O . LYS B 1 62 ? 0.695 -3.527 23.172 1 76.25 62 LYS B O 1
ATOM 2950 N N . LEU B 1 63 ? 0.599 -4.797 25.031 1 73.06 63 LEU B N 1
ATOM 2951 C CA . LEU B 1 63 ? -0.703 -4.27 25.438 1 73.06 63 LEU B CA 1
ATOM 2952 C C . LEU B 1 63 ? -0.629 -2.768 25.688 1 73.06 63 LEU B C 1
ATOM 2954 O O . LEU B 1 63 ? -1.499 -2.016 25.234 1 73.06 63 LEU B O 1
ATOM 2958 N N . LEU B 1 64 ? 0.358 -2.469 26.375 1 79.06 64 LEU B N 1
ATOM 2959 C CA . LEU B 1 64 ? 0.52 -1.046 26.656 1 79.06 64 LEU B CA 1
ATOM 2960 C C . LEU B 1 64 ? 0.755 -0.262 25.359 1 79.06 64 LEU B C 1
ATOM 2962 O O . LEU B 1 64 ? 0.232 0.842 25.203 1 79.06 64 LEU B O 1
ATOM 2966 N N . LEU B 1 65 ? 1.489 -0.945 24.5 1 80.81 65 LEU B N 1
ATOM 2967 C CA . LEU B 1 65 ? 1.786 -0.251 23.25 1 80.81 65 LEU B CA 1
ATOM 2968 C C . LEU B 1 65 ? 0.51 0.012 22.453 1 80.81 65 LEU B C 1
ATOM 2970 O O . LEU B 1 65 ? 0.328 1.102 21.906 1 80.81 65 LEU B O 1
ATOM 2974 N N . LYS B 1 66 ? -0.339 -0.853 22.422 1 68.94 66 LYS B N 1
ATOM 2975 C CA . LYS B 1 66 ? -1.631 -0.669 21.766 1 68.94 66 LYS B CA 1
ATOM 2976 C C . LYS B 1 66 ? -2.404 0.489 22.391 1 68.94 66 LYS B C 1
ATOM 2978 O O . LYS B 1 66 ? -2.963 1.326 21.672 1 68.94 66 LYS B O 1
ATOM 2983 N N . SER B 1 67 ? -2.412 0.469 23.703 1 68.5 67 SER B N 1
ATOM 2984 C CA . SER B 1 67 ? -3.104 1.527 24.438 1 68.5 67 SER B CA 1
ATOM 2985 C C . SER B 1 67 ? -2.445 2.883 24.203 1 68.5 67 SER B C 1
ATOM 2987 O O . SER B 1 67 ? -3.133 3.885 24 1 68.5 67 SER B O 1
ATOM 2989 N N . VAL B 1 68 ? -1.155 2.791 24.281 1 76.19 68 VAL B N 1
ATOM 2990 C CA . VAL B 1 68 ? -0.399 4.027 24.109 1 76.19 68 VAL B CA 1
ATOM 2991 C C . VAL B 1 68 ? -0.638 4.598 22.719 1 76.19 68 VAL B C 1
ATOM 2993 O O . VAL B 1 68 ? -0.821 5.809 22.547 1 76.19 68 VAL B O 1
ATOM 2996 N N . ASN B 1 69 ? -0.667 3.674 21.797 1 68.31 69 ASN B N 1
ATOM 2997 C CA . ASN B 1 69 ? -0.966 4.129 20.438 1 68.31 69 ASN B CA 1
ATOM 2998 C C . ASN B 1 69 ? -2.34 4.789 20.359 1 68.31 69 ASN B C 1
ATOM 3000 O O . ASN B 1 69 ? -2.494 5.836 19.734 1 68.31 69 ASN B O 1
ATOM 3004 N N . ARG B 1 70 ? -3.27 4.254 21 1 62.78 70 ARG B N 1
ATOM 3005 C CA . ARG B 1 70 ? -4.613 4.824 21.047 1 62.78 70 ARG B CA 1
ATOM 3006 C C . ARG B 1 70 ? -4.609 6.188 21.719 1 62.78 70 ARG B C 1
ATOM 3008 O O . ARG B 1 70 ? -5.273 7.117 21.266 1 62.78 70 ARG B O 1
ATOM 3015 N N . ILE B 1 71 ? -3.889 6.234 22.766 1 63.81 71 ILE B N 1
ATOM 3016 C CA . ILE B 1 71 ? -3.811 7.469 23.547 1 63.81 71 ILE B CA 1
ATOM 3017 C C . ILE B 1 71 ? -3.191 8.578 22.688 1 63.81 71 ILE B C 1
ATOM 3019 O O . ILE B 1 71 ? -3.746 9.672 22.578 1 63.81 71 ILE B O 1
ATOM 3023 N N . PHE B 1 72 ? -2.117 8.195 22.125 1 66.62 72 PHE B N 1
ATOM 3024 C CA . PHE B 1 72 ? -1.43 9.242 21.375 1 66.62 72 PHE B CA 1
ATOM 3025 C C . PHE B 1 72 ? -2.193 9.602 20.109 1 66.62 72 PHE B C 1
ATOM 3027 O O . PHE B 1 72 ? -2.199 10.758 19.688 1 66.62 72 PHE B O 1
ATOM 3034 N N . ASN B 1 73 ? -2.865 8.602 19.609 1 60.12 73 ASN B N 1
ATOM 3035 C CA . ASN B 1 73 ? -3.771 8.898 18.5 1 60.12 73 ASN B CA 1
ATOM 3036 C C . ASN B 1 73 ? -4.871 9.867 18.938 1 60.12 73 ASN B C 1
ATOM 3038 O O . ASN B 1 73 ? -5.219 10.781 18.188 1 60.12 73 ASN B O 1
ATOM 3042 N N . GLU B 1 74 ? -5.34 9.578 20.094 1 58.25 74 GLU B N 1
ATOM 3043 C CA . GLU B 1 74 ? -6.371 10.461 20.625 1 58.25 74 GLU B CA 1
ATOM 3044 C C . GLU B 1 74 ? -5.82 11.859 20.891 1 58.25 74 GLU B C 1
ATOM 3046 O O . GLU B 1 74 ? -6.477 12.859 20.609 1 58.25 74 GLU B O 1
ATOM 3051 N N . ILE B 1 75 ? -4.703 11.875 21.453 1 58.31 75 ILE B N 1
ATOM 3052 C CA . ILE B 1 75 ? -4.07 13.156 21.734 1 58.31 75 ILE B CA 1
ATOM 3053 C C . ILE B 1 75 ? -3.834 13.914 20.422 1 58.31 75 ILE B C 1
ATOM 3055 O O . ILE B 1 75 ? -4.125 15.102 20.328 1 58.31 75 ILE B O 1
ATOM 3059 N N . ASP B 1 76 ? -3.268 13.172 19.516 1 57.38 76 ASP B N 1
ATOM 3060 C CA . ASP B 1 76 ? -3.031 13.789 18.203 1 57.38 76 ASP B CA 1
ATOM 3061 C C . ASP B 1 76 ? -4.336 14.305 17.594 1 57.38 76 ASP B C 1
ATOM 3063 O O . ASP B 1 76 ? -4.379 15.414 17.062 1 57.38 76 ASP B O 1
ATOM 3067 N N . ARG B 1 77 ? -5.305 13.461 17.703 1 55.75 77 ARG B N 1
ATOM 3068 C CA . ARG B 1 77 ? -6.621 13.82 17.188 1 55.75 77 ARG B CA 1
ATOM 3069 C C . ARG B 1 77 ? -7.16 15.07 17.891 1 55.75 77 ARG B C 1
ATOM 3071 O O . ARG B 1 77 ? -7.645 15.992 17.234 1 55.75 77 ARG B O 1
ATOM 3078 N N . VAL B 1 78 ? -7.078 15 19.172 1 53.75 78 VAL B N 1
ATOM 3079 C CA . VAL B 1 78 ? -7.59 16.125 19.953 1 53.75 78 VAL B CA 1
ATOM 3080 C C . VAL B 1 78 ? -6.773 17.375 19.641 1 53.75 78 VAL B C 1
ATOM 3082 O O . VAL B 1 78 ? -7.328 18.469 19.5 1 53.75 78 VAL B O 1
ATOM 3085 N N . SER B 1 79 ? -5.473 17.156 19.688 1 53.53 79 SER B N 1
ATOM 3086 C CA . SER B 1 79 ? -4.602 18.266 19.359 1 53.53 79 SER B CA 1
ATOM 3087 C C . SER B 1 79 ? -4.949 18.859 18 1 53.53 79 SER B C 1
ATOM 3089 O O . SER B 1 79 ? -4.988 20.078 17.828 1 53.53 79 SER B O 1
ATOM 3091 N N . GLU B 1 80 ? -5.105 17.938 17.078 1 52.72 80 GLU B N 1
ATOM 3092 C CA . GLU B 1 80 ? -5.516 18.375 15.742 1 52.72 80 GLU B CA 1
ATOM 3093 C C . GLU B 1 80 ? -6.859 19.094 15.781 1 52.72 80 GLU B C 1
ATOM 3095 O O . GLU B 1 80 ? -7.047 20.109 15.102 1 52.72 80 GLU B O 1
ATOM 3100 N N . ILE B 1 81 ? -7.68 18.484 16.547 1 51.88 81 ILE B N 1
ATOM 3101 C CA . ILE B 1 81 ? -9.008 19.078 16.719 1 51.88 81 ILE B CA 1
ATOM 3102 C C . ILE B 1 81 ? -8.883 20.469 17.344 1 51.88 81 ILE B C 1
ATOM 3104 O O . ILE B 1 81 ? -9.547 21.406 16.906 1 51.88 81 ILE B O 1
ATOM 3108 N N . ILE B 1 82 ? -8.039 20.438 18.344 1 51.53 82 ILE B N 1
ATOM 3109 C CA . ILE B 1 82 ? -7.879 21.703 19.047 1 51.53 82 ILE B CA 1
ATOM 3110 C C . ILE B 1 82 ? -7.168 22.719 18.156 1 51.53 82 ILE B C 1
ATOM 3112 O O . ILE B 1 82 ? -7.531 23.891 18.109 1 51.53 82 ILE B O 1
ATOM 3116 N N . GLN B 1 83 ? -6.16 22.203 17.531 1 52 83 GLN B N 1
ATOM 3117 C CA . GLN B 1 83 ? -5.375 23.109 16.703 1 52 83 GLN B CA 1
ATOM 3118 C C . GLN B 1 83 ? -6.129 23.5 15.43 1 52 83 GLN B C 1
ATOM 3120 O O . GLN B 1 83 ? -5.973 24.609 14.922 1 52 83 GLN B O 1
ATOM 3125 N N . ASN B 1 84 ? -6.723 22.375 14.836 1 54.94 84 ASN B N 1
ATOM 3126 C CA . ASN B 1 84 ? -7.461 22.719 13.625 1 54.94 84 ASN B CA 1
ATOM 3127 C C . ASN B 1 84 ? -8.758 23.469 13.938 1 54.94 84 ASN B C 1
ATOM 3129 O O . ASN B 1 84 ? -9.477 23.094 14.867 1 54.94 84 ASN B O 1
ATOM 3133 N N . ASN B 1 85 ? -8.797 24.625 13.484 1 61.44 85 ASN B N 1
ATOM 3134 C CA . ASN B 1 85 ? -10.047 25.375 13.594 1 61.44 85 ASN B CA 1
ATOM 3135 C C . ASN B 1 85 ? -11.227 24.562 13.055 1 61.44 85 ASN B C 1
ATOM 3137 O O . ASN B 1 85 ? -11.047 23.656 12.242 1 61.44 85 ASN B O 1
ATOM 3141 N N . THR B 1 86 ? -12.305 24.625 13.703 1 67.19 86 THR B N 1
ATOM 3142 C CA . THR B 1 86 ? -13.555 23.953 13.367 1 67.19 86 THR B CA 1
ATOM 3143 C C . THR B 1 86 ? -13.766 23.938 11.852 1 67.19 86 THR B C 1
ATOM 3145 O O . THR B 1 86 ? -14.219 22.938 11.297 1 67.19 86 THR B O 1
ATOM 3148 N N . ALA B 1 87 ? -13.266 24.891 11.203 1 74.44 87 ALA B N 1
ATOM 3149 C CA . ALA B 1 87 ? -13.461 25 9.766 1 74.44 87 ALA B CA 1
ATOM 3150 C C . ALA B 1 87 ? -12.617 23.984 9.008 1 74.44 87 ALA B C 1
ATOM 3152 O O . ALA B 1 87 ? -13.109 23.328 8.086 1 74.44 87 ALA B O 1
ATOM 3153 N N . ILE B 1 88 ? -11.445 23.75 9.438 1 78.56 88 ILE B N 1
ATOM 3154 C CA . ILE B 1 88 ? -10.547 22.828 8.758 1 78.56 88 ILE B CA 1
ATOM 3155 C C . ILE B 1 88 ? -11.008 21.391 9 1 78.56 88 ILE B C 1
ATOM 3157 O O . ILE B 1 88 ? -10.992 20.562 8.078 1 78.56 88 ILE B O 1
ATOM 3161 N N . ARG B 1 89 ? -11.492 21.172 10.102 1 78.38 89 ARG B N 1
ATOM 3162 C CA . ARG B 1 89 ? -11.969 19.844 10.445 1 78.38 89 ARG B CA 1
ATOM 3163 C C . ARG B 1 89 ? -13.156 19.438 9.578 1 78.38 89 ARG B C 1
ATOM 3165 O O . ARG B 1 89 ? -13.242 18.297 9.109 1 78.38 89 ARG B O 1
ATOM 3172 N N . GLU B 1 90 ? -14.008 20.359 9.414 1 82.5 90 GLU B N 1
ATOM 3173 C CA . GLU B 1 90 ? -15.203 20.094 8.625 1 82.5 90 GLU B CA 1
ATOM 3174 C C . GLU B 1 90 ? -14.867 19.906 7.148 1 82.5 90 GLU B C 1
ATOM 3176 O O . GLU B 1 90 ? -15.641 19.312 6.395 1 82.5 90 GLU B O 1
ATOM 3181 N N . LYS B 1 91 ? -13.711 20.328 6.801 1 91.44 91 LYS B N 1
ATOM 3182 C CA . LYS B 1 91 ? -13.32 20.266 5.395 1 91.44 91 LYS B CA 1
ATOM 3183 C C . LYS B 1 91 ? -12.25 19.203 5.164 1 91.44 91 LYS B C 1
ATOM 3185 O O . LYS B 1 91 ? -11.609 19.172 4.113 1 91.44 91 LYS B O 1
ATOM 3190 N N . THR B 1 92 ? -12.078 18.344 6.152 1 94.19 92 THR B N 1
ATOM 3191 C CA . THR B 1 92 ? -11.07 17.297 6.016 1 94.19 92 THR B CA 1
ATOM 3192 C C . THR B 1 92 ? -11.734 15.945 5.824 1 94.19 92 THR B C 1
ATOM 3194 O O . THR B 1 92 ? -12.609 15.555 6.598 1 94.19 92 THR B O 1
ATOM 3197 N N . VAL B 1 93 ? -11.352 15.266 4.793 1 97.19 93 VAL B N 1
ATOM 3198 C CA . VAL B 1 93 ? -11.836 13.922 4.504 1 97.19 93 VAL B CA 1
ATOM 3199 C C . VAL B 1 93 ? -10.969 12.891 5.23 1 97.19 93 VAL B C 1
ATOM 3201 O O . VAL B 1 93 ? -9.742 12.984 5.219 1 97.19 93 VAL B O 1
ATOM 3204 N N . HIS B 1 94 ? -11.602 11.961 5.898 1 96.94 94 HIS B N 1
ATOM 3205 C CA . HIS B 1 94 ? -10.953 10.828 6.543 1 96.94 94 HIS B CA 1
ATOM 3206 C C . HIS B 1 94 ? -11.445 9.508 5.965 1 96.94 94 HIS B C 1
ATOM 3208 O O . HIS B 1 94 ? -12.531 9.039 6.316 1 96.94 94 HIS B O 1
ATOM 3214 N N . PHE B 1 95 ? -10.578 8.883 5.141 1 97.94 95 PHE B N 1
ATOM 3215 C CA . PHE B 1 95 ? -11.086 7.812 4.289 1 97.94 95 PHE B CA 1
ATOM 3216 C C . PHE B 1 95 ? -10.023 6.73 4.09 1 97.94 95 PHE B C 1
ATOM 3218 O O . PHE B 1 95 ? -8.828 7.02 4.098 1 97.94 95 PHE B O 1
ATOM 3225 N N . ALA B 1 96 ? -10.492 5.496 3.98 1 97.75 96 ALA B N 1
ATOM 3226 C CA . ALA B 1 96 ? -9.609 4.418 3.539 1 97.75 96 ALA B CA 1
ATOM 3227 C C . ALA B 1 96 ? -10.297 3.539 2.496 1 97.75 96 ALA B C 1
ATOM 3229 O O . ALA B 1 96 ? -11.523 3.457 2.459 1 97.75 96 ALA B O 1
ATOM 3230 N N . SER B 1 97 ? -9.508 2.975 1.658 1 96.19 97 SER B N 1
ATOM 3231 C CA . SER B 1 97 ? -9.969 1.977 0.698 1 96.19 97 SER B CA 1
ATOM 3232 C C . SER B 1 97 ? -9.195 0.672 0.839 1 96.19 97 SER B C 1
ATOM 3234 O O . SER B 1 97 ? -7.996 0.685 1.135 1 96.19 97 SER B O 1
ATOM 3236 N N . SER B 1 98 ? -9.859 -0.405 0.549 1 91.94 98 SER B N 1
ATOM 3237 C CA . SER B 1 98 ? -9.195 -1.704 0.601 1 91.94 98 SER B CA 1
ATOM 3238 C C . SER B 1 98 ? -8.305 -1.919 -0.617 1 91.94 98 SER B C 1
ATOM 3240 O O . SER B 1 98 ? -7.387 -2.74 -0.583 1 91.94 98 SER B O 1
ATOM 3242 N N . HIS B 1 99 ? -8.641 -1.19 -1.727 1 89.56 99 HIS B N 1
ATOM 3243 C CA . HIS B 1 99 ? -7.887 -1.315 -2.971 1 89.56 99 HIS B CA 1
ATOM 3244 C C . HIS B 1 99 ? -7.812 0.018 -3.707 1 89.56 99 HIS B C 1
ATOM 3246 O O . HIS B 1 99 ? -8.766 0.801 -3.676 1 89.56 99 HIS B O 1
ATOM 3252 N N . THR B 1 100 ? -6.684 0.18 -4.406 1 88 100 THR B N 1
ATOM 3253 C CA . THR B 1 100 ? -6.531 1.402 -5.188 1 88 100 THR B CA 1
ATOM 3254 C C . THR B 1 100 ? -7.566 1.457 -6.309 1 88 100 THR B C 1
ATOM 3256 O O . THR B 1 100 ? -8.07 2.531 -6.645 1 88 100 THR B O 1
ATOM 3259 N N . ARG B 1 101 ? -7.902 0.309 -6.852 1 86.81 101 ARG B N 1
ATOM 3260 C CA . ARG B 1 101 ? -8.781 0.261 -8.016 1 86.81 101 ARG B CA 1
ATOM 3261 C C . ARG B 1 101 ? -10.156 0.829 -7.684 1 86.81 101 ARG B C 1
ATOM 3263 O O . ARG B 1 101 ? -10.867 1.305 -8.57 1 86.81 101 ARG B O 1
ATOM 3270 N N . LEU B 1 102 ? -10.547 0.773 -6.508 1 93 102 LEU B N 1
ATOM 3271 C CA . LEU B 1 102 ? -11.883 1.211 -6.102 1 93 102 LEU B CA 1
ATOM 3272 C C . LEU B 1 102 ? -12.008 2.727 -6.211 1 93 102 LEU B C 1
ATOM 3274 O O . LEU B 1 102 ? -13.117 3.254 -6.316 1 93 102 LEU B O 1
ATOM 3278 N N . MET B 1 103 ? -10.883 3.4 -6.211 1 94.06 103 MET B N 1
ATOM 3279 C CA . MET B 1 103 ? -10.922 4.859 -6.242 1 94.06 103 MET B CA 1
ATOM 3280 C C . MET B 1 103 ? -10.414 5.391 -7.582 1 94.06 103 MET B C 1
ATOM 3282 O O . MET B 1 103 ? -10.336 6.602 -7.781 1 94.06 103 MET B O 1
ATOM 3286 N N . SER B 1 104 ? -10.125 4.391 -8.414 1 86.62 104 SER B N 1
ATOM 3287 C CA . SER B 1 104 ? -9.602 4.773 -9.719 1 86.62 104 SER B CA 1
ATOM 3288 C C . SER B 1 104 ? -10.609 5.605 -10.5 1 86.62 104 SER B C 1
ATOM 3290 O O . SER B 1 104 ? -11.773 5.211 -10.641 1 86.62 104 SER B O 1
ATOM 3292 N N . GLY B 1 105 ? -10.258 6.727 -11.047 1 86.19 105 GLY B N 1
ATOM 3293 C CA . GLY B 1 105 ? -11.125 7.609 -11.805 1 86.19 105 GLY B CA 1
ATOM 3294 C C . GLY B 1 105 ? -12.016 8.477 -10.93 1 86.19 105 GLY B C 1
ATOM 3295 O O . GLY B 1 105 ? -12.43 9.562 -11.336 1 86.19 105 GLY B O 1
ATOM 3296 N N . ILE B 1 106 ? -12.297 7.984 -9.781 1 94.5 106 ILE B N 1
ATOM 3297 C CA . ILE B 1 106 ? -13.227 8.672 -8.898 1 94.5 106 ILE B CA 1
ATOM 3298 C C . ILE B 1 106 ? -12.508 9.828 -8.195 1 94.5 106 ILE B C 1
ATOM 3300 O O . ILE B 1 106 ? -12.961 10.977 -8.258 1 94.5 106 ILE B O 1
ATOM 3304 N N . PHE B 1 107 ? -11.367 9.562 -7.66 1 95.94 107 PHE B N 1
ATOM 3305 C CA . PHE B 1 107 ? -10.719 10.531 -6.781 1 95.94 107 PHE B CA 1
ATOM 3306 C C . PHE B 1 107 ? -10.211 11.727 -7.578 1 95.94 107 PHE B C 1
ATOM 3308 O O . PHE B 1 107 ? -10.391 12.875 -7.164 1 95.94 107 PHE B O 1
ATOM 3315 N N . PRO B 1 108 ? -9.586 11.492 -8.703 1 93.75 108 PRO B N 1
ATOM 3316 C CA . PRO B 1 108 ? -9.156 12.664 -9.469 1 93.75 108 PRO B CA 1
ATOM 3317 C C . PRO B 1 108 ? -10.312 13.594 -9.82 1 93.75 108 PRO B C 1
ATOM 3319 O O . PRO B 1 108 ? -10.164 14.82 -9.734 1 93.75 108 PRO B O 1
ATOM 3322 N N . GLU B 1 109 ? -11.398 13.023 -10.164 1 93.88 109 GLU B N 1
ATOM 3323 C CA . GLU B 1 109 ? -12.578 13.828 -10.492 1 93.88 109 GLU B CA 1
ATOM 3324 C C . GLU B 1 109 ? -13.078 14.594 -9.266 1 93.88 109 GLU B C 1
ATOM 3326 O O . GLU B 1 109 ? -13.422 15.773 -9.359 1 93.88 109 GLU B O 1
ATOM 3331 N N . TYR B 1 110 ? -13.086 13.953 -8.219 1 96.75 110 TYR B N 1
ATOM 3332 C CA . TYR B 1 110 ? -13.57 14.578 -6.992 1 96.75 110 TYR B CA 1
ATOM 3333 C C . TYR B 1 110 ? -12.633 15.695 -6.539 1 96.75 110 TYR B C 1
ATOM 3335 O O . TYR B 1 110 ? -13.086 16.797 -6.199 1 96.75 110 TYR B O 1
ATOM 3343 N N . ALA B 1 111 ? -11.359 15.328 -6.461 1 94.44 111 ALA B N 1
ATOM 3344 C CA . ALA B 1 111 ? -10.359 16.266 -5.953 1 94.44 111 ALA B CA 1
ATOM 3345 C C . ALA B 1 111 ? -10.375 17.578 -6.742 1 94.44 111 ALA B C 1
ATOM 3347 O O . ALA B 1 111 ? -10.18 18.656 -6.176 1 94.44 111 ALA B O 1
ATOM 3348 N N . LYS B 1 112 ? -10.609 17.5 -7.984 1 91.88 112 LYS B N 1
ATOM 3349 C CA . LYS B 1 112 ? -10.672 18.688 -8.852 1 91.88 112 LYS B CA 1
ATOM 3350 C C . LYS B 1 112 ? -11.836 19.578 -8.461 1 91.88 112 LYS B C 1
ATOM 3352 O O . LYS B 1 112 ? -11.734 20.812 -8.547 1 91.88 112 LYS B O 1
ATOM 3357 N N . ASN B 1 113 ? -12.891 19 -8.055 1 92.94 113 ASN B N 1
ATOM 3358 C CA . ASN B 1 113 ? -14.117 19.734 -7.742 1 92.94 113 ASN B CA 1
ATOM 3359 C C . ASN B 1 113 ? -14.078 20.312 -6.332 1 92.94 113 ASN B C 1
ATOM 3361 O O . ASN B 1 113 ? -14.836 21.219 -6.012 1 92.94 113 ASN B O 1
ATOM 3365 N N . TYR B 1 114 ? -13.219 19.797 -5.496 1 93.25 114 TYR B N 1
ATOM 3366 C CA . TYR B 1 114 ? -13.164 20.25 -4.109 1 93.25 114 TYR B CA 1
ATOM 3367 C C . TYR B 1 114 ? -11.734 20.531 -3.686 1 93.25 114 TYR B C 1
ATOM 3369 O O . TYR B 1 114 ? -11.227 19.953 -2.721 1 93.25 114 TYR B O 1
ATOM 3377 N N . PRO B 1 115 ? -11.148 21.484 -4.289 1 88 115 PRO B N 1
ATOM 3378 C CA . PRO B 1 115 ? -9.742 21.781 -4.035 1 88 115 PRO B CA 1
ATOM 3379 C C . PRO B 1 115 ? -9.5 22.344 -2.629 1 88 115 PRO B C 1
ATOM 3381 O O . PRO B 1 115 ? -8.367 22.344 -2.146 1 88 115 PRO B O 1
ATOM 3384 N N . GLU B 1 116 ? -10.508 22.75 -1.946 1 87.88 116 GLU B N 1
ATOM 3385 C CA . GLU B 1 116 ? -10.375 23.359 -0.62 1 87.88 116 GLU B CA 1
ATOM 3386 C C . GLU B 1 116 ? -10.328 22.281 0.465 1 87.88 116 GLU B C 1
ATOM 3388 O O . GLU B 1 116 ? -9.945 22.562 1.602 1 87.88 116 GLU B O 1
ATOM 3393 N N . ASN B 1 117 ? -10.742 21.109 0.102 1 93.75 117 ASN B N 1
ATOM 3394 C CA . ASN B 1 117 ? -10.75 20.031 1.082 1 93.75 117 ASN B CA 1
ATOM 3395 C C . ASN B 1 117 ? -9.336 19.594 1.447 1 93.75 117 ASN B C 1
ATOM 3397 O O . ASN B 1 117 ? -8.406 19.75 0.651 1 93.75 117 ASN B O 1
ATOM 3401 N N . LYS B 1 118 ? -9.211 19.188 2.641 1 94.44 118 LYS B N 1
ATOM 3402 C CA . LYS B 1 118 ? -8.023 18.469 3.094 1 94.44 118 LYS B CA 1
ATOM 3403 C C . LYS B 1 118 ? -8.289 16.969 3.172 1 94.44 118 LYS B C 1
ATOM 3405 O O . LYS B 1 118 ? -9.445 16.531 3.26 1 94.44 118 LYS B O 1
ATOM 3410 N N . TYR B 1 119 ? -7.242 16.203 3.064 1 96.38 119 TYR B N 1
ATOM 3411 C CA . TYR B 1 119 ? -7.469 14.766 2.916 1 96.38 119 TYR B CA 1
ATOM 3412 C C . TYR B 1 119 ? -6.531 13.969 3.814 1 96.38 119 TYR B C 1
ATOM 3414 O O . TYR B 1 119 ? -5.316 14.18 3.793 1 96.38 119 TYR B O 1
ATOM 3422 N N . ASN B 1 120 ? -7.074 13.141 4.605 1 95.94 120 ASN B N 1
ATOM 3423 C CA . ASN B 1 120 ? -6.41 12 5.223 1 95.94 120 ASN B CA 1
ATOM 3424 C C . ASN B 1 120 ? -6.926 10.68 4.656 1 95.94 120 ASN B C 1
ATOM 3426 O O . ASN B 1 120 ? -7.984 10.195 5.062 1 95.94 120 ASN B O 1
ATOM 3430 N N . MET B 1 121 ? -6.121 10.133 3.719 1 96.94 121 MET B N 1
ATOM 3431 C CA . MET B 1 121 ? -6.621 8.992 2.961 1 96.94 121 MET B CA 1
ATOM 3432 C C . MET B 1 121 ? -5.551 7.918 2.82 1 96.94 121 MET B C 1
ATOM 3434 O O . MET B 1 121 ? -4.379 8.227 2.604 1 96.94 121 MET B O 1
ATOM 3438 N N . GLU B 1 122 ? -6.02 6.652 2.912 1 94.19 122 GLU B N 1
ATOM 3439 C CA . GLU B 1 122 ? -5.031 5.586 2.812 1 94.19 122 GLU B CA 1
ATOM 3440 C C . GLU B 1 122 ? -5.617 4.348 2.139 1 94.19 122 GLU B C 1
ATOM 3442 O O . GLU B 1 122 ? -6.84 4.227 2.014 1 94.19 122 GLU B O 1
ATOM 3447 N N . ILE B 1 123 ? -4.766 3.582 1.572 1 92.06 123 ILE B N 1
ATOM 3448 C CA . ILE B 1 123 ? -5.043 2.23 1.096 1 92.06 123 ILE B CA 1
ATOM 3449 C C . ILE B 1 123 ? -4.492 1.21 2.09 1 92.06 123 ILE B C 1
ATOM 3451 O O . ILE B 1 123 ? -3.301 1.218 2.402 1 92.06 123 ILE B O 1
ATOM 3455 N N . THR B 1 124 ? -5.383 0.354 2.588 1 89.06 124 THR B N 1
ATOM 3456 C CA . THR B 1 124 ? -4.906 -0.582 3.602 1 89.06 124 THR B CA 1
ATOM 3457 C C . THR B 1 124 ? -5.801 -1.817 3.662 1 89.06 124 THR B C 1
ATOM 3459 O O . THR B 1 124 ? -6.762 -1.932 2.898 1 89.06 124 THR B O 1
ATOM 3462 N N . VAL B 1 125 ? -5.453 -2.76 4.477 1 84.06 125 VAL B N 1
ATOM 3463 C CA . VAL B 1 125 ? -6.145 -4.043 4.559 1 84.06 125 VAL B CA 1
ATOM 3464 C C . VAL B 1 125 ? -7.383 -3.904 5.441 1 84.06 125 VAL B C 1
ATOM 3466 O O . VAL B 1 125 ? -7.473 -2.988 6.262 1 84.06 125 VAL B O 1
ATOM 3469 N N . ASN B 1 126 ? -8.258 -4.832 5.309 1 87.25 126 ASN B N 1
ATOM 3470 C CA . ASN B 1 126 ? -9.547 -4.766 5.984 1 87.25 126 ASN B CA 1
ATOM 3471 C C . ASN B 1 126 ? -9.383 -4.711 7.5 1 87.25 126 ASN B C 1
ATOM 3473 O O . ASN B 1 126 ? -10.109 -3.98 8.18 1 87.25 126 ASN B O 1
ATOM 3477 N N . ARG B 1 127 ? -8.508 -5.477 7.965 1 82.5 127 ARG B N 1
ATOM 3478 C CA . ARG B 1 127 ? -8.289 -5.496 9.406 1 82.5 127 ARG B CA 1
ATOM 3479 C C . ARG B 1 127 ? -7.922 -4.109 9.93 1 82.5 127 ARG B C 1
ATOM 3481 O O . ARG B 1 127 ? -8.414 -3.682 10.977 1 82.5 127 ARG B O 1
ATOM 3488 N N . GLU B 1 128 ? -7.074 -3.475 9.234 1 86.06 128 GLU B N 1
ATOM 3489 C CA . GLU B 1 128 ? -6.664 -2.129 9.617 1 86.06 128 GLU B CA 1
ATOM 3490 C C . GLU B 1 128 ? -7.805 -1.131 9.438 1 86.06 128 GLU B C 1
ATOM 3492 O O . GLU B 1 128 ? -7.945 -0.196 10.234 1 86.06 128 GLU B O 1
ATOM 3497 N N . ILE B 1 129 ? -8.57 -1.316 8.461 1 93.19 129 ILE B N 1
ATOM 3498 C CA . ILE B 1 129 ? -9.711 -0.443 8.219 1 93.19 129 ILE B CA 1
ATOM 3499 C C . ILE B 1 129 ? -10.695 -0.535 9.383 1 93.19 129 ILE B C 1
ATOM 3501 O O . ILE B 1 129 ? -11.172 0.487 9.883 1 93.19 129 ILE B O 1
ATOM 3505 N N . ILE B 1 130 ? -10.93 -1.724 9.812 1 89.94 130 ILE B N 1
ATOM 3506 C CA . ILE B 1 130 ? -11.82 -1.926 10.953 1 89.94 130 ILE B CA 1
ATOM 3507 C C . ILE B 1 130 ? -11.289 -1.174 12.164 1 89.94 130 ILE B C 1
ATOM 3509 O O . ILE B 1 130 ? -12.016 -0.409 12.805 1 89.94 130 ILE B O 1
ATOM 3513 N N . GLN B 1 131 ? -10.016 -1.317 12.414 1 83.44 131 GLN B N 1
ATOM 3514 C CA . GLN B 1 131 ? -9.383 -0.675 13.562 1 83.44 131 GLN B CA 1
ATOM 3515 C C . GLN B 1 131 ? -9.453 0.845 13.445 1 83.44 131 GLN B C 1
ATOM 3517 O O . GLN B 1 131 ? -9.734 1.533 14.43 1 83.44 131 GLN B O 1
ATOM 3522 N N . LYS B 1 132 ? -9.258 1.333 12.312 1 89.25 132 LYS B N 1
ATOM 3523 C CA . LYS B 1 132 ? -9.211 2.777 12.102 1 89.25 132 LYS B CA 1
ATOM 3524 C C . LYS B 1 132 ? -10.609 3.387 12.164 1 89.25 132 LYS B C 1
ATOM 3526 O O . LYS B 1 132 ? -10.773 4.527 12.602 1 89.25 132 LYS B O 1
ATOM 3531 N N . LEU B 1 133 ? -11.594 2.652 11.711 1 92 133 LEU B N 1
ATOM 3532 C CA . LEU B 1 133 ? -12.969 3.096 11.898 1 92 133 LEU B CA 1
ATOM 3533 C C . LEU B 1 133 ? -13.32 3.166 13.383 1 92 133 LEU B C 1
ATOM 3535 O O . LEU B 1 133 ? -13.852 4.172 13.852 1 92 133 LEU B O 1
ATOM 3539 N N . LEU B 1 134 ? -12.93 2.148 14.102 1 82.25 134 LEU B N 1
ATOM 3540 C CA . LEU B 1 134 ? -13.258 2.043 15.523 1 82.25 134 LEU B CA 1
ATOM 3541 C C . LEU B 1 134 ? -12.555 3.133 16.328 1 82.25 134 LEU B C 1
ATOM 3543 O O . LEU B 1 134 ? -13.094 3.631 17.312 1 82.25 134 LEU B O 1
ATOM 3547 N N . SER B 1 135 ? -11.367 3.449 15.867 1 79.19 135 SER B N 1
ATOM 3548 C CA . SER B 1 135 ? -10.586 4.461 16.578 1 79.19 135 SER B CA 1
ATOM 3549 C C . SER B 1 135 ? -10.875 5.859 16.031 1 79.19 135 SER B C 1
ATOM 3551 O O . SER B 1 135 ? -10.258 6.836 16.453 1 79.19 135 SER B O 1
ATOM 3553 N N . HIS B 1 136 ? -11.672 5.992 15.016 1 84.88 136 HIS B N 1
ATOM 3554 C CA . HIS B 1 136 ? -12.133 7.25 14.438 1 84.88 136 HIS B CA 1
ATOM 3555 C C . HIS B 1 136 ? -11.008 7.957 13.688 1 84.88 136 HIS B C 1
ATOM 3557 O O . HIS B 1 136 ? -11.07 9.172 13.469 1 84.88 136 HIS B O 1
ATOM 3563 N N . HIS B 1 137 ? -10.039 7.16 13.32 1 87.94 137 HIS B N 1
ATOM 3564 C CA . HIS B 1 137 ? -8.984 7.719 12.484 1 87.94 137 HIS B CA 1
ATOM 3565 C C . HIS B 1 137 ? -9.469 7.934 11.055 1 87.94 137 HIS B C 1
ATOM 3567 O O . HIS B 1 137 ? -8.938 8.781 10.336 1 87.94 137 HIS B O 1
ATOM 3573 N N . ILE B 1 138 ? -10.367 7.082 10.727 1 95.69 138 ILE B N 1
ATOM 3574 C CA . ILE B 1 138 ? -11.109 7.301 9.492 1 95.69 138 ILE B CA 1
ATOM 3575 C C . ILE B 1 138 ? -12.609 7.312 9.789 1 95.69 138 ILE B C 1
ATOM 3577 O O . ILE B 1 138 ? -13.055 6.77 10.797 1 95.69 138 ILE B O 1
ATOM 3581 N N . SER B 1 139 ? -13.305 8 8.875 1 96.94 139 SER B N 1
ATOM 3582 C CA . SER B 1 139 ? -14.75 8.148 9.07 1 96.94 139 SER B CA 1
ATOM 3583 C C . SER B 1 139 ? -15.516 7.105 8.266 1 96.94 139 SER B C 1
ATOM 3585 O O . SER B 1 139 ? -16.609 6.688 8.664 1 96.94 139 SER B O 1
ATOM 3587 N N . PHE B 1 140 ? -15.008 6.719 7.133 1 98.38 140 PHE B N 1
ATOM 3588 C CA . PHE B 1 140 ? -15.656 5.711 6.301 1 98.38 140 PHE B CA 1
ATOM 3589 C C . PHE B 1 140 ? -14.648 5.055 5.363 1 98.38 140 PHE B C 1
ATOM 3591 O O . PHE B 1 140 ? -13.492 5.488 5.285 1 98.38 140 PHE B O 1
ATOM 3598 N N . ALA B 1 141 ? -15.094 3.979 4.746 1 98.5 141 ALA B N 1
ATOM 3599 C CA . ALA B 1 141 ? -14.18 3.209 3.91 1 98.5 141 ALA B CA 1
ATOM 3600 C C . ALA B 1 141 ? -14.914 2.572 2.732 1 98.5 141 ALA B C 1
ATOM 3602 O O . ALA B 1 141 ? -16.141 2.457 2.75 1 98.5 141 ALA B O 1
ATOM 3603 N N . LEU B 1 142 ? -14.18 2.332 1.75 1 97.81 142 LEU B N 1
ATOM 3604 C CA . LEU B 1 142 ? -14.633 1.583 0.583 1 97.81 142 LEU B CA 1
ATOM 3605 C C . LEU B 1 142 ? -13.977 0.207 0.531 1 97.81 142 LEU B C 1
ATOM 3607 O O . LEU B 1 142 ? -12.75 0.098 0.558 1 97.81 142 LEU B O 1
ATOM 3611 N N . ASN B 1 143 ? -14.836 -0.847 0.431 1 94.56 143 ASN B N 1
ATOM 3612 C CA . ASN B 1 143 ? -14.336 -2.213 0.546 1 94.56 143 ASN B CA 1
ATOM 3613 C C . ASN B 1 143 ? -14.906 -3.111 -0.547 1 94.56 143 ASN B C 1
ATOM 3615 O O . ASN B 1 143 ? -16.047 -2.928 -0.975 1 94.56 143 ASN B O 1
ATOM 3619 N N . SER B 1 144 ? -14.094 -4.125 -0.84 1 91 144 SER B N 1
ATOM 3620 C CA . SER B 1 144 ? -14.555 -5.121 -1.803 1 91 144 SER B CA 1
ATOM 3621 C C . SER B 1 144 ? -15.156 -6.336 -1.1 1 91 144 SER B C 1
ATOM 3623 O O . SER B 1 144 ? -15.672 -7.246 -1.752 1 91 144 SER B O 1
ATOM 3625 N N . ILE B 1 145 ? -14.984 -6.418 0.119 1 87.44 145 ILE B N 1
ATOM 3626 C CA . ILE B 1 145 ? -15.594 -7.449 0.955 1 87.44 145 ILE B CA 1
ATOM 3627 C C . ILE B 1 145 ? -16.281 -6.801 2.15 1 87.44 145 ILE B C 1
ATOM 3629 O O . ILE B 1 145 ? -15.812 -5.789 2.676 1 87.44 145 ILE B O 1
ATOM 3633 N N . GLU B 1 146 ? -17.344 -7.41 2.537 1 91.25 146 GLU B N 1
ATOM 3634 C CA . GLU B 1 146 ? -18.062 -6.887 3.691 1 91.25 146 GLU B CA 1
ATOM 3635 C C . GLU B 1 146 ? -17.234 -7.02 4.969 1 91.25 146 GLU B C 1
ATOM 3637 O O . GLU B 1 146 ? -16.688 -8.086 5.246 1 91.25 146 GLU B O 1
ATOM 3642 N N . LEU B 1 147 ? -17.219 -5.902 5.691 1 90.56 147 LEU B N 1
ATOM 3643 C CA . LEU B 1 147 ? -16.531 -5.945 6.973 1 90.56 147 LEU B CA 1
ATOM 3644 C C . LEU B 1 147 ? -17.422 -6.543 8.055 1 90.56 147 LEU B C 1
ATOM 3646 O O . LEU B 1 147 ? -18.594 -6.176 8.18 1 90.56 147 LEU B O 1
ATOM 3650 N N . THR B 1 148 ? -16.844 -7.395 8.781 1 86.75 148 THR B N 1
ATOM 3651 C CA . THR B 1 148 ? -17.609 -8.047 9.828 1 86.75 148 THR B CA 1
ATOM 3652 C C . THR B 1 148 ? -17.234 -7.5 11.203 1 86.75 148 THR B C 1
ATOM 3654 O O . THR B 1 148 ? -16.234 -7.918 11.781 1 86.75 148 THR B O 1
ATOM 3657 N N . HIS B 1 149 ? -18.016 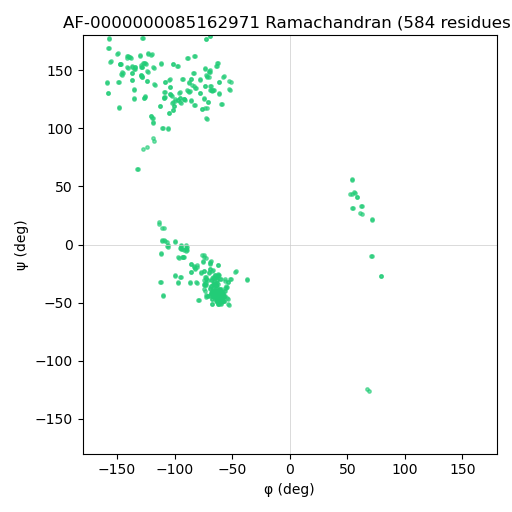-6.633 11.688 1 88.06 149 HIS B N 1
ATOM 3658 C CA . HIS B 1 149 ? -17.875 -6.074 13.031 1 88.06 149 HIS B CA 1
ATOM 3659 C C . HIS B 1 149 ? -19.203 -5.484 13.508 1 88.06 149 HIS B C 1
ATOM 3661 O O . HIS B 1 149 ? -19.906 -4.816 12.75 1 88.06 149 HIS B O 1
ATOM 3667 N N . PRO B 1 150 ? -19.531 -5.703 14.789 1 85.62 150 PRO B N 1
ATOM 3668 C CA . PRO B 1 150 ? -20.844 -5.289 15.281 1 85.62 150 PRO B CA 1
ATOM 3669 C C . PRO B 1 150 ? -21.047 -3.775 15.227 1 85.62 150 PRO B C 1
ATOM 3671 O O . PRO B 1 150 ? -22.188 -3.305 15.117 1 85.62 150 PRO B O 1
ATOM 3674 N N . LYS B 1 151 ? -20.031 -3.033 15.305 1 90.19 151 LYS B N 1
ATOM 3675 C CA . LYS B 1 151 ? -20.141 -1.578 15.367 1 90.19 151 LYS B CA 1
ATOM 3676 C C . LYS B 1 151 ? -20 -0.958 13.977 1 90.19 151 LYS B C 1
ATOM 3678 O O . LYS B 1 151 ? -20.078 0.263 13.828 1 90.19 151 LYS B O 1
ATOM 3683 N N . ILE B 1 152 ? -19.75 -1.735 13.031 1 95.5 152 ILE B N 1
ATOM 3684 C CA . ILE B 1 152 ? -19.516 -1.239 11.68 1 95.5 152 ILE B CA 1
ATOM 3685 C C . ILE B 1 152 ? -20.703 -1.601 10.789 1 95.5 152 ILE B C 1
ATOM 3687 O O . ILE B 1 152 ? -21.219 -2.721 10.844 1 95.5 152 ILE B O 1
ATOM 3691 N N . GLU B 1 153 ? -21.188 -0.66 10.078 1 96.75 153 GLU B N 1
ATOM 3692 C CA . GLU B 1 153 ? -22.219 -0.861 9.086 1 96.75 153 GLU B CA 1
ATOM 3693 C C . GLU B 1 153 ? -21.656 -0.831 7.668 1 96.75 153 GLU B C 1
ATOM 3695 O O . GLU B 1 153 ? -20.891 0.077 7.32 1 96.75 153 GLU B O 1
ATOM 3700 N N . CYS B 1 154 ? -21.984 -1.794 6.922 1 97.06 154 CYS B N 1
ATOM 3701 C CA . CYS B 1 154 ? -21.562 -1.876 5.527 1 97.06 154 CYS B CA 1
ATOM 3702 C C . CYS B 1 154 ? -22.766 -1.736 4.59 1 97.06 154 CYS B C 1
ATOM 3704 O O . CYS B 1 154 ? -23.688 -2.549 4.633 1 97.06 154 CYS B O 1
ATOM 3706 N N . LYS B 1 155 ? -22.75 -0.754 3.789 1 97.56 155 LYS B N 1
ATOM 3707 C CA . LYS B 1 155 ? -23.781 -0.557 2.773 1 97.56 155 LYS B CA 1
ATOM 3708 C C . LYS B 1 155 ? -23.297 -1.028 1.404 1 97.56 155 LYS B C 1
ATOM 3710 O O . LYS B 1 155 ? -22.328 -0.5 0.867 1 97.56 155 LYS B O 1
ATOM 3715 N N . LYS B 1 156 ? -23.984 -1.972 0.891 1 97.38 156 LYS B N 1
ATOM 3716 C CA . LYS B 1 156 ? -23.688 -2.398 -0.475 1 97.38 156 LYS B CA 1
ATOM 3717 C C . LYS B 1 156 ? -24.047 -1.307 -1.479 1 97.38 156 LYS B C 1
ATOM 3719 O O . LYS B 1 156 ? -25.172 -0.799 -1.476 1 97.38 156 LYS B O 1
ATOM 3724 N N . ILE B 1 157 ? -23.156 -1.021 -2.393 1 96.75 157 ILE B N 1
ATOM 3725 C CA . ILE B 1 157 ? -23.438 0.063 -3.332 1 96.75 157 ILE B CA 1
ATOM 3726 C C . ILE B 1 157 ? -23.688 -0.512 -4.723 1 96.75 157 ILE B C 1
ATOM 3728 O O . ILE B 1 157 ? -24.609 -0.083 -5.422 1 96.75 157 ILE B O 1
ATOM 3732 N N . ILE B 1 158 ? -22.859 -1.457 -5.148 1 96.69 158 ILE B N 1
ATOM 3733 C CA . ILE B 1 158 ? -23.078 -2.09 -6.441 1 96.69 158 ILE B CA 1
ATOM 3734 C C . ILE B 1 158 ? -22.578 -3.533 -6.402 1 96.69 158 ILE B C 1
ATOM 3736 O O . ILE B 1 158 ? -21.844 -3.916 -5.492 1 96.69 158 ILE B O 1
ATOM 3740 N N . ASP B 1 159 ? -23.016 -4.262 -7.414 1 96.19 159 ASP B N 1
ATOM 3741 C CA . ASP B 1 159 ? -22.438 -5.574 -7.695 1 96.19 159 ASP B CA 1
ATOM 3742 C C . ASP B 1 159 ? -21.172 -5.457 -8.547 1 96.19 159 ASP B C 1
ATOM 3744 O O . ASP B 1 159 ? -21.047 -4.531 -9.352 1 96.19 159 ASP B O 1
ATOM 3748 N N . GLU B 1 160 ? -20.312 -6.32 -8.32 1 95.19 160 GLU B N 1
ATOM 3749 C CA . GLU B 1 160 ? -19.094 -6.422 -9.125 1 95.19 160 GLU B CA 1
ATOM 3750 C C . GLU B 1 160 ? -18.797 -7.871 -9.492 1 95.19 160 GLU B C 1
ATOM 3752 O O . GLU B 1 160 ? -18.875 -8.758 -8.641 1 95.19 160 GLU B O 1
ATOM 3757 N N . ASP B 1 161 ? -18.5 -8.07 -10.727 1 96.38 161 ASP B N 1
ATOM 3758 C CA . ASP B 1 161 ? -18.094 -9.406 -11.172 1 96.38 161 ASP B CA 1
ATOM 3759 C C . ASP B 1 161 ? -16.578 -9.539 -11.188 1 96.38 161 ASP B C 1
ATOM 3761 O O . ASP B 1 161 ? -15.867 -8.641 -11.648 1 96.38 161 ASP B O 1
ATOM 3765 N N . ILE B 1 162 ? -16.156 -10.586 -10.602 1 96.06 162 ILE B N 1
ATOM 3766 C CA . ILE B 1 162 ? -14.742 -10.977 -10.688 1 96.06 162 ILE B CA 1
ATOM 3767 C C . ILE B 1 162 ? -14.57 -12.062 -11.742 1 96.06 162 ILE B C 1
ATOM 3769 O O . ILE B 1 162 ? -15.219 -13.117 -11.672 1 96.06 162 ILE B O 1
ATOM 3773 N N . VAL B 1 163 ? -13.711 -11.789 -12.688 1 96.06 163 VAL B N 1
ATOM 3774 C CA . VAL B 1 163 ? -13.555 -12.695 -13.82 1 96.06 163 VAL B CA 1
ATOM 3775 C C . VAL B 1 163 ? -12.125 -13.219 -13.875 1 96.06 163 VAL B C 1
ATOM 3777 O O . VAL B 1 163 ? -11.234 -12.672 -13.219 1 96.06 163 VAL B O 1
ATOM 3780 N N . LEU B 1 164 ? -11.945 -14.258 -14.625 1 95.69 164 LEU B N 1
ATOM 3781 C CA . LEU B 1 164 ? -10.641 -14.898 -14.75 1 95.69 164 LEU B CA 1
ATOM 3782 C C . LEU B 1 164 ? -10 -14.57 -16.094 1 95.69 164 LEU B C 1
ATOM 3784 O O . LEU B 1 164 ? -10.516 -14.969 -17.141 1 95.69 164 LEU B O 1
ATOM 3788 N N . THR B 1 165 ? -8.898 -13.812 -16.047 1 95.75 165 THR B N 1
ATOM 3789 C CA . THR B 1 165 ? -8.109 -13.602 -17.266 1 95.75 165 THR B CA 1
ATOM 3790 C C . THR B 1 165 ? -7.055 -14.688 -17.422 1 95.75 165 THR B C 1
ATOM 3792 O O . THR B 1 165 ? -6.781 -15.438 -16.484 1 95.75 165 THR B O 1
ATOM 3795 N N . TYR B 1 166 ? -6.574 -14.828 -18.625 1 93.62 166 TYR B N 1
ATOM 3796 C CA . TYR B 1 166 ? -5.699 -15.961 -18.922 1 93.62 166 TYR B CA 1
ATOM 3797 C C . TYR B 1 166 ? -4.539 -15.523 -19.812 1 93.62 166 TYR B C 1
ATOM 3799 O O . TYR B 1 166 ? -4.598 -14.484 -20.469 1 93.62 166 TYR B O 1
ATOM 3807 N N . PRO B 1 167 ? -3.447 -16.328 -19.859 1 93.56 167 PRO B N 1
ATOM 3808 C CA . PRO B 1 167 ? -2.266 -16.016 -20.672 1 93.56 167 PRO B CA 1
ATOM 3809 C C . PRO B 1 167 ? -2.566 -15.969 -22.172 1 93.56 167 PRO B C 1
ATOM 3811 O O . PRO B 1 167 ? -3.473 -16.672 -22.641 1 93.56 167 PRO B O 1
ATOM 3814 N N . HIS B 1 168 ? -1.745 -15.25 -22.891 1 92.06 168 HIS B N 1
ATOM 3815 C CA . HIS B 1 168 ? -1.928 -15.047 -24.328 1 92.06 168 HIS B CA 1
ATOM 3816 C C . HIS B 1 168 ? -1.781 -16.359 -25.094 1 92.06 168 HIS B C 1
ATOM 3818 O O . HIS B 1 168 ? -2.371 -16.516 -26.156 1 92.06 168 HIS B O 1
ATOM 3824 N N . LYS B 1 169 ? -1.043 -17.312 -24.578 1 87.44 169 LYS B N 1
ATOM 3825 C CA . LYS B 1 169 ? -0.836 -18.594 -25.266 1 87.44 169 LYS B CA 1
ATOM 3826 C C . LYS B 1 169 ? -2.152 -19.344 -25.438 1 87.44 169 LYS B C 1
ATOM 3828 O O . LYS B 1 169 ? -2.252 -20.25 -26.266 1 87.44 169 LYS B O 1
ATOM 3833 N N . PHE B 1 170 ? -3.137 -18.938 -24.672 1 88.94 170 PHE B N 1
ATOM 3834 C CA . PHE B 1 170 ? -4.418 -19.625 -24.734 1 88.94 170 PHE B CA 1
ATOM 3835 C C . PHE B 1 170 ? -5.406 -18.859 -25.609 1 88.94 170 PHE B C 1
ATOM 3837 O O . PHE B 1 170 ? -6.578 -19.234 -25.703 1 88.94 170 PHE B O 1
ATOM 3844 N N . ASP B 1 171 ? -4.996 -17.828 -26.156 1 88 171 ASP B N 1
ATOM 3845 C CA . ASP B 1 171 ? -5.883 -17.078 -27.047 1 88 171 ASP B CA 1
ATOM 3846 C C . ASP B 1 171 ? -6.504 -17.984 -28.109 1 88 171 ASP B C 1
ATOM 3848 O O . ASP B 1 171 ? -5.793 -18.703 -28.812 1 88 171 ASP B O 1
ATOM 3852 N N . GLY B 1 172 ? -7.816 -17.844 -28.281 1 79.38 172 GLY B N 1
ATOM 3853 C CA . GLY B 1 172 ? -8.516 -18.609 -29.297 1 79.38 172 GLY B CA 1
ATOM 3854 C C . GLY B 1 172 ? -8.641 -20.078 -28.969 1 79.38 172 GLY B C 1
ATOM 3855 O O . GLY B 1 172 ? -9.25 -20.844 -29.719 1 79.38 172 GLY B O 1
ATOM 3856 N N . LEU B 1 173 ? -7.992 -20.531 -28 1 67.56 173 LEU B N 1
ATOM 3857 C CA . LEU B 1 173 ? -7.898 -21.953 -27.688 1 67.56 173 LEU B CA 1
ATOM 3858 C C . LEU B 1 173 ? -8.625 -22.281 -26.391 1 67.56 173 LEU B C 1
ATOM 3860 O O . LEU B 1 173 ? -9.07 -23.406 -26.203 1 67.56 173 LEU B O 1
ATOM 3864 N N . LEU B 1 174 ? -8.562 -21.312 -25.594 1 63.5 174 LEU B N 1
ATOM 3865 C CA . LEU B 1 174 ? -8.969 -21.672 -24.234 1 63.5 174 LEU B CA 1
ATOM 3866 C C . LEU B 1 174 ? -10.477 -21.875 -24.156 1 63.5 174 LEU B C 1
ATOM 3868 O O . LEU B 1 174 ? -11.25 -20.984 -24.516 1 63.5 174 LEU B O 1
ATOM 3872 N N . THR B 1 175 ? -10.719 -23.141 -24 1 69.56 175 THR B N 1
ATOM 3873 C CA . THR B 1 175 ? -12.07 -23.5 -23.562 1 69.56 175 THR B CA 1
ATOM 3874 C C . THR B 1 175 ? -12.109 -23.734 -22.062 1 69.56 175 THR B C 1
ATOM 3876 O O . THR B 1 175 ? -11.07 -23.875 -21.422 1 69.56 175 THR B O 1
ATOM 3879 N N . SER B 1 176 ? -13.281 -23.531 -21.469 1 69.06 176 SER B N 1
ATOM 3880 C CA . SER B 1 176 ? -13.438 -23.828 -20.047 1 69.06 176 SER B CA 1
ATOM 3881 C C . SER B 1 176 ? -12.867 -25.188 -19.703 1 69.06 176 SER B C 1
ATOM 3883 O O . SER B 1 176 ? -12.336 -25.391 -18.609 1 69.06 176 SER B O 1
ATOM 3885 N N . ASP B 1 177 ? -12.805 -25.984 -20.688 1 73.94 177 ASP B N 1
ATOM 3886 C CA . ASP B 1 177 ? -12.328 -27.344 -20.453 1 73.94 177 ASP B CA 1
ATOM 3887 C C . ASP B 1 177 ? -10.82 -27.359 -20.203 1 73.94 177 ASP B C 1
ATOM 3889 O O . ASP B 1 177 ? -10.328 -28.188 -19.438 1 73.94 177 ASP B O 1
ATOM 3893 N N . ASP B 1 178 ? -10.234 -26.422 -20.766 1 78.88 178 ASP B N 1
ATOM 3894 C CA . ASP B 1 178 ? -8.789 -26.359 -20.594 1 78.88 178 ASP B CA 1
ATOM 3895 C C . ASP B 1 178 ? -8.43 -26.016 -19.141 1 78.88 178 ASP B C 1
ATOM 3897 O O . ASP B 1 178 ? -7.422 -26.5 -18.625 1 78.88 178 ASP B O 1
ATOM 3901 N N . LEU B 1 179 ? -9.211 -25.328 -18.547 1 83.12 179 LEU B N 1
ATOM 3902 C CA . LEU B 1 179 ? -8.961 -24.922 -17.172 1 83.12 179 LEU B CA 1
ATOM 3903 C C . LEU B 1 179 ? -9.078 -26.125 -16.219 1 83.12 179 LEU B C 1
ATOM 3905 O O . LEU B 1 179 ? -8.43 -26.156 -15.18 1 83.12 179 LEU B O 1
ATOM 3909 N N . TYR B 1 180 ? -9.82 -27.078 -16.703 1 82.44 180 TYR B N 1
ATOM 3910 C CA . TYR B 1 180 ? -10.047 -28.25 -15.852 1 82.44 180 TYR B CA 1
ATOM 3911 C C . TYR B 1 180 ? -9.008 -29.328 -16.141 1 82.44 180 TYR B C 1
ATOM 3913 O O . TYR B 1 180 ? -8.906 -30.312 -15.391 1 82.44 180 TYR B O 1
ATOM 3921 N N . ASN B 1 181 ? -8.344 -29.078 -17.172 1 84.06 181 ASN B N 1
ATOM 3922 C CA . ASN B 1 181 ? -7.309 -30.031 -17.547 1 84.06 181 ASN B CA 1
ATOM 3923 C C . ASN B 1 181 ? -6.074 -29.891 -16.656 1 84.06 181 ASN B C 1
ATOM 3925 O O . ASN B 1 181 ? -5.352 -28.906 -16.734 1 84.06 181 ASN B O 1
ATOM 3929 N N . ASN B 1 182 ? -5.762 -30.891 -15.93 1 84.94 182 ASN B N 1
ATOM 3930 C CA . ASN B 1 182 ? -4.664 -30.859 -14.961 1 84.94 182 ASN B CA 1
ATOM 3931 C C . ASN B 1 182 ? -3.309 -30.969 -15.648 1 84.94 182 ASN B C 1
ATOM 3933 O O . ASN B 1 182 ? -2.271 -30.719 -15.031 1 84.94 182 ASN B O 1
ATOM 3937 N N . SER B 1 183 ? -3.318 -31.25 -16.875 1 82.75 183 SER B N 1
ATOM 3938 C CA . SER B 1 183 ? -2.061 -31.359 -17.609 1 82.75 183 SER B CA 1
ATOM 3939 C C . SER B 1 183 ? -1.524 -29.984 -18 1 82.75 183 SER B C 1
ATOM 3941 O O . SER B 1 183 ? -0.348 -29.844 -18.344 1 82.75 183 SER B O 1
ATOM 3943 N N . ILE B 1 184 ? -2.402 -29.078 -17.969 1 86.06 184 ILE B N 1
ATOM 3944 C CA . ILE B 1 184 ? -1.996 -27.719 -18.312 1 86.06 184 ILE B CA 1
ATOM 3945 C C . ILE B 1 184 ? -1.443 -27.031 -17.078 1 86.06 184 ILE B C 1
ATOM 3947 O O . ILE B 1 184 ? -2.088 -27.016 -16.016 1 86.06 184 ILE B O 1
ATOM 3951 N N . TYR B 1 185 ? -0.23 -26.562 -17.219 1 88.06 185 TYR B N 1
ATOM 3952 C CA . TYR B 1 185 ? 0.405 -25.844 -16.125 1 88.06 185 TYR B CA 1
ATOM 3953 C C . TYR B 1 185 ? -0.241 -24.469 -15.93 1 88.06 185 TYR B C 1
ATOM 3955 O O . TYR B 1 185 ? -0.29 -23.672 -16.859 1 88.06 185 TYR B O 1
ATOM 3963 N N . LYS B 1 186 ? -0.727 -24.234 -14.727 1 91.5 186 LYS B N 1
ATOM 3964 C CA . LYS B 1 186 ? -1.451 -23 -14.453 1 91.5 186 LYS B CA 1
ATOM 3965 C C . LYS B 1 186 ? -0.75 -22.188 -13.367 1 91.5 186 LYS B C 1
ATOM 3967 O O . LYS B 1 186 ? -0.773 -22.547 -12.195 1 91.5 186 LYS B O 1
ATOM 3972 N N . SER B 1 187 ? -0.143 -21.047 -13.812 1 93.19 187 SER B N 1
ATOM 3973 C CA . SER B 1 187 ? 0.436 -20.078 -12.891 1 93.19 187 SER B CA 1
ATOM 3974 C C . SER B 1 187 ? -0.529 -18.922 -12.617 1 93.19 187 SER B C 1
ATOM 3976 O O . SER B 1 187 ? -1.002 -18.281 -13.555 1 93.19 187 SER B O 1
ATOM 3978 N N . PHE B 1 188 ? -0.814 -18.703 -11.312 1 95.25 188 PHE B N 1
ATOM 3979 C CA . PHE B 1 188 ? -1.759 -17.656 -10.93 1 95.25 188 PHE B CA 1
ATOM 3980 C C . PHE B 1 188 ? -1.035 -16.484 -10.281 1 95.25 188 PHE B C 1
ATOM 3982 O O . PHE B 1 188 ? -0.08 -16.672 -9.523 1 95.25 188 PHE B O 1
ATOM 3989 N N . LEU B 1 189 ? -1.495 -15.352 -10.633 1 95.75 189 LEU B N 1
ATOM 3990 C CA . LEU B 1 189 ? -1.053 -14.117 -9.984 1 95.75 189 LEU B CA 1
ATOM 3991 C C . LEU B 1 189 ? -2.1 -13.617 -9 1 95.75 189 LEU B C 1
ATOM 3993 O O . LEU B 1 189 ? -3.279 -13.508 -9.344 1 95.75 189 LEU B O 1
ATOM 3997 N N . PHE B 1 190 ? -1.638 -13.336 -7.73 1 94.06 190 PHE B N 1
ATOM 3998 C CA . PHE B 1 190 ? -2.496 -12.836 -6.664 1 94.06 190 PHE B CA 1
ATOM 3999 C C . PHE B 1 190 ? -1.966 -11.516 -6.117 1 94.06 190 PHE B C 1
ATOM 4001 O O . PHE B 1 190 ? -0.822 -11.141 -6.387 1 94.06 190 PHE B O 1
ATOM 4008 N N . SER B 1 191 ? -2.857 -10.836 -5.391 1 90.06 191 SER B N 1
ATOM 4009 C CA . SER B 1 191 ? -2.443 -9.609 -4.715 1 90.06 191 SER B CA 1
ATOM 4010 C C . SER B 1 191 ? -1.656 -9.922 -3.443 1 90.06 191 SER B C 1
ATOM 4012 O O . SER B 1 191 ? -1.996 -10.844 -2.705 1 90.06 191 SER B O 1
ATOM 4014 N N . SER B 1 192 ? -0.658 -9.094 -3.219 1 88.5 192 SER B N 1
ATOM 4015 C CA . SER B 1 192 ? 0.198 -9.375 -2.07 1 88.5 192 SER B CA 1
ATOM 4016 C C . SER B 1 192 ? -0.419 -8.852 -0.779 1 88.5 192 SER B C 1
ATOM 4018 O O . SER B 1 192 ? -0.049 -9.289 0.314 1 88.5 192 SER B O 1
ATOM 4020 N N . HIS B 1 193 ? -1.315 -7.926 -0.797 1 78.19 193 HIS B N 1
ATOM 4021 C CA . HIS B 1 193 ? -1.739 -7.242 0.421 1 78.19 193 HIS B CA 1
ATOM 4022 C C . HIS B 1 193 ? -3.135 -7.688 0.844 1 78.19 193 HIS B C 1
ATOM 4024 O O . HIS B 1 193 ? -3.693 -7.164 1.81 1 78.19 193 HIS B O 1
ATOM 4030 N N . ASN B 1 194 ? -3.721 -8.57 0.181 1 77.94 194 ASN B N 1
ATOM 4031 C CA . ASN B 1 194 ? -5.078 -8.969 0.534 1 77.94 194 ASN B CA 1
ATOM 4032 C C . ASN B 1 194 ? -5.199 -10.477 0.703 1 77.94 194 ASN B C 1
ATOM 4034 O O . ASN B 1 194 ? -5.746 -11.164 -0.164 1 77.94 194 ASN B O 1
ATOM 4038 N N . LYS B 1 195 ? -4.832 -10.867 1.841 1 76.31 195 LYS B N 1
ATOM 4039 C CA . LYS B 1 195 ? -4.797 -12.297 2.125 1 76.31 195 LYS B CA 1
ATOM 4040 C C . LYS B 1 195 ? -6.203 -12.891 2.117 1 76.31 195 LYS B C 1
ATOM 4042 O O . LYS B 1 195 ? -6.426 -13.969 1.56 1 76.31 195 LYS B O 1
ATOM 4047 N N . GLU B 1 196 ? -7.074 -12.195 2.723 1 74.12 196 GLU B N 1
ATOM 4048 C CA . GLU B 1 196 ? -8.453 -12.672 2.785 1 74.12 196 GLU B CA 1
ATOM 4049 C C . GLU B 1 196 ? -9.055 -12.797 1.39 1 74.12 196 GLU B C 1
ATOM 4051 O O . GLU B 1 196 ? -9.727 -13.789 1.085 1 74.12 196 GLU B O 1
ATOM 4056 N N . TYR B 1 197 ? -8.852 -11.852 0.634 1 80.38 197 TYR B N 1
ATOM 4057 C CA . TYR B 1 197 ? -9.336 -11.875 -0.741 1 80.38 197 TYR B CA 1
ATOM 4058 C C . TYR B 1 197 ? -8.727 -13.039 -1.518 1 80.38 197 TYR B C 1
ATOM 4060 O O . TYR B 1 197 ? -9.43 -13.742 -2.248 1 80.38 197 TYR B O 1
ATOM 4068 N N . ASN B 1 198 ? -7.504 -13.289 -1.346 1 86.62 198 ASN B N 1
ATOM 4069 C CA . ASN B 1 198 ? -6.805 -14.391 -2.012 1 86.62 198 ASN B CA 1
ATOM 4070 C C . ASN B 1 198 ? -7.352 -15.742 -1.574 1 86.62 198 ASN B C 1
ATOM 4072 O O . ASN B 1 198 ? -7.469 -16.656 -2.389 1 86.62 198 ASN B O 1
ATOM 4076 N N . GLU B 1 199 ? -7.598 -15.797 -0.305 1 81.94 199 GLU B N 1
ATOM 4077 C CA . GLU B 1 199 ? -8.148 -17.047 0.214 1 81.94 199 GLU B CA 1
ATOM 4078 C C . GLU B 1 199 ? -9.516 -17.344 -0.404 1 81.94 199 GLU B C 1
ATOM 4080 O O . GLU B 1 199 ? -9.82 -18.5 -0.727 1 81.94 199 GLU B O 1
ATOM 4085 N N . MET B 1 200 ? -10.25 -16.328 -0.527 1 78.88 200 MET B N 1
ATOM 4086 C CA . MET B 1 200 ? -11.547 -16.484 -1.177 1 78.88 200 MET B CA 1
ATOM 4087 C C . MET B 1 200 ? -11.383 -16.969 -2.609 1 78.88 200 MET B C 1
ATOM 4089 O O . MET B 1 200 ? -12.086 -17.891 -3.037 1 78.88 200 MET B O 1
ATOM 4093 N N . LEU B 1 201 ? -10.508 -16.453 -3.355 1 89.38 201 LEU B N 1
ATOM 4094 C CA . LEU B 1 201 ? -10.266 -16.828 -4.742 1 89.38 201 LEU B CA 1
ATOM 4095 C C . LEU B 1 201 ? -9.781 -18.266 -4.84 1 89.38 201 LEU B C 1
ATOM 4097 O O . LEU B 1 201 ? -10.242 -19.031 -5.699 1 89.38 201 LEU B O 1
ATOM 4101 N N . LYS B 1 202 ? -8.891 -18.625 -3.984 1 88.94 202 LYS B N 1
ATOM 4102 C CA . LYS B 1 202 ? -8.336 -19.969 -3.992 1 88.94 202 LYS B CA 1
ATOM 4103 C C . LYS B 1 202 ? -9.391 -21 -3.609 1 88.94 202 LYS B C 1
ATOM 4105 O O . LYS B 1 202 ? -9.43 -22.109 -4.176 1 88.94 202 LYS B O 1
ATOM 4110 N N . ALA B 1 203 ? -10.18 -20.656 -2.629 1 83.5 203 ALA B N 1
ATOM 4111 C CA . ALA B 1 203 ? -11.281 -21.531 -2.258 1 83.5 203 ALA B CA 1
ATOM 4112 C C . ALA B 1 203 ? -12.234 -21.75 -3.436 1 83.5 203 ALA B C 1
ATOM 4114 O O . ALA B 1 203 ? -12.688 -22.875 -3.672 1 83.5 203 ALA B O 1
ATOM 4115 N N . PHE B 1 204 ? -12.508 -20.75 -4.16 1 88.75 204 PHE B N 1
ATOM 4116 C CA . PHE B 1 204 ? -13.352 -20.828 -5.348 1 88.75 204 PHE B CA 1
ATOM 4117 C C . PHE B 1 204 ? -12.75 -21.781 -6.375 1 88.75 204 PHE B C 1
ATOM 4119 O O . PHE B 1 204 ? -13.445 -22.641 -6.914 1 88.75 204 PHE B O 1
ATOM 4126 N N . LEU B 1 205 ? -11.508 -21.672 -6.633 1 90.25 205 LEU B N 1
ATOM 4127 C CA . LEU B 1 205 ? -10.812 -22.547 -7.574 1 90.25 205 LEU B CA 1
ATOM 4128 C C . LEU B 1 205 ? -10.867 -23.984 -7.105 1 90.25 205 LEU B C 1
ATOM 4130 O O . LEU B 1 205 ? -11.047 -24.906 -7.914 1 90.25 205 LEU B O 1
ATOM 4134 N N . GLU B 1 206 ? -10.695 -24.125 -5.859 1 87.94 206 GLU B N 1
ATOM 4135 C CA . GLU B 1 206 ? -10.75 -25.453 -5.281 1 87.94 206 GLU B CA 1
ATOM 4136 C C . GLU B 1 206 ? -12.125 -26.094 -5.48 1 87.94 206 GLU B C 1
ATOM 4138 O O . GLU B 1 206 ? -12.234 -27.266 -5.832 1 87.94 206 GLU B O 1
ATOM 4143 N N . THR B 1 207 ? -13.148 -25.359 -5.211 1 86.25 207 THR B N 1
ATOM 4144 C CA . THR B 1 207 ? -14.508 -25.859 -5.387 1 86.25 207 THR B CA 1
ATOM 4145 C C . THR B 1 207 ? -14.758 -26.25 -6.836 1 86.25 207 THR B C 1
ATOM 4147 O O . THR B 1 207 ? -15.57 -27.141 -7.109 1 86.25 207 THR B O 1
ATOM 4150 N N . LYS B 1 208 ? -14.086 -25.594 -7.746 1 86.38 208 LYS B N 1
ATOM 4151 C CA . LYS B 1 208 ? -14.242 -25.875 -9.172 1 86.38 208 LYS B CA 1
ATOM 4152 C C . LYS B 1 208 ? -13.258 -26.953 -9.625 1 86.38 208 LYS B C 1
ATOM 4154 O O . LYS B 1 208 ? -13.227 -27.312 -10.805 1 86.38 208 LYS B O 1
ATOM 4159 N N . ASN B 1 209 ? -12.438 -27.406 -8.719 1 87.62 209 ASN B N 1
ATOM 4160 C CA . ASN B 1 209 ? -11.422 -28.438 -8.977 1 87.62 209 ASN B CA 1
ATOM 4161 C C . ASN B 1 209 ? -10.398 -27.953 -10.008 1 87.62 209 ASN B C 1
ATOM 4163 O O . ASN B 1 209 ? -10.016 -28.703 -10.906 1 87.62 209 ASN B O 1
ATOM 4167 N N . ILE B 1 210 ? -10.133 -26.75 -10 1 90.44 210 ILE B N 1
ATOM 4168 C CA . ILE B 1 210 ? -9.086 -26.188 -10.844 1 90.44 210 ILE B CA 1
ATOM 4169 C C . ILE B 1 210 ? -7.77 -26.156 -10.078 1 90.44 210 ILE B C 1
ATOM 4171 O O . ILE B 1 210 ? -7.68 -25.516 -9.023 1 90.44 210 ILE B O 1
ATOM 4175 N N . LYS B 1 211 ? -6.809 -26.734 -10.664 1 89.25 211 LYS B N 1
ATOM 4176 C CA . LYS B 1 211 ? -5.516 -26.875 -10 1 89.25 211 LYS B CA 1
ATOM 4177 C C . LYS B 1 211 ? -4.664 -25.625 -10.188 1 89.25 211 LYS B C 1
ATOM 4179 O O . LYS B 1 211 ? -4.605 -25.062 -11.281 1 89.25 211 LYS B O 1
ATOM 4184 N N . ILE B 1 212 ? -4.023 -25.203 -9.125 1 91.5 212 ILE B N 1
ATOM 4185 C CA . ILE B 1 212 ? -3.02 -24.156 -9.164 1 91.5 212 ILE B CA 1
ATOM 4186 C C . ILE B 1 212 ? -1.622 -24.766 -9.125 1 91.5 212 ILE B C 1
ATOM 4188 O O . ILE B 1 212 ? -1.244 -25.406 -8.141 1 91.5 212 ILE B O 1
ATOM 4192 N N . ASN B 1 213 ? -0.888 -24.609 -10.133 1 89.5 213 ASN B N 1
ATOM 4193 C CA . ASN B 1 213 ? 0.459 -25.172 -10.172 1 89.5 213 ASN B CA 1
ATOM 4194 C C . ASN B 1 213 ? 1.478 -24.219 -9.539 1 89.5 213 ASN B C 1
ATOM 4196 O O . ASN B 1 213 ? 2.49 -24.672 -9 1 89.5 213 ASN B O 1
ATOM 4200 N N . ASN B 1 214 ? 1.257 -22.938 -9.68 1 91.12 214 ASN B N 1
ATOM 4201 C CA . ASN B 1 214 ? 2.131 -21.891 -9.141 1 91.12 214 ASN B CA 1
ATOM 4202 C C . ASN B 1 214 ? 1.345 -20.641 -8.75 1 91.12 214 ASN B C 1
ATOM 4204 O O . ASN B 1 214 ? 0.382 -20.281 -9.43 1 91.12 214 ASN B O 1
ATOM 4208 N N . SER B 1 215 ? 1.761 -20.062 -7.602 1 92.88 215 SER B N 1
ATOM 4209 C CA . SER B 1 215 ? 1.156 -18.812 -7.148 1 92.88 215 SER B CA 1
ATOM 4210 C C . SER B 1 215 ? 2.217 -17.75 -6.891 1 92.88 215 SER B C 1
ATOM 4212 O O . SER B 1 215 ? 3.221 -18.016 -6.227 1 92.88 215 SER B O 1
ATOM 4214 N N . ASN B 1 216 ? 2.023 -16.641 -7.48 1 94.06 216 ASN B N 1
ATOM 4215 C CA . ASN B 1 216 ? 2.83 -15.469 -7.184 1 94.06 216 ASN B CA 1
ATOM 4216 C C . ASN B 1 216 ? 1.979 -14.328 -6.633 1 94.06 216 ASN B C 1
ATOM 4218 O O . ASN B 1 216 ? 0.784 -14.242 -6.922 1 94.06 216 ASN B O 1
ATOM 4222 N N . TYR B 1 217 ? 2.637 -13.492 -5.832 1 94.44 217 TYR B N 1
ATOM 4223 C CA . TYR B 1 217 ? 1.937 -12.422 -5.129 1 94.44 217 TYR B CA 1
ATOM 4224 C C . TYR B 1 217 ? 2.596 -11.078 -5.395 1 94.44 217 TYR B C 1
ATOM 4226 O O . TYR B 1 217 ? 3.791 -10.898 -5.152 1 94.44 217 TYR B O 1
ATOM 4234 N N . VAL B 1 218 ? 1.737 -10.148 -5.863 1 94.81 218 VAL B N 1
ATOM 4235 C CA . VAL B 1 218 ? 2.316 -8.852 -6.195 1 94.81 218 VAL B CA 1
ATOM 4236 C C . VAL B 1 218 ? 1.402 -7.738 -5.695 1 94.81 218 VAL B C 1
ATOM 4238 O O . VAL B 1 218 ? 0.181 -7.898 -5.648 1 94.81 218 VAL B O 1
ATOM 4241 N N . ASP B 1 219 ? 2.057 -6.641 -5.32 1 91.31 219 ASP B N 1
ATOM 4242 C CA . ASP B 1 219 ? 1.332 -5.426 -4.965 1 91.31 219 ASP B CA 1
ATOM 4243 C C . ASP B 1 219 ? 0.56 -4.875 -6.16 1 91.31 219 ASP B C 1
ATOM 4245 O O . ASP B 1 219 ? 0.952 -5.086 -7.309 1 91.31 219 ASP B O 1
ATOM 4249 N N . ASP B 1 220 ? -0.566 -4.121 -5.84 1 85.38 220 ASP B N 1
ATOM 4250 C CA . ASP B 1 220 ? -1.415 -3.547 -6.875 1 85.38 220 ASP B CA 1
ATOM 4251 C C . ASP B 1 220 ? -0.596 -2.705 -7.852 1 85.38 220 ASP B C 1
ATOM 4253 O O . ASP B 1 220 ? -0.903 -2.65 -9.047 1 85.38 220 ASP B O 1
ATOM 4257 N N . TYR B 1 221 ? 0.399 -2.113 -7.371 1 86.69 221 TYR B N 1
ATOM 4258 C CA . TYR B 1 221 ? 1.237 -1.25 -8.195 1 86.69 221 TYR B CA 1
ATOM 4259 C C . TYR B 1 221 ? 1.89 -2.039 -9.328 1 86.69 221 TYR B C 1
ATOM 4261 O O . TYR B 1 221 ? 1.989 -1.553 -10.453 1 86.69 221 TYR B O 1
ATOM 4269 N N . PHE B 1 222 ? 2.328 -3.209 -9.031 1 93 222 PHE B N 1
ATOM 4270 C CA . PHE B 1 222 ? 3.045 -4.008 -10.016 1 93 222 PHE B CA 1
ATOM 4271 C C . PHE B 1 222 ? 2.07 -4.801 -10.883 1 93 222 PHE B C 1
ATOM 4273 O O . PHE B 1 222 ? 2.41 -5.207 -11.992 1 93 222 PHE B O 1
ATOM 4280 N N . LEU B 1 223 ? 0.96 -5.016 -10.367 1 91.81 223 LEU B N 1
ATOM 4281 C CA . LEU B 1 223 ? -0.012 -5.93 -10.953 1 91.81 223 LEU B CA 1
ATOM 4282 C C . LEU B 1 223 ? -0.395 -5.484 -12.359 1 91.81 223 LEU B C 1
ATOM 4284 O O . LEU B 1 223 ? -0.447 -6.305 -13.281 1 91.81 223 LEU B O 1
ATOM 4288 N N . ARG B 1 224 ? -0.627 -4.254 -12.555 1 88.12 224 ARG B N 1
ATOM 4289 C CA . ARG B 1 224 ? -1.07 -3.74 -13.852 1 88.12 224 ARG B CA 1
ATOM 4290 C C . ARG B 1 224 ? -0.036 -4.02 -14.93 1 88.12 224 ARG B C 1
ATOM 4292 O O . ARG B 1 224 ? -0.388 -4.398 -16.047 1 88.12 224 ARG B O 1
ATOM 4299 N N . THR B 1 225 ? 1.202 -3.725 -14.594 1 93.12 225 THR B N 1
ATOM 4300 C CA . THR B 1 225 ? 2.281 -3.977 -15.547 1 93.12 225 THR B CA 1
ATOM 4301 C C . THR B 1 225 ? 2.342 -5.453 -15.914 1 93.12 225 THR B C 1
ATOM 4303 O O . THR B 1 225 ? 2.471 -5.801 -17.094 1 93.12 225 THR B O 1
ATOM 4306 N N . LEU B 1 226 ? 2.178 -6.266 -14.93 1 95.12 226 LEU B N 1
ATOM 4307 C CA . LEU B 1 226 ? 2.311 -7.699 -15.164 1 95.12 226 LEU B CA 1
ATOM 4308 C C . LEU B 1 226 ? 1.11 -8.242 -15.938 1 95.12 226 LEU B C 1
ATOM 4310 O O . LEU B 1 226 ? 1.246 -9.18 -16.734 1 95.12 226 LEU B O 1
ATOM 4314 N N . LEU B 1 227 ? -0.046 -7.664 -15.695 1 94.31 227 LEU B N 1
ATOM 4315 C CA . LEU B 1 227 ? -1.254 -8.094 -16.391 1 94.31 227 LEU B CA 1
ATOM 4316 C C . LEU B 1 227 ? -1.135 -7.832 -17.891 1 94.31 227 LEU B C 1
ATOM 4318 O O . LEU B 1 227 ? -1.647 -8.602 -18.703 1 94.31 227 LEU B O 1
ATOM 4322 N N . ARG B 1 228 ? -0.487 -6.781 -18.25 1 91.75 228 ARG B N 1
ATOM 4323 C CA . ARG B 1 228 ? -0.33 -6.434 -19.656 1 91.75 228 ARG B CA 1
ATOM 4324 C C . ARG B 1 228 ? 0.519 -7.469 -20.391 1 91.75 228 ARG B C 1
ATOM 4326 O O . ARG B 1 228 ? 0.354 -7.676 -21.594 1 91.75 228 ARG B O 1
ATOM 4333 N N . GLU B 1 229 ? 1.392 -8.086 -19.688 1 92.25 229 GLU B N 1
ATOM 4334 C CA . GLU B 1 229 ? 2.242 -9.109 -20.297 1 92.25 229 GLU B CA 1
ATOM 4335 C C . GLU B 1 229 ? 1.463 -10.398 -20.547 1 92.25 229 GLU B C 1
ATOM 4337 O O . GLU B 1 229 ? 1.867 -11.227 -21.359 1 92.25 229 GLU B O 1
ATOM 4342 N N . ARG B 1 230 ? 0.393 -10.656 -19.859 1 93.44 230 ARG B N 1
ATOM 4343 C CA . ARG B 1 230 ? -0.529 -11.773 -20.031 1 93.44 230 ARG B CA 1
ATOM 4344 C C . ARG B 1 230 ? 0.213 -13.102 -19.984 1 93.44 230 ARG B C 1
ATOM 4346 O O . ARG B 1 230 ? 0.059 -13.938 -20.875 1 93.44 230 ARG B O 1
ATOM 4353 N N . THR B 1 231 ? 0.925 -13.32 -18.906 1 92.75 231 THR B N 1
ATOM 4354 C CA . THR B 1 231 ? 1.675 -14.562 -18.75 1 92.75 231 THR B CA 1
ATOM 4355 C C . THR B 1 231 ? 1.085 -15.422 -17.641 1 92.75 231 THR B C 1
ATOM 4357 O O . THR B 1 231 ? 1.499 -16.562 -17.453 1 92.75 231 THR B O 1
ATOM 4360 N N . ASN B 1 232 ? 0.132 -14.898 -16.891 1 95.06 232 ASN B N 1
ATOM 4361 C CA . ASN B 1 232 ? -0.47 -15.602 -15.766 1 95.06 232 ASN B CA 1
ATOM 4362 C C . ASN B 1 232 ? -1.994 -15.594 -15.844 1 95.06 232 ASN B C 1
ATOM 4364 O O . ASN B 1 232 ? -2.58 -14.727 -16.5 1 95.06 232 ASN B O 1
ATOM 4368 N N . PHE B 1 233 ? -2.547 -16.609 -15.219 1 94.94 233 PHE B N 1
ATOM 4369 C CA . PHE B 1 233 ? -3.957 -16.484 -14.867 1 94.94 233 PHE B CA 1
ATOM 4370 C C . PHE B 1 233 ? -4.145 -15.508 -13.711 1 94.94 233 PHE B C 1
ATOM 4372 O O . PHE B 1 233 ? -3.283 -15.406 -12.836 1 94.94 233 PHE B O 1
ATOM 4379 N N . CYS B 1 234 ? -5.234 -14.789 -13.727 1 96.56 234 CYS B N 1
ATOM 4380 C CA . CYS B 1 234 ? -5.5 -13.852 -12.641 1 96.56 234 CYS B CA 1
ATOM 4381 C C . CYS B 1 234 ? -6.984 -13.531 -12.547 1 96.56 234 CYS B C 1
ATOM 4383 O O . CYS B 1 234 ? -7.641 -13.305 -13.57 1 96.56 234 CYS B O 1
ATOM 4385 N N . PHE B 1 235 ? -7.512 -13.641 -11.344 1 95.5 235 PHE B N 1
ATOM 4386 C CA . PHE B 1 235 ? -8.852 -13.125 -11.109 1 95.5 235 PHE B CA 1
ATOM 4387 C C . PHE B 1 235 ? -8.836 -11.609 -10.953 1 95.5 235 PHE B C 1
ATOM 4389 O O . PHE B 1 235 ? -8.07 -11.07 -10.156 1 95.5 235 PHE B O 1
ATOM 4396 N N . LEU B 1 236 ? -9.711 -10.977 -11.688 1 94.38 236 LEU B N 1
ATOM 4397 C CA . LEU B 1 236 ? -9.781 -9.516 -11.672 1 94.38 236 LEU B CA 1
ATOM 4398 C C . LEU B 1 236 ? -11.227 -9.039 -11.719 1 94.38 236 LEU B C 1
ATOM 4400 O O . LEU B 1 236 ? -12.086 -9.711 -12.289 1 94.38 236 LEU B O 1
ATOM 4404 N N . PRO B 1 237 ? -11.438 -7.859 -11.141 1 93.81 237 PRO B N 1
ATOM 4405 C CA . PRO B 1 237 ? -12.727 -7.227 -11.438 1 93.81 237 PRO B CA 1
ATOM 4406 C C . PRO B 1 237 ? -12.953 -7.02 -12.93 1 93.81 237 PRO B C 1
ATOM 4408 O O . PRO B 1 237 ? -12.016 -6.68 -13.656 1 93.81 237 PRO B O 1
ATOM 4411 N N . ALA B 1 238 ? -14.203 -7.168 -13.336 1 94.94 238 ALA B N 1
ATOM 4412 C CA . ALA B 1 238 ? -14.57 -6.977 -14.742 1 94.94 238 ALA B CA 1
ATOM 4413 C C . ALA B 1 238 ? -14.156 -5.594 -15.234 1 94.94 238 ALA B C 1
ATOM 4415 O O . ALA B 1 238 ? -13.703 -5.441 -16.375 1 94.94 238 ALA B O 1
ATOM 4416 N N . SER B 1 239 ? -14.281 -4.645 -14.414 1 92.56 239 SER B N 1
ATOM 4417 C CA . SER B 1 239 ? -13.93 -3.271 -14.766 1 92.56 239 SER B CA 1
ATOM 4418 C C . SER B 1 239 ? -12.453 -3.15 -15.125 1 92.56 239 SER B C 1
ATOM 4420 O O . SER B 1 239 ? -12.094 -2.445 -16.078 1 92.56 239 SER B O 1
ATOM 4422 N N . MET B 1 240 ? -11.633 -3.816 -14.391 1 91.88 240 MET B N 1
ATOM 4423 C CA . MET B 1 240 ? -10.203 -3.771 -14.656 1 91.88 240 MET B CA 1
ATOM 4424 C C . MET B 1 240 ? -9.867 -4.465 -15.977 1 91.88 240 MET B C 1
ATOM 4426 O O . MET B 1 240 ? -9 -4.016 -16.719 1 91.88 240 MET B O 1
ATOM 4430 N N . CYS B 1 241 ? -10.492 -5.555 -16.203 1 93.94 241 CYS B N 1
ATOM 4431 C CA . CYS B 1 241 ? -10.297 -6.254 -17.469 1 93.94 241 CYS B CA 1
ATOM 4432 C C . CYS B 1 241 ? -10.664 -5.359 -18.656 1 93.94 241 CYS B C 1
ATOM 4434 O O . CYS B 1 241 ? -9.953 -5.324 -19.656 1 93.94 241 CYS B O 1
ATOM 4436 N N . LYS B 1 242 ? -11.797 -4.699 -18.531 1 93.25 242 LYS B N 1
ATOM 4437 C CA . LYS B 1 242 ? -12.242 -3.787 -19.578 1 93.25 242 LYS B CA 1
ATOM 4438 C C . LYS B 1 242 ? -11.25 -2.645 -19.766 1 93.25 242 LYS B C 1
ATOM 4440 O O . LYS B 1 242 ? -10.898 -2.312 -20.906 1 93.25 242 LYS B O 1
ATOM 4445 N N . GLU B 1 243 ? -10.812 -2.127 -18.688 1 90.69 243 GLU B N 1
ATOM 4446 C CA . GLU B 1 243 ? -9.867 -1.013 -18.734 1 90.69 243 GLU B CA 1
ATOM 4447 C C . GLU B 1 243 ? -8.578 -1.413 -19.438 1 90.69 243 GLU B C 1
ATOM 4449 O O . GLU B 1 243 ? -8.039 -0.646 -20.234 1 90.69 243 GLU B O 1
ATOM 4454 N N . LEU B 1 244 ? -8.164 -2.574 -19.156 1 92.81 244 LEU B N 1
ATOM 4455 C CA . LEU B 1 244 ? -6.879 -3.027 -19.688 1 92.81 244 LEU B CA 1
ATOM 4456 C C . LEU B 1 244 ? -7.062 -3.812 -20.984 1 92.81 244 LEU B C 1
ATOM 4458 O O . LEU B 1 244 ? -6.094 -4.305 -21.562 1 92.81 244 LEU B O 1
ATOM 4462 N N . GLU B 1 245 ? -8.273 -3.967 -21.391 1 94.44 245 GLU B N 1
ATOM 4463 C CA . GLU B 1 245 ? -8.617 -4.703 -22.609 1 94.44 245 GLU B CA 1
ATOM 4464 C C . GLU B 1 245 ? -8.055 -6.125 -22.562 1 94.44 245 GLU B C 1
ATOM 4466 O O . GLU B 1 245 ? -7.414 -6.57 -23.516 1 94.44 245 GLU B O 1
ATOM 4471 N N . LEU B 1 246 ? -8.242 -6.707 -21.453 1 95.75 246 LEU B N 1
ATOM 4472 C CA . LEU B 1 246 ? -7.805 -8.086 -21.281 1 95.75 246 LEU B CA 1
ATOM 4473 C C . LEU B 1 246 ? -8.938 -9.055 -21.578 1 95.75 246 LEU B C 1
ATOM 4475 O O . LEU B 1 246 ? -10.102 -8.789 -21.266 1 95.75 246 LEU B O 1
ATOM 4479 N N . PRO B 1 247 ? -8.547 -10.156 -22.188 1 94 247 PRO B N 1
ATOM 4480 C CA . PRO B 1 247 ? -9.562 -11.195 -22.344 1 94 247 PRO B CA 1
ATOM 4481 C C . PRO B 1 247 ? -9.883 -11.906 -21.031 1 94 247 PRO B C 1
ATOM 4483 O O . PRO B 1 247 ? -9.055 -11.93 -20.125 1 94 247 PRO B O 1
ATOM 4486 N N . TYR B 1 248 ? -11.094 -12.414 -20.875 1 93.56 248 TYR B N 1
ATOM 4487 C CA . TYR B 1 248 ? -11.453 -13.195 -19.703 1 93.56 248 TYR B CA 1
ATOM 4488 C C . TYR B 1 248 ? -12.359 -14.359 -20.078 1 93.56 248 TYR B C 1
ATOM 4490 O O . TYR B 1 248 ? -12.938 -14.375 -21.156 1 93.56 248 TYR B O 1
ATOM 4498 N N . MET B 1 249 ? -12.43 -15.273 -19.219 1 91.62 249 MET B N 1
ATOM 4499 C CA . MET B 1 249 ? -13.266 -16.438 -19.438 1 91.62 249 MET B CA 1
ATOM 4500 C C . MET B 1 249 ? -14.742 -16.062 -19.391 1 91.62 249 MET B C 1
ATOM 4502 O O . MET B 1 249 ? -15.211 -15.461 -18.422 1 91.62 249 MET B O 1
ATOM 4506 N N . GLN B 1 250 ? -15.469 -16.547 -20.359 1 88.06 250 GLN B N 1
ATOM 4507 C CA . GLN B 1 250 ? -16.859 -16.156 -20.484 1 88.06 250 GLN B CA 1
ATOM 4508 C C . GLN B 1 250 ? -17.781 -17.156 -19.766 1 88.06 250 GLN B C 1
ATOM 4510 O O . GLN B 1 250 ? -18.969 -16.875 -19.562 1 88.06 250 GLN B O 1
ATOM 4515 N N . ASP B 1 251 ? -17.234 -18.203 -19.391 1 88.5 251 ASP B N 1
ATOM 4516 C CA . ASP B 1 251 ? -18.016 -19.203 -18.672 1 88.5 251 ASP B CA 1
ATOM 4517 C C . ASP B 1 251 ? -18.609 -18.625 -17.391 1 88.5 251 ASP B C 1
ATOM 4519 O O . ASP B 1 251 ? -17.859 -18.25 -16.484 1 88.5 251 ASP B O 1
ATOM 4523 N N . LYS B 1 252 ? -19.922 -18.625 -17.219 1 88.88 252 LYS B N 1
ATOM 4524 C CA . LYS B 1 252 ? -20.625 -18.062 -16.078 1 88.88 252 LYS B CA 1
ATOM 4525 C C . LYS B 1 252 ? -20.219 -18.766 -14.773 1 88.88 252 LYS B C 1
ATOM 4527 O O . LYS B 1 252 ? -20.25 -18.156 -13.703 1 88.88 252 LYS B O 1
ATOM 4532 N N . ASN B 1 253 ? -19.812 -19.984 -14.922 1 88.69 253 ASN B N 1
ATOM 4533 C CA . ASN B 1 253 ? -19.422 -20.766 -13.75 1 88.69 253 ASN B CA 1
ATOM 4534 C C . ASN B 1 253 ? -18.094 -20.312 -13.172 1 88.69 253 ASN B C 1
ATOM 4536 O O . ASN B 1 253 ? -17.734 -20.672 -12.055 1 88.69 253 ASN B O 1
ATOM 4540 N N . LEU B 1 254 ? -17.438 -19.484 -13.938 1 91.38 254 LEU B N 1
ATOM 4541 C CA . LEU B 1 254 ? -16.125 -19.031 -13.492 1 91.38 254 LEU B CA 1
ATOM 4542 C C . LEU B 1 254 ? -16.172 -17.562 -13.055 1 91.38 254 LEU B C 1
ATOM 4544 O O . LEU B 1 254 ? -15.141 -16.984 -12.727 1 91.38 254 LEU B O 1
ATOM 4548 N N . ILE B 1 255 ? -17.328 -17.031 -13.102 1 93.69 255 ILE B N 1
ATOM 4549 C CA . ILE B 1 255 ? -17.531 -15.664 -12.664 1 93.69 255 ILE B CA 1
ATOM 4550 C C . ILE B 1 255 ? -17.891 -15.641 -11.188 1 93.69 255 ILE B C 1
ATOM 4552 O O . ILE B 1 255 ? -18.797 -16.359 -10.75 1 93.69 255 ILE B O 1
ATOM 4556 N N . ILE B 1 256 ? -17.125 -14.891 -10.414 1 93 256 ILE B N 1
ATOM 4557 C CA . ILE B 1 256 ? -17.422 -14.719 -8.992 1 93 256 ILE B CA 1
ATOM 4558 C C . ILE B 1 256 ? -18.234 -13.438 -8.789 1 93 256 ILE B C 1
ATOM 4560 O O . ILE B 1 256 ? -17.781 -12.352 -9.156 1 93 256 ILE B O 1
ATOM 4564 N N . SER B 1 257 ? -19.391 -13.594 -8.195 1 91.31 257 SER B N 1
ATOM 4565 C CA . SER B 1 257 ? -20.203 -12.422 -7.863 1 91.31 257 SER B CA 1
ATOM 4566 C C . SER B 1 257 ? -19.766 -11.797 -6.547 1 91.31 257 SER B C 1
ATOM 4568 O O . SER B 1 257 ? -19.734 -12.469 -5.508 1 91.31 257 SER B O 1
ATOM 4570 N N . SER B 1 258 ? -19.375 -10.586 -6.66 1 91.69 258 SER B N 1
ATOM 4571 C CA . SER B 1 258 ? -18.938 -9.828 -5.492 1 91.69 258 SER B CA 1
ATOM 4572 C C . SER B 1 258 ? -19.688 -8.5 -5.391 1 91.69 258 SER B C 1
ATOM 4574 O O . SER B 1 258 ? -20.625 -8.242 -6.148 1 91.69 258 SER B O 1
ATOM 4576 N N . ASN B 1 259 ? -19.375 -7.734 -4.297 1 94.38 259 ASN B N 1
ATOM 4577 C CA . ASN B 1 259 ? -20 -6.441 -4.051 1 94.38 259 ASN B CA 1
ATOM 4578 C C . ASN B 1 259 ? -18.984 -5.402 -3.592 1 94.38 259 ASN B C 1
ATOM 4580 O O . ASN B 1 259 ? -17.906 -5.754 -3.117 1 94.38 259 ASN B O 1
ATOM 4584 N N . ILE B 1 260 ? -19.328 -4.211 -3.885 1 96.56 260 ILE B N 1
ATOM 4585 C CA . ILE B 1 260 ? -18.578 -3.088 -3.326 1 96.56 260 ILE B CA 1
ATOM 4586 C C . ILE B 1 260 ? -19.375 -2.449 -2.191 1 96.56 260 ILE B C 1
ATOM 4588 O O . ILE B 1 260 ? -20.594 -2.223 -2.324 1 96.56 260 ILE B O 1
ATOM 4592 N N . TYR B 1 261 ? -18.672 -2.166 -1.118 1 97.5 261 TYR B N 1
ATOM 4593 C CA . TYR B 1 261 ? -19.359 -1.685 0.08 1 97.5 261 TYR B CA 1
ATOM 4594 C C . TYR B 1 261 ? -18.781 -0.343 0.527 1 97.5 261 TYR B C 1
ATOM 4596 O O . TYR B 1 261 ? -17.578 -0.115 0.45 1 97.5 261 TYR B O 1
ATOM 4604 N N . LEU B 1 262 ? -19.656 0.51 0.957 1 98.5 262 LEU B N 1
ATOM 4605 C CA . LEU B 1 262 ? -19.281 1.635 1.805 1 98.5 262 LEU B CA 1
ATOM 4606 C C . LEU B 1 262 ? -19.484 1.301 3.277 1 98.5 262 LEU B C 1
ATOM 4608 O O . LEU B 1 262 ? -20.578 0.889 3.676 1 98.5 262 LEU B O 1
ATOM 4612 N N . SER B 1 263 ? -18.406 1.478 4.051 1 98.38 263 SER B N 1
ATOM 4613 C CA . SER B 1 263 ? -18.453 1.078 5.457 1 98.38 263 SER B CA 1
ATOM 4614 C C . SER B 1 263 ? -18.281 2.279 6.379 1 98.38 263 SER B C 1
ATOM 4616 O O . SER B 1 263 ? -17.422 3.131 6.137 1 98.38 263 SER B O 1
ATOM 4618 N N . THR B 1 264 ? -19.047 2.359 7.43 1 97.81 264 THR B N 1
ATOM 4619 C CA . THR B 1 264 ? -18.984 3.41 8.438 1 97.81 264 THR B CA 1
ATOM 4620 C C . THR B 1 264 ? -19.188 2.828 9.836 1 97.81 264 THR B C 1
ATOM 4622 O O . THR B 1 264 ? -19.594 1.676 9.984 1 97.81 264 THR B O 1
ATOM 4625 N N . LEU B 1 265 ? -18.797 3.615 10.82 1 93.94 265 LEU B N 1
ATOM 4626 C CA . LEU B 1 265 ? -19.172 3.281 12.188 1 93.94 265 LEU B CA 1
ATOM 4627 C C . LEU B 1 265 ? -20.641 3.57 12.438 1 93.94 265 LEU B C 1
ATOM 4629 O O . LEU B 1 265 ? -21.156 4.625 12.047 1 93.94 265 LEU B O 1
ATOM 4633 N N . LYS B 1 266 ? -21.266 2.578 13.133 1 92.69 266 LYS B N 1
ATOM 4634 C CA . LYS B 1 266 ? -22.672 2.764 13.438 1 92.69 266 LYS B CA 1
ATOM 4635 C C . LYS B 1 266 ? -22.891 3.996 14.312 1 92.69 266 LYS B C 1
ATOM 4637 O O . LYS B 1 266 ? -22.078 4.301 15.18 1 92.69 266 LYS B O 1
ATOM 4642 N N . ASP B 1 267 ? -23.969 4.754 14.023 1 89.31 267 ASP B N 1
ATOM 4643 C CA . ASP B 1 267 ? -24.453 5.863 14.828 1 89.31 267 ASP B CA 1
ATOM 4644 C C . ASP B 1 267 ? -23.406 6.973 14.938 1 89.31 267 ASP B C 1
ATOM 4646 O O . ASP B 1 267 ? -23.281 7.617 15.977 1 89.31 267 ASP B O 1
ATOM 4650 N N . THR B 1 268 ? -22.578 7.094 14.031 1 90.25 268 THR B N 1
ATOM 4651 C CA . THR B 1 268 ? -21.578 8.156 13.969 1 90.25 268 THR B CA 1
ATOM 4652 C C . THR B 1 268 ? -21.75 8.984 12.695 1 90.25 268 THR B C 1
ATOM 4654 O O . THR B 1 268 ? -21.469 8.508 11.594 1 90.25 268 THR B O 1
ATOM 4657 N N . PRO B 1 269 ? -22.156 10.133 12.906 1 90.25 269 PRO B N 1
ATOM 4658 C CA . PRO B 1 269 ? -22.375 10.961 11.719 1 90.25 269 PRO B CA 1
ATOM 4659 C C . PRO B 1 269 ? -21.078 11.359 11.031 1 90.25 269 PRO B C 1
ATOM 4661 O O . PRO B 1 269 ? -20.047 11.547 11.695 1 90.25 269 PRO B O 1
ATOM 4664 N N . LEU B 1 270 ? -21.125 11.539 9.711 1 94.5 270 LEU B N 1
ATOM 4665 C CA . LEU B 1 270 ? -20 12.023 8.914 1 94.5 270 LEU B CA 1
ATOM 4666 C C . LEU B 1 270 ? -19.969 13.555 8.898 1 94.5 270 LEU B C 1
ATOM 4668 O O . LEU B 1 270 ? -21.016 14.203 8.867 1 94.5 270 LEU B O 1
ATOM 4672 N N . ASN B 1 271 ? -18.75 14.109 8.945 1 90.94 271 ASN B N 1
ATOM 4673 C CA . ASN B 1 271 ? -18.656 15.555 8.742 1 90.94 271 ASN B CA 1
ATOM 4674 C C . ASN B 1 271 ? -18.984 15.945 7.305 1 90.94 271 ASN B C 1
ATOM 4676 O O . ASN B 1 271 ? -19.266 15.078 6.473 1 90.94 271 ASN B O 1
ATOM 4680 N N . GLU B 1 272 ? -18.953 17.172 7.008 1 92.12 272 GLU B N 1
ATOM 4681 C CA . GLU B 1 272 ? -19.391 17.672 5.711 1 92.12 272 GLU B CA 1
ATOM 4682 C C . GLU B 1 272 ? -18.531 17.109 4.582 1 92.12 272 GLU B C 1
ATOM 4684 O O . GLU B 1 272 ? -19.062 16.594 3.588 1 92.12 272 GLU B O 1
ATOM 4689 N N . ALA B 1 273 ? -17.25 17.203 4.695 1 95.5 273 ALA B N 1
ATOM 4690 C CA . ALA B 1 273 ? -16.344 16.75 3.646 1 95.5 273 ALA B CA 1
ATOM 4691 C C . ALA B 1 273 ? -16.453 15.234 3.457 1 95.5 273 ALA B C 1
ATOM 4693 O O . ALA B 1 273 ? -16.453 14.742 2.324 1 95.5 273 ALA B O 1
ATOM 4694 N N . ASP B 1 274 ? -16.547 14.492 4.551 1 97.19 274 ASP B N 1
ATOM 4695 C CA . ASP B 1 274 ? -16.688 13.047 4.488 1 97.19 274 ASP B CA 1
ATOM 4696 C C . ASP B 1 274 ? -17.984 12.656 3.768 1 97.19 274 ASP B C 1
ATOM 4698 O O . ASP B 1 274 ? -17.969 11.773 2.9 1 97.19 274 ASP B O 1
ATOM 4702 N N . LEU B 1 275 ? -19.031 13.312 4.199 1 96.94 275 LEU B N 1
ATOM 4703 C CA . LEU B 1 275 ? -20.344 13.016 3.617 1 96.94 275 LEU B CA 1
ATOM 4704 C C . LEU B 1 275 ? -20.359 13.328 2.125 1 96.94 275 LEU B C 1
ATOM 4706 O O . LEU B 1 275 ? -20.922 12.578 1.335 1 96.94 275 LEU B O 1
ATOM 4710 N N . ASN B 1 276 ? -19.781 14.383 1.788 1 97.25 276 ASN B N 1
ATOM 4711 C CA . ASN B 1 276 ? -19.703 14.766 0.383 1 97.25 276 ASN B CA 1
ATOM 4712 C C . ASN B 1 276 ? -18.984 13.719 -0.451 1 97.25 276 ASN B C 1
ATOM 4714 O O . ASN B 1 276 ? -19.453 13.328 -1.521 1 97.25 276 ASN B O 1
ATOM 4718 N N . LEU B 1 277 ? -17.812 13.289 -0.043 1 98.12 277 LEU B N 1
ATOM 4719 C CA . LEU B 1 277 ? -17.078 12.258 -0.772 1 98.12 277 LEU B CA 1
ATOM 4720 C C . LEU B 1 277 ? -17.859 10.945 -0.782 1 98.12 277 LEU B C 1
ATOM 4722 O O . LEU B 1 277 ? -17.906 10.258 -1.802 1 98.12 277 LEU B O 1
ATOM 4726 N N . TYR B 1 278 ? -18.453 10.625 0.347 1 98.19 278 TYR B N 1
ATOM 4727 C CA . TYR B 1 278 ? -19.281 9.43 0.462 1 98.19 278 TYR B CA 1
ATOM 4728 C C . TYR B 1 278 ? -20.359 9.406 -0.615 1 98.19 278 TYR B C 1
ATOM 4730 O O . TYR B 1 278 ? -20.5 8.422 -1.342 1 98.19 278 TYR B O 1
ATOM 4738 N N . GLN B 1 279 ? -21.062 10.453 -0.716 1 98 279 GLN B N 1
ATOM 4739 C CA . GLN B 1 279 ? -22.156 10.57 -1.68 1 98 279 GLN B CA 1
ATOM 4740 C C . GLN B 1 279 ? -21.625 10.586 -3.109 1 98 279 GLN B C 1
ATOM 4742 O O . GLN B 1 279 ? -22.25 10.039 -4.016 1 98 279 GLN B O 1
ATOM 4747 N N . PHE B 1 280 ? -20.547 11.242 -3.264 1 98.06 280 PHE B N 1
ATOM 4748 C CA . PHE B 1 280 ? -19.938 11.281 -4.586 1 98.06 280 PHE B CA 1
ATOM 4749 C C . PHE B 1 280 ? -19.578 9.875 -5.055 1 98.06 280 PHE B C 1
ATOM 4751 O O . PHE B 1 280 ? -19.844 9.508 -6.199 1 98.06 280 PHE B O 1
ATOM 4758 N N . ILE B 1 281 ? -18.922 9.094 -4.18 1 98.06 281 ILE B N 1
ATOM 4759 C CA . ILE B 1 281 ? -18.531 7.723 -4.484 1 98.06 281 ILE B CA 1
ATOM 4760 C C . ILE B 1 281 ? -19.766 6.891 -4.832 1 98.06 281 ILE B C 1
ATOM 4762 O O . ILE B 1 281 ? -19.781 6.199 -5.852 1 98.06 281 ILE B O 1
ATOM 4766 N N . GLU B 1 282 ? -20.75 7.012 -3.979 1 97.62 282 GLU B N 1
ATOM 4767 C CA . GLU B 1 282 ? -21.984 6.262 -4.195 1 97.62 282 GLU B CA 1
ATOM 4768 C C . GLU B 1 282 ? -22.609 6.605 -5.543 1 97.62 282 GLU B C 1
ATOM 4770 O O . GLU B 1 282 ? -23 5.715 -6.297 1 97.62 282 GLU B O 1
ATOM 4775 N N . GLY B 1 283 ? -22.734 7.867 -5.816 1 97.25 283 GLY B N 1
ATOM 4776 C CA . GLY B 1 283 ? -23.297 8.32 -7.074 1 97.25 283 GLY B CA 1
ATOM 4777 C C . GLY B 1 283 ? -22.516 7.855 -8.289 1 97.25 283 GLY B C 1
ATOM 4778 O O . GLY B 1 283 ? -23.094 7.438 -9.289 1 97.25 283 GLY B O 1
ATOM 4779 N N . TYR B 1 284 ? -21.219 7.922 -8.203 1 96.62 284 TYR B N 1
ATOM 4780 C CA . TYR B 1 284 ? -20.359 7.52 -9.312 1 96.62 284 TYR B CA 1
ATOM 4781 C C . TYR B 1 284 ? -20.562 6.047 -9.648 1 96.62 284 TYR B C 1
ATOM 4783 O O . TYR B 1 284 ? -20.734 5.691 -10.812 1 96.62 284 TYR B O 1
ATOM 4791 N N . TYR B 1 285 ? -20.484 5.211 -8.633 1 96.69 285 TYR B N 1
ATOM 4792 C CA . TYR B 1 285 ? -20.609 3.771 -8.844 1 96.69 285 TYR B CA 1
ATOM 4793 C C . TYR B 1 285 ? -21.984 3.418 -9.398 1 96.69 285 TYR B C 1
ATOM 4795 O O . TYR B 1 285 ? -22.109 2.586 -10.297 1 96.69 285 TYR B O 1
ATOM 4803 N N . LYS B 1 286 ? -23.016 4.059 -8.906 1 96.5 286 LYS B N 1
ATOM 4804 C CA . LYS B 1 286 ? -24.359 3.785 -9.391 1 96.5 286 LYS B CA 1
ATOM 4805 C C . LYS B 1 286 ? -24.516 4.188 -10.852 1 96.5 286 LYS B C 1
ATOM 4807 O O . LYS B 1 286 ? -25.141 3.471 -11.641 1 96.5 286 LYS B O 1
ATOM 4812 N N . GLU B 1 287 ? -23.969 5.293 -11.195 1 95.75 287 GLU B N 1
ATOM 4813 C CA . GLU B 1 287 ? -24.031 5.789 -12.562 1 95.75 287 GLU B CA 1
ATOM 4814 C C . GLU B 1 287 ? -23.25 4.887 -13.523 1 95.75 287 GLU B C 1
ATOM 4816 O O . GLU B 1 287 ? -23.609 4.777 -14.703 1 95.75 287 GLU B O 1
ATOM 4821 N N . HIS B 1 288 ? -22.219 4.211 -12.992 1 94.69 288 HIS B N 1
ATOM 4822 C CA . HIS B 1 288 ? -21.344 3.426 -13.859 1 94.69 288 HIS B CA 1
ATOM 4823 C C . HIS B 1 288 ? -21.484 1.935 -13.562 1 94.69 288 HIS B C 1
ATOM 4825 O O . HIS B 1 288 ? -20.578 1.151 -13.898 1 94.69 288 HIS B O 1
ATOM 4831 N N . GLN B 1 289 ? -22.469 1.49 -12.938 1 94.69 289 GLN B N 1
ATOM 4832 C CA . GLN B 1 289 ? -22.625 0.141 -12.406 1 94.69 289 GLN B CA 1
ATOM 4833 C C . GLN B 1 289 ? -22.453 -0.908 -13.5 1 94.69 289 GLN B C 1
ATOM 4835 O O . GLN B 1 289 ? -21.922 -1.994 -13.242 1 94.69 289 GLN B O 1
ATOM 4840 N N . ALA B 1 290 ? -22.797 -0.596 -14.766 1 93.56 290 ALA B N 1
ATOM 4841 C CA . ALA B 1 290 ? -22.703 -1.545 -15.867 1 93.56 290 ALA B CA 1
ATOM 4842 C C . ALA B 1 290 ? -21.234 -1.876 -16.172 1 93.56 290 ALA B C 1
ATOM 4844 O O . ALA B 1 290 ? -20.938 -2.951 -16.703 1 93.56 290 ALA B O 1
ATOM 4845 N N . TYR B 1 291 ?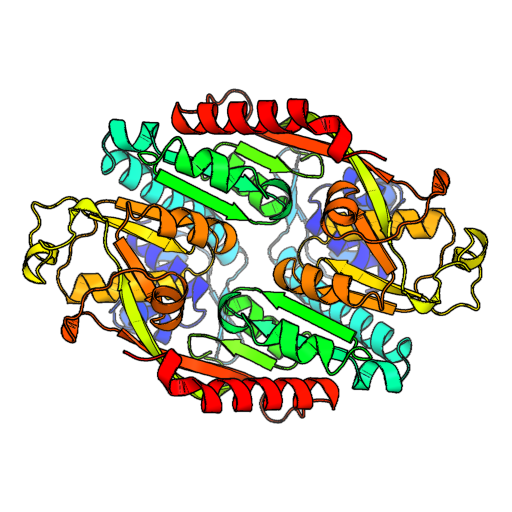 -20.391 -1 -15.797 1 93.75 291 TYR B N 1
ATOM 4846 C CA . TYR B 1 291 ? -18.969 -1.144 -16.078 1 93.75 291 TYR B CA 1
ATOM 4847 C C . TYR B 1 291 ? -18.328 -2.188 -15.156 1 93.75 291 TYR B C 1
ATOM 4849 O O . TYR B 1 291 ? -17.25 -2.703 -15.445 1 93.75 291 TYR B O 1
ATOM 4857 N N . TYR B 1 292 ? -19.016 -2.592 -14.094 1 94.69 292 TYR B N 1
ATOM 4858 C CA . TYR B 1 292 ? -18.406 -3.424 -13.062 1 94.69 292 TYR B CA 1
ATOM 4859 C C . TYR B 1 292 ? -18.922 -4.859 -13.148 1 94.69 292 TYR B C 1
ATOM 4861 O O . TYR B 1 292 ? -18.484 -5.723 -12.383 1 94.69 292 TYR B O 1
ATOM 4869 N N . THR B 1 293 ? -19.797 -5.109 -14.07 1 94.62 293 THR B N 1
ATOM 4870 C CA . THR B 1 293 ? -20.328 -6.453 -14.273 1 94.62 293 THR B CA 1
ATOM 4871 C C . THR B 1 293 ? -20.172 -6.887 -15.727 1 94.62 293 THR B C 1
ATOM 4873 O O . THR B 1 293 ? -19.953 -6.055 -16.609 1 94.62 293 THR B O 1
ATOM 4876 N N . VAL B 1 294 ? -20.141 -8.188 -15.953 1 93.12 294 VAL B N 1
ATOM 4877 C CA . VAL B 1 294 ? -20.047 -8.727 -17.312 1 93.12 294 VAL B CA 1
ATOM 4878 C C . VAL B 1 294 ? -21.453 -8.938 -17.875 1 93.12 294 VAL B C 1
ATOM 4880 O O . VAL B 1 294 ? -22.391 -9.195 -17.125 1 93.12 294 VAL B O 1
#

InterPro domains:
  IPR000847 LysR, HTH, N-terminal domain [PF00126] (6-61)
  IPR000847 LysR, HTH, N-terminal domain [PR00039] (18-29)
  IPR000847 LysR, HTH, N-terminal domain [PR00039] (29-39)
  IPR000847 LysR, HTH, N-terminal domain [PR00039] (39-50)
  IPR000847 LysR, HTH, N-terminal domain [PS50931] (1-58)
  IPR036388 Winged helix-like DNA-binding domain superfamily [G3DSA:1.10.10.10] (1-87)
  IPR036390 Winged helix DNA-binding domain superfamily [SSF46785] (1-84)

Radius of gyration: 24.8 Å; Cα contacts (8 Å, |Δi|>4): 911; chains: 2; bounding box: 51×67×68 Å

Foldseek 3Di:
DDLVLLVLLLLCQVVQDLCVSCVVVVHDSVVSVVSPVVVCVVVVHHQWDDDDPTIHGDPVVVVSNVVSVLVVVVVVVVCCVVVPDPVLVLQEAFEEEQDPVLCVPQVVVVCVVRVPGHYDYYHAHLVVVVVCQVSVSHFKYKYFDDRDDPQKDKDFQAKFKKFKFAAPVCVPPDDPVVQQDPVDAAEEEEAARYPPVVVVLVVLCVVVNGDHNHYDHYHPVCVLVVVLNRPHMYIDFQLSCVVSVTDTHPPPSRMDMTTMIMMGGPPDDDRNNNVVSVVSSSVVCVVCNVSRYD/DDLVLLVLLLLCQVVQDLCVSCVVVVHDSVVSVVSPVVVCVVVVHHQWDDDDPTIHGDPVVVVSNVVSVLVVVVVVVVCCVVVPDPVLVLQEAFEEEQDPVLCVPQVVVVCVVRVVGHYDYYHAHLVVVVVCQVSVSHFKYKYFDDRDDPQKDKDFQAKFKKFKFAAPVCVPPDDPVVQQDPVDAAEEEEAARYPPVVVVLVVLCVVVNGDHNHYDYYHPVCVLVVVLNRPHMYIDFQLSCVVSVTDTHPPPSRMDMTTMIMMGGPPDDDRNNNVVSVVSSSVVCVVCNVSRYD

Solvent-accessible surface area (backbone atoms only — not comparable to full-atom values): 31511 Å² total; per-residue (Å²): 137,54,72,64,48,48,50,51,45,47,42,28,67,72,57,38,30,61,60,59,27,13,57,74,68,72,47,55,42,68,58,48,52,49,44,50,50,49,51,22,59,75,66,70,43,63,39,64,41,78,56,86,94,38,47,42,70,28,48,60,23,51,53,46,43,55,50,43,49,50,48,51,48,46,48,49,49,46,47,45,53,66,64,35,50,72,66,54,56,40,28,34,28,31,36,37,25,54,45,69,73,80,45,58,77,48,48,60,58,48,48,72,74,42,66,83,51,43,54,34,32,40,70,44,41,67,71,56,50,53,52,29,38,75,69,60,69,21,62,36,33,42,30,68,59,82,70,90,48,95,58,45,42,64,43,78,68,45,63,30,25,31,29,36,28,55,30,61,91,39,62,98,62,67,43,79,63,52,60,58,36,82,85,53,86,35,41,35,49,42,60,54,71,38,63,68,61,48,49,51,54,51,51,52,33,51,77,69,59,36,71,74,68,40,82,34,31,24,21,75,82,53,40,60,58,52,56,74,66,26,71,37,29,32,76,37,48,33,38,56,31,60,73,67,68,50,65,56,60,79,54,69,89,60,47,43,84,43,43,34,26,44,33,32,41,60,96,55,85,68,51,61,34,36,43,50,52,51,50,48,52,52,51,51,48,59,75,45,38,73,53,24,39,129,137,52,71,64,48,49,52,52,46,47,43,28,64,74,58,38,30,60,60,59,26,13,57,72,67,73,47,54,43,68,59,49,53,48,44,50,50,50,51,21,58,77,66,69,44,63,39,62,42,77,58,82,95,39,47,40,70,29,47,59,22,50,54,46,42,56,49,43,50,49,48,50,50,46,46,49,49,47,47,45,54,66,64,34,51,73,68,54,57,40,28,34,28,30,36,38,25,52,47,69,73,80,45,60,76,49,47,60,58,47,49,69,75,43,67,82,50,42,53,33,33,39,67,45,41,65,71,57,49,52,52,29,38,75,68,60,68,20,60,35,34,42,29,67,58,83,70,88,48,95,58,45,43,63,43,77,67,45,62,30,26,31,29,35,28,55,30,62,91,39,63,99,61,67,43,79,62,52,60,56,34,81,85,54,85,34,42,36,49,42,61,54,70,39,64,68,61,48,51,52,53,50,50,53,35,51,76,68,58,36,71,75,69,38,80,33,31,23,22,76,82,54,41,60,57,53,56,73,66,27,71,38,30,32,76,37,46,33,39,57,31,60,73,67,68,49,68,58,61,80,54,70,90,60,48,44,85,45,41,35,26,43,33,33,42,59,97,54,85,70,50,61,34,35,43,49,50,51,51,49,53,51,51,51,48,58,75,45,39,71,54,25,39,127

pLDDT: mean 86.2, std 10.72, range [51.53, 98.5]

Organism: Staphylococcus carnosus (strain TM300) (NCBI:txid396513)

Secondary structure (DSSP, 8-state):
--HHHHHHHHHHHHH--HHHHHHHHTS-HHHHHHHHHHHHHHHTS-SEEEETTEEEE-HHHHHHHHHHHHHHHHHHHHHHHHHS-HHHHHTEEEEEES-GGGGTTHHHHHHHH-TT-EEEEEE--HHHHHHHHHTTS-SEEEESS----TTEEEEEEEEEEEEEE--GGGTTT--HHHHH-TTS--EEEEESS-HHHHHHHHHHHHHTT---SEEEEE-HHHHHHHHHHT-SBEEEEHHHHHHHT--B---GGGPEEEEEEEEEETT----HHHHHHHHHHHHHHHHTGGGG--/--HHHHHHHHHHHHH--HHHHHHHHTS-HHHHHHHHHHHHHHHTS-SEEEETTEEEE-HHHHHHHHHHHHHHHHHHHHHHHHHS-HHHHHTEEEEEES-GGGGTTHHHHHHHH-TT-EEEEEE--HHHHHHHHHTTS-SEEEESS----TTEEEEEEEEEEEEEE--GGGTTT--HHHHH-TTS--EEEEESS-HHHHHHHHHHHHHTT---SEEEEE-HHHHHHHHHHT-SBEEEEHHHHHHHT--B---GGGPEEEEEEEEEETT----HHHHHHHHHHHHHHHHTGGGG--

Nearest PDB structures (foldseek):
  6xtv-assembly1_B  TM=5.433E-01  e=5.275E-15  Corynebacterium glutamicum MB001
  3hhg-assembly1_D  TM=5.343E-01  e=9.236E-15  Neisseria meningitidis serogroup B
  3szp-assembly1_A-2  TM=5.502E-01  e=5.616E-14  Vibrio cholerae
  7fdf-assembly1_A-2  TM=8.105E-01  e=1.430E-10  Cronobacter sakazakii
  7erq-assembly1_B  TM=7.795E-01  e=7.212E-11  Cronobacter sakazakii

Sequence (588 aa):
MELLYLKYFKHVAETLNYTQAAENLYISQPALSMTIKKLEKELNTELFIKKGRNIVLTENGKLLLKSVNRIFNEIDRVSEIIQNNTAIREKTVHFASSHTRLMSGIFPEYAKNYPENKYNMEITVNREIIQKLLSHHISFALNSIELTHPKIECKKIIDEDIVLTYPHKFDGLLTSDDLYNNSIYKSFLFSSHNKEYNEMLKAFLETKNIKINNSNYVDDYFLRTLLRERTNFCFLPASMCKELELPYMQDKNLIISSNIYLSTLKDTPLNEADLNLYQFIEGYYKEHQAYYTVMELLYLKYFKHVAETLNYTQAAENLYISQPALSMTIKKLEKELNTELFIKKGRNIVLTENGKLLLKSVNRIFNEIDRVSEIIQNNTAIREKTVHFASSHTRLMSGIFPEYAKNYPENKYNMEITVNREIIQKLLSHHISFALNSIELTHPKIECKKIIDEDIVLTYPHKFDGLLTSDDLYNNSIYKSFLFSSHNKEYNEMLKAFLETKNIKINNSNYVDDYFLRTLLRERTNFCFLPASMCKELELPYMQDKNLIISSNIYLSTLKDTPLNEADLNLYQFIEGYYKEHQAYYTV